Protein AF-A0A8H4LLW4-F1 (afdb_monomer)

Organism: NCBI:txid1237068

Nearest PDB structures (foldseek):
  7dmb-assembly2_B  TM=6.300E-01  e=2.876E-05  Aspergillus stellatus
  4ca3-assembly1_A  TM=9.031E-01  e=1.270E-02  Streptomyces virginiae
  8ahq-assembly1_C  TM=8.763E-01  e=2.007E-02  Streptomyces virginiae
  2mf4-assembly1_A  TM=8.661E-01  e=6.600E-02  Streptomyces virginiae
  8xks-assembly1_R  TM=7.888E-01  e=1.981E-01  Chlamydomonas reinhardtii

Secondary structure (DSSP, 8-state):
---S-SSTTS-GGGSSBPPP--HHHHHHHHHHHHHHHHHHHHHHTTSPPSSHHHHHHHHHHHHHHHHHHTT--TTSTTHHHHHT--HHHHHHHHHHHHHHHTTSTTHHHHHHHHHHHHTHHHHHTTSS-HHHHHHGGGHHHHHHHTTS-B-HHHHHHHHHH-TT------SS----HHHHHS-SS--S--EEEEETHHHH--TT-HHHHHHHHHHHHHHHHHHHTT---EEEEE-PBTT-TTTTT-HHHHHHHHHHH-SPPBPHHHHHHHHHHHHTTGGGGTSSSEEE-S----TTGGGSTTTTSGGGHHHHHHHHHHTTT--S-------HHHHHHH-SSHHHHHHHHHHHHHHHHHHHHT--HHHHHT-SSTTTTT--HHHHHHHHHHHHHHS-B---HHHHHT-S-HHHHHHHHHHTBTTTS--

Sequence (427 aa):
MASPSSFDQLDHSKLFKAPVSNKEESMMQEELTLLCMLDHHERIKHLPPQSWYWVKHRDWIAKQIESARKGNYDIARNVPRLLCLTQKERQTEIMRLRAELVKLPKGPMATGVARVRDNCEALFTGKADALSLLLRGNTLTRIYDVGSFDHSDFMQAFSQAKPNLKVLEIVRKIYTFSDLSAGFFPLDFFVCLGSCTGTIGNRGQSAYAAANVFLDHFAQWRNSQGLPGTCIDLSAVQGVRYLAREKERQEEVFRTIGGKPITENEVLALLAAAITGQASSSCDSVYLTGLQANATSRDMFWAQDARFQRLFDAFIKDDGGVAASAESRLSVSQTLRTAESTEDALEAVYEALINKIASVLMLTPEEVRRAHSVLSAGLDSLVAIEVRNWITREAGASVQILEIQNSPSLKSLAKTILGRSSFANEN

Mean predicted aligned error: 18.51 Å

Foldseek 3Di:
DDDLPQQVPDPLVVLWAFFDDDLVLQQLLLLLLLLLLVLLLVVCVPPAFQDPVLVVVSVVSVVVLVCLVVVNSPSHPPSVVSNPDDNVRSVVSNVVSLVVSCVDLQSLSSVLSVQCSVCSRCNRNVVDDSVVSCPVPPSVVSNVVNRDIPNVSVCVSVCVSPVPADDDDDDPDDDDVCVLQPCPDQHLAAEAEAACCLVQNDPPCPVNNVVRVCLCVSQLVCVVVVHHGAYEHAYAEPPDPVQPPDPVSNVVSCLQQDFDHHYPVNVVVVVVCRSVVVVVVPDSRYHYDGDADEPPSCNHPRCPPPVCVVVNVVRHVVVPPPPDDDPPPQQLLRQLQPPPDPVSNLVSLLQVLLVLLCVLLVHDSVVLVPQQFLVSSPDDLVNLVVSQVVLCPRQVFHDDSVCRRPQRGSSSVSVNSSVRGPSNPPD

Structure (mmCIF, N/CA/C/O backbone):
data_AF-A0A8H4LLW4-F1
#
_entry.id   AF-A0A8H4LLW4-F1
#
loop_
_atom_site.group_PDB
_atom_site.id
_atom_site.type_symbol
_atom_site.label_atom_id
_atom_site.label_alt_id
_atom_site.label_comp_id
_atom_site.label_asym_id
_atom_site.label_entity_id
_atom_site.label_seq_id
_atom_site.pdbx_PDB_ins_code
_atom_site.Cartn_x
_atom_site.Cartn_y
_atom_site.Cartn_z
_atom_site.occupancy
_atom_site.B_iso_or_equiv
_atom_site.auth_seq_id
_atom_site.auth_comp_id
_atom_site.auth_asym_id
_atom_site.auth_atom_id
_atom_site.pdbx_PDB_model_num
ATOM 1 N N . MET A 1 1 ? -17.056 -47.264 3.958 1.00 38.88 1 MET A N 1
ATOM 2 C CA . MET A 1 1 ? -16.474 -46.509 5.087 1.00 38.88 1 MET A CA 1
ATOM 3 C C . MET A 1 1 ? -14.961 -46.646 5.012 1.00 38.88 1 MET A C 1
ATOM 5 O O . MET A 1 1 ? -14.442 -47.697 5.353 1.00 38.88 1 MET A O 1
ATOM 9 N N . ALA A 1 2 ? -14.285 -45.628 4.487 1.00 26.92 2 ALA A N 1
ATOM 10 C CA . ALA A 1 2 ? -12.837 -45.436 4.573 1.00 26.92 2 ALA A CA 1
ATOM 11 C C . ALA A 1 2 ? -12.623 -43.998 5.080 1.00 26.92 2 ALA A C 1
ATOM 13 O O . ALA A 1 2 ? -13.448 -43.129 4.800 1.00 26.92 2 ALA A O 1
ATOM 14 N N . SER A 1 3 ? -11.630 -43.809 5.941 1.00 32.81 3 SER A N 1
ATOM 15 C CA . SER A 1 3 ? -11.588 -42.822 7.026 1.00 32.81 3 SER A CA 1
ATOM 16 C C . SER A 1 3 ? -11.472 -41.342 6.611 1.00 32.81 3 SER A C 1
ATOM 18 O O . SER A 1 3 ? -10.774 -41.024 5.650 1.00 32.81 3 SER A O 1
ATOM 20 N N . PRO A 1 4 ? -12.028 -40.404 7.408 1.00 37.31 4 PRO A N 1
ATOM 21 C CA . PRO A 1 4 ? -11.758 -38.966 7.314 1.00 37.31 4 PRO A CA 1
ATOM 22 C C . PRO A 1 4 ? -10.376 -38.589 7.896 1.00 37.31 4 PRO A C 1
ATOM 24 O O . PRO A 1 4 ? -10.248 -37.634 8.647 1.00 37.31 4 PRO A O 1
ATOM 27 N N . SER A 1 5 ? -9.324 -39.360 7.596 1.00 43.44 5 SER A N 1
ATOM 28 C CA . SER A 1 5 ? -8.024 -39.262 8.286 1.00 43.44 5 SER A CA 1
ATOM 29 C C . SER A 1 5 ? -6.888 -38.625 7.479 1.00 43.44 5 SER A C 1
ATOM 31 O O . SER A 1 5 ? -5.753 -38.673 7.929 1.00 43.44 5 SER A O 1
ATOM 33 N N . SER A 1 6 ? -7.127 -38.069 6.288 1.00 55.84 6 SER A N 1
ATOM 34 C CA . SER A 1 6 ? -6.017 -37.721 5.382 1.00 55.84 6 SER A CA 1
ATOM 35 C C . SER A 1 6 ? -5.575 -36.254 5.395 1.00 55.84 6 SER A C 1
ATOM 37 O O . SER A 1 6 ? -4.415 -36.020 5.083 1.00 55.84 6 SER A O 1
ATOM 39 N N . PHE A 1 7 ? -6.429 -35.278 5.727 1.00 54.91 7 PHE A N 1
ATOM 40 C CA . PHE A 1 7 ? -6.060 -33.852 5.643 1.00 54.91 7 PHE A CA 1
ATOM 41 C C . PHE A 1 7 ? -5.575 -33.269 6.973 1.00 54.91 7 PHE A C 1
ATOM 43 O O . PHE A 1 7 ? -4.564 -32.570 7.010 1.00 54.91 7 PHE A O 1
ATOM 50 N N . ASP A 1 8 ? -6.243 -33.615 8.076 1.00 59.03 8 ASP A N 1
ATOM 51 C CA . ASP A 1 8 ? -5.886 -33.144 9.425 1.00 59.03 8 ASP A CA 1
ATOM 52 C C . ASP A 1 8 ? -4.541 -33.712 9.920 1.00 59.03 8 ASP A C 1
ATOM 54 O O . ASP A 1 8 ? -3.974 -33.221 10.889 1.00 59.03 8 ASP A O 1
ATOM 58 N N . GLN A 1 9 ? -4.016 -34.742 9.245 1.00 63.00 9 GLN A N 1
ATOM 59 C CA . GLN A 1 9 ? -2.714 -35.358 9.528 1.00 63.00 9 GLN A CA 1
ATOM 60 C C . GLN A 1 9 ? -1.579 -34.816 8.642 1.00 63.00 9 GLN A C 1
ATOM 62 O O . GLN A 1 9 ? -0.426 -35.216 8.818 1.00 63.00 9 GLN A O 1
ATOM 67 N N . LEU A 1 10 ? -1.880 -33.938 7.677 1.00 68.81 10 LEU A N 1
ATOM 68 C CA . LEU A 1 10 ? -0.857 -33.305 6.848 1.00 68.81 10 LEU A CA 1
ATOM 69 C C . LEU A 1 10 ? -0.159 -32.192 7.625 1.00 68.81 10 LEU A C 1
ATOM 71 O O . LEU A 1 10 ? -0.775 -31.416 8.346 1.00 68.81 10 LEU A O 1
ATOM 75 N N . ASP A 1 11 ? 1.142 -32.069 7.402 1.00 73.88 11 ASP A N 1
ATOM 76 C CA . ASP A 1 11 ? 1.909 -30.906 7.828 1.00 73.88 11 ASP A CA 1
ATOM 77 C C . ASP A 1 11 ? 1.568 -29.723 6.909 1.00 73.88 11 ASP A C 1
ATOM 79 O O . ASP A 1 11 ? 2.143 -29.568 5.827 1.00 73.88 11 ASP A O 1
ATOM 83 N N . HIS A 1 12 ? 0.592 -28.909 7.320 1.00 72.12 12 HIS A N 1
ATOM 84 C CA . HIS A 1 12 ? 0.072 -27.801 6.509 1.00 72.12 12 HIS A CA 1
ATOM 85 C C . HIS A 1 12 ? 1.150 -26.776 6.151 1.00 72.12 12 HIS A C 1
ATOM 87 O O . HIS A 1 12 ? 1.066 -26.160 5.091 1.00 72.12 12 HIS A O 1
ATOM 93 N N . SER A 1 13 ? 2.212 -26.657 6.956 1.00 67.81 13 SER A N 1
ATOM 94 C CA . SER A 1 13 ? 3.330 -25.745 6.685 1.00 67.81 13 SER A CA 1
ATOM 95 C C . SER A 1 13 ? 4.083 -26.074 5.387 1.00 67.81 13 SER A C 1
ATOM 97 O O . SER A 1 13 ? 4.673 -25.187 4.773 1.00 67.81 13 SER A O 1
ATOM 99 N N . LYS A 1 14 ? 4.023 -27.331 4.923 1.00 76.31 14 LYS A N 1
ATOM 100 C CA . LYS A 1 14 ? 4.658 -27.792 3.675 1.00 76.31 14 LYS A CA 1
ATOM 101 C C . LYS A 1 14 ? 3.774 -27.639 2.441 1.00 76.31 14 LYS A C 1
ATOM 103 O O . LYS A 1 14 ? 4.262 -27.817 1.328 1.00 76.31 14 LYS A O 1
ATOM 108 N N . LEU A 1 15 ? 2.495 -27.315 2.631 1.00 76.19 15 LEU A N 1
ATOM 109 C CA . LEU A 1 15 ? 1.527 -27.135 1.547 1.00 76.19 15 LEU A CA 1
ATOM 110 C C . LEU A 1 15 ? 1.556 -25.713 0.958 1.00 76.19 15 LEU A C 1
ATOM 112 O O . LEU A 1 15 ? 0.949 -25.471 -0.085 1.00 76.19 15 LEU A O 1
ATOM 116 N N . PHE A 1 16 ? 2.285 -24.796 1.604 1.00 76.75 16 PHE A N 1
ATOM 117 C CA . PHE A 1 16 ? 2.517 -23.427 1.152 1.00 76.75 16 PHE A CA 1
ATOM 118 C C . PHE A 1 16 ? 3.986 -23.240 0.773 1.00 76.75 16 PHE A C 1
ATOM 120 O O . PHE A 1 16 ? 4.885 -23.317 1.613 1.00 76.75 16 PHE A O 1
ATOM 127 N N . LYS A 1 17 ? 4.253 -22.948 -0.498 1.00 76.50 17 LYS A N 1
ATOM 128 C CA . LYS A 1 17 ? 5.606 -22.688 -0.998 1.00 76.50 17 LYS A CA 1
ATOM 129 C C . LYS A 1 17 ? 5.823 -21.184 -1.092 1.00 76.50 17 LYS A C 1
ATOM 131 O O . LYS A 1 17 ? 5.197 -20.490 -1.893 1.00 76.50 17 LYS A O 1
ATOM 136 N N . ALA A 1 18 ? 6.724 -20.678 -0.254 1.00 71.81 18 ALA A N 1
ATOM 137 C CA . ALA A 1 18 ? 7.123 -19.279 -0.289 1.00 71.81 18 ALA A CA 1
ATOM 138 C C . ALA A 1 18 ? 7.853 -18.946 -1.605 1.00 71.81 18 ALA A C 1
ATOM 140 O O . ALA A 1 18 ? 8.627 -19.771 -2.103 1.00 71.81 18 ALA A O 1
ATOM 141 N N . PRO A 1 19 ? 7.689 -17.725 -2.145 1.00 70.06 19 PRO A N 1
ATOM 142 C CA . PRO A 1 19 ? 8.431 -17.295 -3.322 1.00 70.06 19 PRO A CA 1
ATOM 143 C C . PRO A 1 19 ? 9.943 -17.318 -3.060 1.00 70.06 19 PRO A C 1
ATOM 145 O O . PRO A 1 19 ? 10.434 -16.861 -2.019 1.00 70.06 19 PRO A O 1
ATOM 148 N N . VAL A 1 20 ? 10.697 -17.846 -4.026 1.00 70.25 20 VAL A N 1
ATOM 149 C CA . VAL A 1 20 ? 12.153 -17.999 -3.926 1.00 70.25 20 VAL A CA 1
ATOM 150 C C . VAL A 1 20 ? 12.818 -16.622 -3.889 1.00 70.25 20 VAL A C 1
ATOM 152 O O . VAL A 1 20 ? 12.661 -15.793 -4.786 1.00 70.25 20 VAL A O 1
ATOM 155 N N . SER A 1 21 ? 13.591 -16.366 -2.834 1.00 73.31 21 SER A N 1
ATOM 156 C CA . SER A 1 21 ? 14.343 -15.120 -2.692 1.00 73.31 21 SER A CA 1
ATOM 157 C C . SER A 1 21 ? 15.700 -15.237 -3.382 1.00 73.31 21 SER A C 1
ATOM 159 O O . SER A 1 21 ? 16.627 -15.811 -2.820 1.00 73.31 21 SER A O 1
ATOM 161 N N . ASN A 1 22 ? 15.838 -14.648 -4.571 1.00 83.62 22 ASN A N 1
ATOM 162 C CA . ASN A 1 22 ? 17.114 -14.542 -5.277 1.00 83.62 22 ASN A CA 1
ATOM 163 C C . ASN A 1 22 ? 17.701 -13.121 -5.133 1.00 83.62 22 ASN A C 1
ATOM 165 O O . ASN A 1 22 ? 17.097 -12.131 -5.564 1.00 83.62 22 ASN A O 1
ATOM 169 N N . LYS A 1 23 ? 18.870 -13.017 -4.483 1.00 84.75 23 LYS A N 1
ATOM 170 C CA . LYS A 1 23 ? 19.559 -11.739 -4.240 1.00 84.75 23 LYS A CA 1
ATOM 171 C C . LYS A 1 23 ? 20.103 -11.141 -5.537 1.00 84.75 23 LYS A C 1
ATOM 173 O O . LYS A 1 23 ? 19.903 -9.956 -5.767 1.00 84.75 23 LYS A O 1
ATOM 178 N N . GLU A 1 24 ? 20.725 -11.956 -6.383 1.00 89.50 24 GLU A N 1
ATOM 179 C CA . GLU A 1 24 ? 21.304 -11.521 -7.659 1.00 89.50 24 GLU A CA 1
ATOM 180 C C . GLU A 1 24 ? 20.229 -10.999 -8.612 1.00 89.50 24 GLU A C 1
ATOM 182 O O . GLU A 1 24 ? 20.351 -9.899 -9.146 1.00 89.50 24 GLU A O 1
ATOM 187 N N . GLU A 1 25 ? 19.117 -11.726 -8.726 1.00 90.69 25 GLU A N 1
ATOM 188 C CA . GLU A 1 25 ? 17.956 -11.271 -9.491 1.00 90.69 25 GLU A CA 1
ATOM 189 C C . GLU A 1 25 ? 17.435 -9.924 -8.974 1.00 90.69 25 GLU A C 1
ATOM 191 O O . GLU A 1 25 ? 17.107 -9.041 -9.759 1.00 90.69 25 GLU A O 1
ATOM 196 N N . SER A 1 26 ? 17.381 -9.742 -7.652 1.00 88.75 26 SER A N 1
ATOM 197 C CA . SER A 1 26 ? 16.906 -8.489 -7.057 1.00 88.75 26 SER A CA 1
ATOM 198 C C . SER A 1 26 ? 17.856 -7.322 -7.360 1.00 88.75 26 SER A C 1
ATOM 200 O O . SER A 1 26 ? 17.379 -6.244 -7.694 1.00 88.75 26 SER A O 1
ATOM 202 N N . MET A 1 27 ? 19.177 -7.536 -7.340 1.00 91.25 27 MET A N 1
ATOM 203 C CA . MET A 1 27 ? 20.154 -6.514 -7.752 1.00 91.25 27 MET A CA 1
ATOM 204 C C . MET A 1 27 ? 19.975 -6.123 -9.223 1.00 91.25 27 MET A C 1
ATOM 206 O O . MET A 1 27 ? 19.923 -4.940 -9.545 1.00 91.25 27 MET A O 1
ATOM 210 N N . MET A 1 28 ? 19.821 -7.105 -10.115 1.00 93.75 28 MET A N 1
ATOM 211 C CA . MET A 1 28 ? 19.607 -6.858 -11.546 1.00 93.75 28 MET A CA 1
ATOM 212 C C . MET A 1 28 ? 18.297 -6.103 -11.821 1.00 93.75 28 MET A C 1
ATOM 214 O O . MET A 1 28 ? 18.252 -5.246 -12.703 1.00 93.75 28 MET A O 1
ATOM 218 N N . GLN A 1 29 ? 17.227 -6.394 -11.070 1.00 92.94 29 GLN A N 1
ATOM 219 C CA . GLN A 1 29 ? 15.956 -5.660 -11.166 1.00 92.94 29 GLN A CA 1
ATOM 220 C C . GLN A 1 29 ? 16.122 -4.191 -10.769 1.00 92.94 29 GLN A C 1
ATOM 222 O O . GLN A 1 29 ? 15.566 -3.307 -11.422 1.00 92.94 29 GLN A O 1
ATOM 227 N N . GLU A 1 30 ? 16.905 -3.920 -9.728 1.00 93.88 30 GLU A N 1
ATOM 228 C CA . GLU A 1 30 ? 17.195 -2.558 -9.280 1.00 93.88 30 GLU A CA 1
ATOM 229 C C . GLU A 1 30 ? 18.081 -1.802 -10.280 1.00 93.88 30 GLU A C 1
ATOM 231 O O . GLU A 1 30 ? 17.804 -0.646 -10.598 1.00 93.88 30 GLU A O 1
ATOM 236 N N . GLU A 1 31 ? 19.078 -2.467 -10.875 1.00 95.00 31 GLU A N 1
ATOM 237 C CA . GLU A 1 31 ? 19.881 -1.915 -11.977 1.00 95.00 31 GLU A CA 1
ATOM 238 C C . GLU A 1 31 ? 18.994 -1.529 -13.175 1.00 95.00 31 GLU A C 1
ATOM 240 O O . GLU A 1 31 ? 19.074 -0.406 -13.684 1.00 95.00 31 GLU A O 1
ATOM 245 N N . LEU A 1 32 ? 18.094 -2.429 -13.596 1.00 96.50 32 LEU A N 1
ATOM 246 C CA . LEU A 1 32 ? 17.136 -2.171 -14.675 1.00 96.50 32 LEU A CA 1
ATOM 247 C C . LEU A 1 32 ? 16.221 -0.987 -14.339 1.00 96.50 32 LEU A C 1
ATOM 249 O O . LEU A 1 32 ? 15.974 -0.136 -15.197 1.00 96.50 32 LEU A O 1
ATOM 253 N N . THR A 1 33 ? 15.716 -0.935 -13.107 1.00 95.88 33 THR A N 1
ATOM 254 C CA . THR A 1 33 ? 14.793 0.107 -12.643 1.00 95.88 33 THR A CA 1
ATOM 255 C C . THR A 1 33 ? 15.465 1.475 -12.646 1.00 95.88 33 THR A C 1
ATOM 257 O O . THR A 1 33 ? 14.901 2.416 -13.208 1.00 95.88 33 THR A O 1
ATOM 260 N N . LEU A 1 34 ? 16.697 1.586 -12.138 1.00 96.00 34 LEU A N 1
ATOM 261 C CA . LEU A 1 34 ? 17.469 2.829 -12.172 1.00 96.00 34 LEU A CA 1
ATOM 262 C C . LEU A 1 34 ? 17.723 3.312 -13.605 1.00 96.00 34 LEU A C 1
ATOM 264 O O . LEU A 1 34 ? 17.482 4.481 -13.918 1.00 96.00 34 LEU A O 1
ATOM 268 N N . LEU A 1 35 ? 18.153 2.422 -14.503 1.00 97.12 35 LEU A N 1
ATOM 269 C CA . LEU A 1 35 ? 18.365 2.773 -15.911 1.00 97.12 35 LEU A CA 1
ATOM 270 C C . LEU A 1 35 ? 17.063 3.216 -16.585 1.00 97.12 35 LEU A C 1
ATOM 272 O O . LEU A 1 35 ? 17.056 4.186 -17.347 1.00 97.12 35 LEU A O 1
ATOM 276 N N . CYS A 1 36 ? 15.953 2.542 -16.279 1.00 97.25 36 CYS A N 1
ATOM 277 C CA . CYS A 1 36 ? 14.641 2.918 -16.786 1.00 97.25 36 CYS A CA 1
ATOM 278 C C . CYS A 1 36 ? 14.196 4.280 -16.253 1.00 97.25 36 CYS A C 1
ATOM 280 O O . CYS A 1 36 ? 13.692 5.070 -17.041 1.00 97.25 36 CYS A O 1
ATOM 282 N N . MET A 1 37 ? 14.417 4.594 -14.972 1.00 96.38 37 MET A N 1
ATOM 283 C CA . MET A 1 37 ? 14.137 5.916 -14.395 1.00 96.38 37 MET A CA 1
ATOM 284 C C . MET A 1 37 ? 14.951 7.015 -15.079 1.00 96.38 37 MET A C 1
ATOM 286 O O . MET A 1 37 ? 14.390 8.034 -15.482 1.00 96.38 37 MET A O 1
ATOM 290 N N . LEU A 1 38 ? 16.253 6.787 -15.269 1.00 96.50 38 LEU A N 1
ATOM 291 C CA . LEU A 1 38 ? 17.146 7.715 -15.958 1.00 96.50 38 LEU A CA 1
ATOM 292 C C . LEU A 1 38 ? 16.664 8.004 -17.391 1.00 96.50 38 LEU A C 1
ATOM 294 O O . LEU A 1 38 ? 16.599 9.164 -17.795 1.00 96.50 38 LEU A O 1
ATOM 298 N N . ASP A 1 39 ? 16.355 6.970 -18.184 1.00 96.81 39 ASP A N 1
ATOM 299 C CA . ASP A 1 39 ? 15.845 7.128 -19.561 1.00 96.81 39 ASP A CA 1
ATOM 300 C C . ASP A 1 39 ? 14.444 7.759 -19.585 1.00 96.81 39 ASP A C 1
ATOM 302 O O . ASP A 1 39 ? 14.175 8.649 -20.386 1.00 96.81 39 ASP A O 1
ATOM 306 N N . HIS A 1 40 ? 13.562 7.343 -18.673 1.00 96.56 40 HIS A N 1
ATOM 307 C CA . HIS A 1 40 ? 12.203 7.864 -18.556 1.00 96.56 40 HIS A CA 1
ATOM 308 C C . HIS A 1 40 ? 12.224 9.369 -18.293 1.00 96.56 40 HIS A C 1
ATOM 310 O O . HIS A 1 40 ? 11.591 10.114 -19.038 1.00 96.56 40 HIS A O 1
ATOM 316 N N . HIS A 1 41 ? 12.974 9.819 -17.281 1.00 96.31 41 HIS A N 1
ATOM 317 C CA . HIS A 1 41 ? 13.092 11.232 -16.924 1.00 96.31 41 HIS A CA 1
ATOM 318 C C . HIS A 1 41 ? 13.576 12.081 -18.103 1.00 96.31 41 HIS A C 1
ATOM 320 O O . HIS A 1 41 ? 12.986 13.117 -18.404 1.00 96.31 41 HIS A O 1
ATOM 326 N N . GLU A 1 42 ? 14.610 11.614 -18.806 1.00 95.06 42 GLU A N 1
ATOM 327 C CA . GLU A 1 42 ? 15.187 12.319 -19.952 1.00 95.06 42 GLU A CA 1
ATOM 328 C C . GLU A 1 42 ? 14.186 12.487 -21.106 1.00 95.06 42 GLU A C 1
ATOM 330 O O . GLU A 1 42 ? 14.164 13.535 -21.748 1.00 95.06 42 GLU A O 1
ATOM 335 N N . ARG A 1 43 ? 13.318 11.494 -21.336 1.00 95.12 43 ARG A N 1
ATOM 336 C CA . ARG A 1 43 ? 12.299 11.525 -22.399 1.00 95.12 43 ARG A CA 1
ATOM 337 C C . ARG A 1 43 ? 11.106 12.425 -22.076 1.00 95.12 43 ARG A C 1
ATOM 339 O O . ARG A 1 43 ? 10.543 13.034 -22.980 1.00 95.12 43 ARG A O 1
ATOM 346 N N . ILE A 1 44 ? 10.717 12.534 -20.803 1.00 96.12 44 ILE A N 1
ATOM 347 C CA . ILE A 1 44 ? 9.530 13.313 -20.400 1.00 96.12 44 ILE A CA 1
ATOM 348 C C . ILE A 1 44 ? 9.842 14.751 -19.967 1.00 96.12 44 ILE A C 1
ATOM 350 O O . ILE A 1 44 ? 8.918 15.554 -19.847 1.00 96.12 44 ILE A O 1
ATOM 354 N N . LYS A 1 45 ? 11.113 15.106 -19.713 1.00 94.06 45 LYS A N 1
ATOM 355 C CA . LYS A 1 45 ? 11.487 16.375 -19.051 1.00 94.06 45 LYS A CA 1
ATOM 356 C C . LYS A 1 45 ? 10.927 17.640 -19.713 1.00 94.06 45 LYS A C 1
ATOM 358 O O . LYS A 1 45 ? 10.592 18.585 -19.004 1.00 94.06 45 LYS A O 1
ATOM 363 N N . HIS A 1 46 ? 10.792 17.647 -21.039 1.00 93.38 46 HIS A N 1
ATOM 364 C CA . HIS A 1 46 ? 10.308 18.796 -21.816 1.00 93.38 46 HIS A CA 1
ATOM 365 C C . HIS A 1 46 ? 8.873 18.632 -22.334 1.00 93.38 46 HIS A C 1
ATOM 367 O O . HIS A 1 46 ? 8.381 19.503 -23.048 1.00 93.38 46 HIS A O 1
ATOM 373 N N . LEU A 1 47 ? 8.197 17.529 -22.004 1.00 93.69 47 LEU A N 1
ATOM 374 C CA . LEU A 1 47 ? 6.842 17.273 -22.479 1.00 93.69 47 LEU A CA 1
ATOM 375 C C . LEU A 1 47 ? 5.793 17.933 -21.572 1.00 93.69 47 LEU A C 1
ATOM 377 O O . LEU A 1 47 ? 6.010 18.050 -20.361 1.00 93.69 47 LEU A O 1
ATOM 381 N N . PRO A 1 48 ? 4.639 18.346 -22.127 1.00 90.06 48 PRO A N 1
ATOM 382 C CA . PRO A 1 48 ? 3.517 18.804 -21.324 1.00 90.06 48 PRO A CA 1
ATOM 383 C C . PRO A 1 48 ? 2.836 17.606 -20.629 1.00 90.06 48 PRO A C 1
ATOM 385 O O . PRO A 1 48 ? 2.530 16.611 -21.293 1.00 90.06 48 PRO A O 1
ATOM 388 N N . PRO A 1 49 ? 2.588 17.669 -19.310 1.00 90.62 49 PRO A N 1
ATOM 389 C CA . PRO A 1 49 ? 1.891 16.610 -18.585 1.00 90.62 49 PRO A CA 1
ATOM 390 C C . PRO A 1 49 ? 0.387 16.628 -18.887 1.00 90.62 49 PRO A C 1
ATOM 392 O O . PRO A 1 49 ? -0.224 17.694 -18.926 1.00 90.62 49 PRO A O 1
ATOM 395 N N . GLN A 1 50 ? -0.242 15.455 -19.005 1.00 82.94 50 GLN A N 1
ATOM 396 C CA . GLN A 1 50 ? -1.699 15.344 -19.184 1.00 82.94 50 GLN A CA 1
ATOM 397 C C . GLN A 1 50 ? -2.506 15.770 -17.949 1.00 82.94 50 GLN A C 1
ATOM 399 O O . GLN A 1 50 ? -3.685 16.092 -18.045 1.00 82.94 50 GLN A O 1
ATOM 404 N N . SER A 1 51 ? -1.891 15.726 -16.765 1.00 80.25 51 SER A N 1
ATOM 405 C CA . SER A 1 51 ? -2.525 16.095 -15.503 1.00 80.25 51 SER A CA 1
ATOM 406 C C . SER A 1 51 ? -1.474 16.457 -14.458 1.00 80.25 51 SER A C 1
ATOM 408 O O . SER A 1 51 ? -0.317 16.044 -14.548 1.00 80.25 51 SER A O 1
ATOM 410 N N . TRP A 1 52 ? -1.879 17.203 -13.431 1.00 81.06 52 TRP A N 1
ATOM 411 C CA . TRP A 1 52 ? -0.997 17.699 -12.372 1.00 81.06 52 TRP A CA 1
ATOM 412 C C . TRP A 1 52 ? -0.219 16.582 -11.658 1.00 81.06 52 TRP A C 1
ATOM 414 O O . TRP A 1 52 ? 0.920 16.788 -11.243 1.00 81.06 52 TRP A O 1
ATOM 424 N N . TYR A 1 53 ? -0.787 15.379 -11.530 1.00 77.75 53 TYR A N 1
ATOM 425 C CA . TYR A 1 53 ? -0.119 14.271 -10.842 1.00 77.75 53 TYR A CA 1
ATOM 426 C C . TYR A 1 53 ? 1.065 13.703 -11.643 1.00 77.75 53 TYR A C 1
ATOM 428 O O . TYR A 1 53 ? 1.989 13.147 -11.051 1.00 77.75 53 TYR A O 1
ATOM 436 N N . TRP A 1 54 ? 1.110 13.908 -12.964 1.00 85.94 54 TRP A N 1
ATOM 437 C CA . TRP A 1 54 ? 2.281 13.560 -13.774 1.00 85.94 54 TRP A CA 1
ATOM 438 C C . TRP A 1 54 ? 3.458 14.510 -13.544 1.00 85.94 54 TRP A C 1
ATOM 440 O O . TRP A 1 54 ? 4.604 14.076 -13.632 1.00 85.94 54 TRP A O 1
ATOM 450 N N . VAL A 1 55 ? 3.211 15.762 -13.137 1.00 85.50 55 VAL A N 1
ATOM 451 C CA . VAL A 1 55 ? 4.280 16.650 -12.641 1.00 85.50 55 VAL A CA 1
ATOM 452 C C . VAL A 1 55 ? 4.926 16.030 -11.406 1.00 85.50 55 VAL A C 1
ATOM 454 O O . VAL A 1 55 ? 6.139 15.841 -11.381 1.00 85.50 55 VAL A O 1
ATOM 457 N N . LYS A 1 56 ? 4.109 15.589 -10.437 1.00 86.06 56 LYS A N 1
ATOM 458 C CA . LYS A 1 56 ? 4.612 14.900 -9.239 1.00 86.06 56 LYS A CA 1
ATOM 459 C C . LYS A 1 56 ? 5.383 13.626 -9.578 1.00 86.06 56 LYS A C 1
ATOM 461 O O . LYS A 1 56 ? 6.393 13.354 -8.942 1.00 86.06 56 LYS A O 1
ATOM 466 N N . HIS A 1 57 ? 4.934 12.857 -10.571 1.00 88.12 57 HIS A N 1
ATOM 467 C CA . HIS A 1 57 ? 5.649 11.666 -11.030 1.00 88.12 57 HIS A CA 1
ATOM 468 C C . HIS A 1 57 ? 7.041 12.004 -11.580 1.00 88.12 57 HIS A C 1
ATOM 470 O O . HIS A 1 57 ? 8.022 11.385 -11.171 1.00 88.12 57 HIS A O 1
ATOM 476 N N . ARG A 1 58 ? 7.147 13.013 -12.455 1.00 93.44 58 ARG A N 1
ATOM 477 C CA . ARG A 1 58 ? 8.435 13.487 -12.987 1.00 93.44 58 ARG A CA 1
ATOM 478 C C . ARG A 1 58 ? 9.366 13.946 -11.867 1.00 93.44 58 ARG A C 1
ATOM 480 O O . ARG A 1 58 ? 10.520 13.527 -11.829 1.00 93.44 58 ARG A O 1
ATOM 487 N N . ASP A 1 59 ? 8.851 14.757 -10.947 1.00 90.69 59 ASP A N 1
ATOM 488 C CA . ASP A 1 59 ? 9.627 15.300 -9.830 1.00 90.69 59 ASP A CA 1
ATOM 489 C C . ASP A 1 59 ? 10.065 14.189 -8.863 1.00 90.69 59 ASP A C 1
ATOM 491 O O . ASP A 1 59 ? 11.176 14.215 -8.334 1.00 90.69 59 ASP A O 1
ATOM 495 N N . TRP A 1 60 ? 9.224 13.172 -8.659 1.00 92.81 60 TRP A N 1
ATOM 496 C CA . TRP A 1 60 ? 9.578 11.986 -7.885 1.00 92.81 60 TRP A CA 1
ATOM 497 C C . TRP A 1 60 ? 10.703 11.187 -8.553 1.00 92.81 60 TRP A C 1
ATOM 499 O O . TRP A 1 60 ? 11.670 10.854 -7.870 1.00 92.81 60 TRP A O 1
ATOM 509 N N . ILE A 1 61 ? 10.647 10.947 -9.870 1.00 94.12 61 ILE A N 1
ATOM 510 C CA . ILE A 1 61 ? 11.748 10.283 -10.591 1.00 94.12 61 ILE A CA 1
ATOM 511 C C . ILE A 1 61 ? 13.043 11.096 -10.452 1.00 94.12 61 ILE A C 1
ATOM 513 O O . ILE A 1 61 ? 14.094 10.525 -10.163 1.00 94.12 61 ILE A O 1
ATOM 517 N N . ALA A 1 62 ? 12.977 12.422 -10.607 1.00 94.38 62 ALA A N 1
ATOM 518 C CA . ALA A 1 62 ? 14.137 13.296 -10.438 1.00 94.38 62 ALA A CA 1
ATOM 519 C C . ALA A 1 62 ? 14.753 13.160 -9.033 1.00 94.38 62 ALA A C 1
ATOM 521 O O . ALA A 1 62 ? 15.970 13.022 -8.905 1.00 94.38 62 ALA A O 1
ATOM 522 N N . LYS A 1 63 ? 13.918 13.113 -7.985 1.00 92.88 63 LYS A N 1
ATOM 523 C CA . LYS A 1 63 ? 14.362 12.868 -6.602 1.00 92.88 63 LYS A CA 1
ATOM 524 C C . LYS A 1 63 ? 15.020 11.498 -6.429 1.00 92.88 63 LYS A C 1
ATOM 526 O O . LYS A 1 63 ? 16.036 11.418 -5.746 1.00 92.88 63 LYS A O 1
ATOM 531 N N . GLN A 1 64 ? 14.487 10.438 -7.042 1.00 92.25 64 GLN A N 1
ATOM 532 C CA . GLN A 1 64 ? 15.102 9.103 -6.980 1.00 92.25 64 GLN A CA 1
ATOM 533 C C . GLN A 1 64 ? 16.472 9.072 -7.670 1.00 92.25 64 GLN A C 1
ATOM 535 O O . GLN A 1 64 ?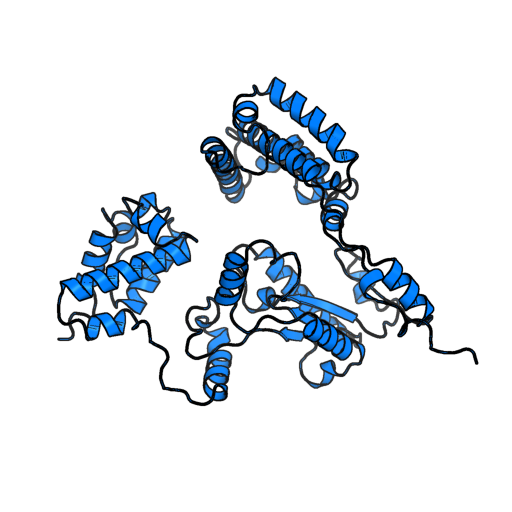 17.427 8.524 -7.124 1.00 92.25 64 GLN A O 1
ATOM 540 N N . ILE A 1 65 ? 16.598 9.720 -8.833 1.00 94.56 65 ILE A N 1
ATOM 541 C CA . ILE A 1 65 ? 17.880 9.856 -9.541 1.00 94.56 65 ILE A CA 1
ATOM 542 C C . ILE A 1 65 ? 18.891 10.629 -8.684 1.00 94.56 65 ILE A C 1
ATOM 544 O O . ILE A 1 65 ? 20.046 10.222 -8.584 1.00 94.56 65 ILE A O 1
ATOM 548 N N . GLU A 1 66 ? 18.470 11.720 -8.046 1.00 94.50 66 GLU A N 1
ATOM 549 C CA . GLU A 1 66 ? 19.333 12.505 -7.158 1.00 94.50 66 GLU A CA 1
ATOM 550 C C . GLU A 1 66 ? 19.744 11.717 -5.905 1.00 94.50 66 GLU A C 1
ATOM 552 O O . GLU A 1 66 ? 20.902 11.756 -5.496 1.00 94.50 66 GLU A O 1
ATOM 557 N N . SER A 1 67 ? 18.829 10.933 -5.330 1.00 90.31 67 SER A N 1
ATOM 558 C CA . SER A 1 67 ? 19.133 10.006 -4.233 1.00 90.31 67 SER A CA 1
ATOM 559 C C . SER A 1 67 ? 20.213 8.999 -4.639 1.00 90.31 67 SER A C 1
ATOM 561 O O . SER A 1 67 ? 21.188 8.806 -3.913 1.00 90.31 67 SER A O 1
ATOM 563 N N . ALA A 1 68 ? 20.109 8.431 -5.845 1.00 91.56 68 ALA A N 1
ATOM 564 C CA . ALA A 1 68 ? 21.126 7.534 -6.385 1.00 91.56 68 ALA A CA 1
ATOM 565 C C . ALA A 1 68 ? 22.479 8.235 -6.604 1.00 91.56 68 ALA A C 1
ATOM 567 O O . ALA A 1 68 ? 23.520 7.646 -6.317 1.00 91.56 68 ALA A O 1
ATOM 568 N N . ARG A 1 69 ? 22.491 9.503 -7.045 1.00 93.81 69 ARG A N 1
ATOM 569 C CA . ARG A 1 69 ? 23.727 10.307 -7.168 1.00 93.81 69 ARG A CA 1
ATOM 570 C C . ARG A 1 69 ? 24.415 10.547 -5.827 1.00 93.81 69 ARG A C 1
ATOM 572 O O . ARG A 1 69 ? 25.640 10.607 -5.787 1.00 93.81 69 ARG A O 1
ATOM 579 N N . LYS A 1 70 ? 23.642 10.648 -4.747 1.00 92.94 70 LYS A N 1
ATOM 580 C CA . LYS A 1 70 ? 24.144 10.798 -3.373 1.00 92.94 70 LYS A CA 1
ATOM 581 C C . LYS A 1 70 ? 24.624 9.487 -2.744 1.00 92.94 70 LYS A C 1
ATOM 583 O O . LYS A 1 70 ? 25.124 9.516 -1.628 1.00 92.94 70 LYS A O 1
ATOM 588 N N . GLY A 1 71 ? 24.493 8.362 -3.450 1.00 89.12 71 GLY A N 1
ATOM 589 C CA . GLY A 1 71 ? 24.890 7.043 -2.960 1.00 89.12 71 GLY A CA 1
ATOM 590 C C . GLY A 1 71 ? 23.798 6.294 -2.197 1.00 89.12 71 GLY A C 1
ATOM 591 O O . GLY A 1 71 ? 24.052 5.188 -1.752 1.00 89.12 71 GLY A O 1
ATOM 592 N N . ASN A 1 72 ? 22.577 6.828 -2.103 1.00 86.88 72 ASN A N 1
ATOM 593 C CA . ASN A 1 72 ? 21.472 6.221 -1.351 1.00 86.88 72 ASN A CA 1
ATOM 594 C C . ASN A 1 72 ? 20.676 5.219 -2.216 1.00 86.88 72 ASN A C 1
ATOM 596 O O . ASN A 1 72 ? 19.454 5.336 -2.351 1.00 86.88 72 ASN A O 1
ATOM 600 N N . TYR A 1 73 ? 21.368 4.292 -2.885 1.00 83.94 73 TYR A N 1
ATOM 601 C CA . TYR A 1 73 ? 20.770 3.282 -3.775 1.00 83.94 73 TYR A CA 1
ATOM 602 C C . TYR A 1 73 ? 21.537 1.954 -3.661 1.00 83.94 73 TYR A C 1
ATOM 604 O O . TYR A 1 73 ? 22.183 1.494 -4.600 1.00 83.94 73 TYR A O 1
ATOM 612 N N . ASP A 1 74 ? 21.491 1.345 -2.476 1.00 78.75 74 ASP A N 1
ATOM 613 C CA . ASP A 1 74 ? 22.447 0.308 -2.047 1.00 78.75 74 ASP A CA 1
ATOM 614 C C . ASP A 1 74 ? 22.236 -1.081 -2.665 1.00 78.75 74 ASP A C 1
ATOM 616 O O . ASP A 1 74 ? 23.086 -1.965 -2.546 1.00 78.75 74 ASP A O 1
ATOM 620 N N . ILE A 1 75 ? 21.087 -1.311 -3.305 1.00 82.44 75 ILE A N 1
ATOM 621 C CA . ILE A 1 75 ? 20.723 -2.639 -3.813 1.00 82.44 75 ILE A CA 1
ATOM 622 C C . ILE A 1 75 ? 21.317 -2.894 -5.207 1.00 82.44 75 ILE A C 1
ATOM 624 O O . ILE A 1 75 ? 21.702 -4.024 -5.505 1.00 82.44 75 ILE A O 1
ATOM 628 N N . ALA A 1 76 ? 21.411 -1.878 -6.071 1.00 85.25 76 ALA A N 1
ATOM 629 C CA . ALA A 1 76 ? 21.995 -2.035 -7.405 1.00 85.25 76 ALA A CA 1
ATOM 630 C C . ALA A 1 76 ? 23.528 -1.998 -7.358 1.00 85.25 76 ALA A C 1
ATOM 632 O O . ALA A 1 76 ? 24.127 -1.248 -6.585 1.00 85.25 76 ALA A O 1
ATOM 633 N N . ARG A 1 77 ? 24.196 -2.762 -8.231 1.00 87.50 77 ARG A N 1
ATOM 634 C CA . ARG A 1 77 ? 25.664 -2.738 -8.309 1.00 87.50 77 ARG A CA 1
ATOM 635 C C . ARG A 1 77 ? 26.138 -1.575 -9.170 1.00 87.50 77 ARG A C 1
ATOM 637 O O . ARG A 1 77 ? 25.520 -1.223 -10.171 1.00 87.50 77 ARG A O 1
ATOM 644 N N . ASN A 1 78 ? 27.307 -1.037 -8.821 1.00 85.62 78 ASN A N 1
ATOM 645 C CA . ASN A 1 78 ? 28.035 -0.055 -9.628 1.00 85.62 78 ASN A CA 1
ATOM 646 C C . ASN A 1 78 ? 27.175 1.145 -10.075 1.00 85.62 78 ASN A C 1
ATOM 648 O O . ASN A 1 78 ? 27.331 1.637 -11.194 1.00 85.62 78 ASN A O 1
ATOM 652 N N . VAL A 1 79 ? 26.303 1.645 -9.190 1.00 92.75 79 VAL A N 1
ATOM 653 C CA . VAL A 1 79 ? 25.443 2.820 -9.424 1.00 92.75 79 VAL A CA 1
ATOM 654 C C . VAL A 1 79 ? 26.193 4.004 -10.060 1.00 92.75 79 VAL A C 1
ATOM 656 O O . VAL A 1 79 ? 25.676 4.542 -11.043 1.00 92.75 79 VAL A O 1
ATOM 659 N N . PRO A 1 80 ? 27.427 4.370 -9.638 1.00 93.12 80 PRO A N 1
ATOM 660 C CA . PRO A 1 80 ? 28.179 5.449 -10.283 1.00 93.12 80 PRO A CA 1
ATOM 661 C C . PRO A 1 80 ? 28.391 5.244 -11.788 1.00 93.12 80 PRO A C 1
ATOM 663 O O . PRO A 1 80 ? 28.275 6.189 -12.563 1.00 93.12 80 PRO A O 1
ATOM 666 N N . ARG A 1 81 ? 28.638 4.003 -12.229 1.00 94.38 81 ARG A N 1
ATOM 667 C CA . ARG A 1 81 ? 28.773 3.679 -13.656 1.00 94.38 81 ARG A CA 1
ATOM 668 C C . ARG A 1 81 ? 27.442 3.849 -14.383 1.00 94.38 81 ARG A C 1
ATOM 670 O O . ARG A 1 81 ? 27.423 4.435 -15.460 1.00 94.38 81 ARG A O 1
ATOM 677 N N . LEU A 1 82 ? 26.345 3.353 -13.805 1.00 95.25 82 LEU A N 1
ATOM 678 C CA . LEU A 1 82 ? 25.008 3.418 -14.412 1.00 95.25 82 LEU A CA 1
ATOM 679 C C . LEU A 1 82 ? 24.545 4.868 -14.620 1.00 95.25 82 LEU A C 1
ATOM 681 O O . LEU A 1 82 ? 23.968 5.190 -15.658 1.00 95.25 82 LEU A O 1
ATOM 685 N N . LEU A 1 83 ? 24.853 5.751 -13.665 1.00 95.50 83 LEU A N 1
ATOM 686 C CA . LEU A 1 83 ? 24.533 7.182 -13.719 1.00 95.50 83 LEU A CA 1
ATOM 687 C C . LEU A 1 83 ? 25.288 7.941 -14.822 1.00 95.50 83 LEU A C 1
ATOM 689 O O . LEU A 1 83 ? 24.804 8.979 -15.278 1.00 95.50 83 LEU A O 1
ATOM 693 N N . CYS A 1 84 ? 26.451 7.438 -15.242 1.00 95.19 84 CYS A N 1
ATOM 694 C CA . CYS A 1 84 ? 27.304 8.057 -16.259 1.00 95.19 84 CYS A CA 1
ATOM 695 C C . CYS A 1 84 ? 27.017 7.570 -17.688 1.00 95.19 84 CYS A C 1
ATOM 697 O O . CYS A 1 84 ? 27.580 8.122 -18.631 1.00 95.19 84 CYS A O 1
ATOM 699 N N . LEU A 1 85 ? 26.155 6.561 -17.873 1.00 95.62 85 LEU A N 1
ATOM 700 C CA . LEU A 1 85 ? 25.845 6.036 -19.204 1.00 95.62 85 LEU A CA 1
ATOM 701 C C . LEU A 1 85 ? 25.124 7.077 -20.067 1.00 95.62 85 LEU A C 1
ATOM 703 O O . LEU A 1 85 ? 24.118 7.681 -19.657 1.00 95.62 85 LEU A O 1
ATOM 707 N N . THR A 1 86 ? 25.581 7.208 -21.312 1.00 95.75 86 THR A N 1
ATOM 708 C CA . THR A 1 86 ? 24.869 7.956 -22.353 1.00 95.75 86 THR A CA 1
ATOM 709 C C . THR A 1 86 ? 23.505 7.323 -22.632 1.00 95.75 86 THR A C 1
ATOM 711 O O . THR A 1 86 ? 23.242 6.168 -22.288 1.00 95.75 86 THR A O 1
ATOM 714 N N . GLN A 1 87 ? 22.610 8.057 -23.294 1.00 92.62 87 GLN A N 1
ATOM 715 C CA . GLN A 1 87 ? 21.277 7.544 -23.623 1.00 92.62 87 GLN A CA 1
ATOM 716 C C . GLN A 1 87 ? 21.334 6.248 -24.455 1.00 92.62 87 GLN A C 1
ATOM 718 O O . GLN A 1 87 ? 20.605 5.299 -24.173 1.00 92.62 87 GLN A O 1
ATOM 723 N N . LYS A 1 88 ? 22.239 6.169 -25.439 1.00 94.81 88 LYS A N 1
ATOM 724 C CA . LYS A 1 88 ? 22.390 4.990 -26.306 1.00 94.81 88 LYS A CA 1
ATOM 725 C C . LYS A 1 88 ? 22.920 3.770 -25.542 1.00 94.81 88 LYS A C 1
ATOM 727 O O . LYS A 1 88 ? 22.407 2.662 -25.706 1.00 94.81 88 LYS A O 1
ATOM 732 N N . GLU A 1 89 ? 23.917 3.969 -24.682 1.00 96.56 89 GLU A N 1
ATOM 733 C CA . GLU A 1 89 ? 24.467 2.900 -23.836 1.00 96.56 89 GLU A CA 1
ATOM 734 C C . GLU A 1 89 ? 23.425 2.402 -22.834 1.00 96.56 89 GLU A C 1
ATOM 736 O O . GLU A 1 89 ? 23.226 1.199 -22.688 1.00 96.56 89 GLU A O 1
ATOM 741 N N . ARG A 1 90 ? 22.688 3.325 -22.211 1.00 95.62 90 ARG A N 1
ATOM 742 C CA . ARG A 1 90 ? 21.592 3.017 -21.289 1.00 95.62 90 ARG A CA 1
ATOM 743 C C . ARG A 1 90 ? 20.501 2.185 -21.954 1.00 95.62 90 ARG A C 1
ATOM 745 O O . ARG A 1 90 ? 20.050 1.207 -21.371 1.00 95.62 90 ARG A O 1
ATOM 752 N N . GLN A 1 91 ? 20.098 2.530 -23.176 1.00 94.69 91 GLN A N 1
ATOM 753 C CA . GLN A 1 91 ? 19.120 1.743 -23.932 1.00 94.69 91 GLN A CA 1
ATOM 754 C C . GLN A 1 91 ? 19.618 0.324 -24.215 1.00 94.69 91 GLN A C 1
ATOM 756 O O . GLN A 1 91 ? 18.853 -0.627 -24.057 1.00 94.69 91 GLN A O 1
ATOM 761 N N . THR A 1 92 ? 20.892 0.184 -24.581 1.00 96.75 92 THR A N 1
ATOM 762 C CA . THR A 1 92 ? 21.526 -1.122 -24.816 1.00 96.75 92 THR A CA 1
ATOM 763 C C . THR A 1 92 ? 21.521 -1.966 -23.541 1.00 96.75 92 THR A C 1
ATOM 765 O O . THR A 1 92 ? 21.105 -3.124 -23.560 1.00 96.75 92 THR A O 1
ATOM 768 N N . GLU A 1 93 ? 21.898 -1.364 -22.415 1.00 96.25 93 GLU A N 1
ATOM 769 C CA . GLU A 1 93 ? 21.970 -2.055 -21.129 1.00 96.25 93 GLU A CA 1
ATOM 770 C C . GLU A 1 93 ? 20.585 -2.447 -20.594 1.00 96.25 93 GLU A C 1
ATOM 772 O O . GLU A 1 93 ? 20.405 -3.562 -20.106 1.00 96.25 93 GLU A O 1
ATOM 777 N N . ILE A 1 94 ? 19.569 -1.591 -20.773 1.00 96.50 94 ILE A N 1
ATOM 778 C CA . ILE A 1 94 ? 18.169 -1.920 -20.458 1.00 96.50 94 ILE A CA 1
ATOM 779 C C . ILE A 1 94 ? 17.709 -3.150 -21.248 1.00 96.50 94 ILE A C 1
ATOM 781 O O . ILE A 1 94 ? 17.071 -4.039 -20.682 1.00 96.50 94 ILE A O 1
ATOM 785 N N . MET A 1 95 ? 18.018 -3.223 -22.549 1.00 96.19 95 MET A N 1
ATOM 786 C CA . MET A 1 95 ? 17.644 -4.378 -23.376 1.00 96.19 95 MET A CA 1
ATOM 787 C C . MET A 1 95 ? 18.344 -5.656 -22.906 1.00 96.19 95 MET A C 1
ATOM 789 O O . MET A 1 95 ? 17.685 -6.693 -22.793 1.00 96.19 95 MET A O 1
ATOM 793 N N . ARG A 1 96 ? 19.642 -5.576 -22.581 1.00 97.06 96 ARG A N 1
ATOM 794 C CA . ARG A 1 96 ? 20.426 -6.702 -22.052 1.00 97.06 96 ARG A CA 1
ATOM 795 C C . ARG A 1 96 ? 19.840 -7.224 -20.737 1.00 97.06 96 ARG A C 1
ATOM 797 O O . ARG A 1 96 ? 19.468 -8.394 -20.661 1.00 97.06 96 ARG A O 1
ATOM 804 N N . LEU A 1 97 ? 19.688 -6.352 -19.735 1.00 96.44 97 LEU A N 1
ATOM 805 C CA . LEU A 1 97 ? 19.152 -6.714 -18.417 1.00 96.44 97 LEU A CA 1
ATOM 806 C C . LEU A 1 97 ? 17.733 -7.272 -18.515 1.00 96.44 97 LEU A C 1
ATOM 808 O O . LEU A 1 97 ? 17.421 -8.279 -17.886 1.00 96.44 97 LEU A O 1
ATOM 812 N N . ARG A 1 98 ? 16.873 -6.672 -19.346 1.00 96.12 98 ARG A N 1
ATOM 813 C CA . ARG A 1 98 ? 15.520 -7.188 -19.583 1.00 96.12 98 ARG A CA 1
ATOM 814 C C . ARG A 1 98 ? 15.548 -8.600 -20.171 1.00 96.12 98 ARG A C 1
ATOM 816 O O . ARG A 1 98 ? 14.777 -9.444 -19.723 1.00 96.12 98 ARG A O 1
ATOM 823 N N . ALA A 1 99 ? 16.406 -8.868 -21.156 1.00 96.38 99 ALA A N 1
ATOM 824 C CA . ALA A 1 99 ? 16.499 -10.184 -21.792 1.00 96.38 99 ALA A CA 1
ATOM 825 C C . ALA A 1 99 ? 16.960 -11.286 -20.820 1.00 96.38 99 ALA A C 1
ATOM 827 O O . ALA A 1 99 ? 16.552 -12.440 -20.962 1.00 96.38 99 ALA A O 1
ATOM 828 N N . GLU A 1 100 ? 17.783 -10.937 -19.831 1.00 95.88 100 GLU A N 1
ATOM 829 C CA . GLU A 1 100 ? 18.197 -11.845 -18.757 1.00 95.88 100 GLU A CA 1
ATOM 830 C C . GLU A 1 100 ? 17.092 -12.019 -17.709 1.00 95.88 100 GLU A C 1
ATOM 832 O O . GLU A 1 100 ? 16.679 -13.144 -17.432 1.00 95.88 100 GLU A O 1
ATOM 837 N N . LEU A 1 101 ? 16.546 -10.916 -17.189 1.00 94.62 101 LEU A N 1
ATOM 838 C CA . LEU A 1 101 ? 15.546 -10.925 -16.119 1.00 94.62 101 LEU A CA 1
ATOM 839 C C . LEU A 1 101 ? 14.244 -11.625 -16.513 1.00 94.62 101 LEU A C 1
ATOM 841 O O . LEU A 1 101 ? 13.637 -12.281 -15.675 1.00 94.62 101 LEU A O 1
ATOM 845 N N . VAL A 1 102 ? 13.812 -11.536 -17.775 1.00 94.31 102 VAL A N 1
ATOM 846 C CA . VAL A 1 102 ? 12.579 -12.199 -18.250 1.00 94.31 102 VAL A CA 1
ATOM 847 C C . VAL A 1 102 ? 12.646 -13.729 -18.121 1.00 94.31 102 VAL A C 1
ATOM 849 O O . VAL A 1 102 ? 11.602 -14.374 -18.048 1.00 94.31 102 VAL A O 1
ATOM 852 N N . LYS A 1 103 ? 13.849 -14.311 -18.058 1.00 93.62 103 LYS A N 1
ATOM 853 C CA . LYS A 1 103 ? 14.059 -15.758 -17.880 1.00 93.62 103 LYS A CA 1
ATOM 854 C C . LYS A 1 103 ? 13.983 -16.200 -16.414 1.00 93.62 103 LYS A C 1
ATOM 856 O O . LYS A 1 103 ? 13.965 -17.399 -16.152 1.00 93.62 103 LYS A O 1
ATOM 861 N N . LEU A 1 104 ? 13.973 -15.256 -15.473 1.00 91.50 104 LEU A N 1
ATOM 862 C CA . LEU A 1 104 ? 13.984 -15.510 -14.034 1.00 91.50 104 LEU A CA 1
ATOM 863 C C . LEU A 1 104 ? 12.568 -15.393 -13.429 1.00 91.50 104 LEU A C 1
ATOM 865 O O . LEU A 1 104 ? 11.675 -14.822 -14.066 1.00 91.50 104 LEU A O 1
ATOM 869 N N . PRO A 1 105 ? 12.326 -15.918 -12.209 1.00 86.00 105 PRO A N 1
ATOM 870 C CA . PRO A 1 105 ? 10.992 -15.948 -11.597 1.00 86.00 105 PRO A CA 1
ATOM 871 C C . PRO A 1 105 ? 10.292 -14.582 -11.497 1.00 86.00 105 PRO A C 1
ATOM 873 O O . PRO A 1 105 ? 9.085 -14.486 -11.717 1.00 86.00 105 PRO A O 1
ATOM 876 N N . LYS A 1 106 ? 11.035 -13.501 -11.231 1.00 86.56 106 LYS A N 1
ATOM 877 C CA . LYS A 1 106 ? 10.533 -12.117 -11.165 1.00 86.56 106 LYS A CA 1
ATOM 878 C C . LYS A 1 106 ? 10.562 -11.402 -12.520 1.00 86.56 106 LYS A C 1
ATOM 880 O O . LYS A 1 106 ? 10.325 -10.195 -12.585 1.00 86.56 106 LYS A O 1
ATOM 885 N N . GLY A 1 107 ? 10.803 -12.108 -13.622 1.00 90.50 107 GLY A N 1
ATOM 886 C CA . GLY A 1 107 ? 10.792 -11.562 -14.983 1.00 90.50 107 GLY A CA 1
ATOM 887 C C . GLY A 1 107 ? 9.560 -10.730 -15.378 1.00 90.50 107 GLY A C 1
ATOM 888 O O . GLY A 1 107 ? 9.717 -9.757 -16.131 1.00 90.50 107 GLY A O 1
ATOM 889 N N . PRO A 1 108 ? 8.343 -11.002 -14.856 1.00 91.50 108 PRO A N 1
ATOM 890 C CA . PRO A 1 108 ? 7.198 -10.116 -15.058 1.00 91.50 108 PRO A CA 1
ATOM 891 C C . PRO A 1 108 ? 7.432 -8.669 -14.592 1.00 91.50 108 PRO A C 1
ATOM 893 O O . PRO A 1 108 ? 6.992 -7.747 -15.279 1.00 91.50 108 PRO A O 1
ATOM 896 N N . MET A 1 109 ? 8.185 -8.447 -13.504 1.00 90.44 109 MET A N 1
ATOM 897 C CA . MET A 1 109 ? 8.540 -7.100 -13.020 1.00 90.44 109 MET A CA 1
ATOM 898 C C . MET A 1 109 ? 9.371 -6.338 -14.050 1.00 90.44 109 MET A C 1
ATOM 900 O O . MET A 1 109 ? 9.020 -5.220 -14.425 1.00 90.44 109 MET A O 1
ATOM 904 N N . ALA A 1 110 ? 10.411 -6.982 -14.584 1.00 94.06 110 ALA A N 1
ATOM 905 C CA . ALA A 1 110 ? 11.271 -6.402 -15.613 1.00 94.06 110 ALA A CA 1
ATOM 906 C C . ALA A 1 110 ? 10.475 -6.049 -16.876 1.00 94.06 110 ALA A C 1
ATOM 908 O O . ALA A 1 110 ? 10.682 -5.002 -17.491 1.00 94.06 110 ALA A O 1
ATOM 909 N N . THR A 1 111 ? 9.512 -6.901 -17.239 1.00 93.69 111 THR A N 1
ATOM 910 C CA . THR A 1 111 ? 8.597 -6.644 -18.357 1.00 93.69 111 THR A CA 1
ATOM 911 C C . THR A 1 111 ? 7.720 -5.419 -18.100 1.00 93.69 111 THR A C 1
ATOM 913 O O . THR A 1 111 ? 7.566 -4.592 -18.999 1.00 93.69 111 THR A O 1
ATOM 916 N N . GLY A 1 112 ? 7.157 -5.291 -16.895 1.00 93.56 112 GLY A N 1
ATOM 917 C CA . GLY A 1 112 ? 6.319 -4.156 -16.503 1.00 93.56 112 GLY A CA 1
ATOM 918 C C . GLY A 1 112 ? 7.081 -2.835 -16.500 1.00 93.56 112 GLY A C 1
ATOM 919 O O . GLY A 1 112 ? 6.674 -1.897 -17.187 1.00 93.56 112 GLY A O 1
ATOM 920 N N . VAL A 1 113 ? 8.214 -2.781 -15.795 1.00 94.50 113 VAL A N 1
ATOM 921 C CA . VAL A 1 113 ? 9.068 -1.584 -15.692 1.00 94.50 113 VAL A CA 1
ATOM 922 C C . VAL A 1 113 ? 9.530 -1.127 -17.075 1.00 94.50 113 VAL A C 1
ATOM 924 O O . VAL A 1 113 ? 9.343 0.037 -17.439 1.00 94.50 113 VAL A O 1
ATOM 927 N N . ALA A 1 114 ? 10.049 -2.049 -17.891 1.00 93.94 114 ALA A N 1
ATOM 928 C CA . ALA A 1 114 ? 10.494 -1.717 -19.238 1.00 93.94 114 ALA A CA 1
ATOM 929 C C . ALA A 1 114 ? 9.334 -1.237 -20.120 1.00 93.94 114 ALA A C 1
ATOM 931 O O . ALA A 1 114 ? 9.501 -0.282 -20.868 1.00 93.94 114 ALA A O 1
ATOM 932 N N . ARG A 1 115 ? 8.135 -1.824 -20.006 1.00 94.75 115 ARG A N 1
ATOM 933 C CA . ARG A 1 115 ? 6.965 -1.392 -20.787 1.00 94.75 115 ARG A CA 1
ATOM 934 C C . ARG A 1 115 ? 6.509 0.019 -20.422 1.00 94.75 115 ARG A C 1
ATOM 936 O O . ARG A 1 115 ? 6.187 0.789 -21.328 1.00 94.75 115 ARG A O 1
ATOM 943 N N . VAL A 1 116 ? 6.488 0.363 -19.134 1.00 94.75 116 VAL A N 1
ATOM 944 C CA . VAL A 1 116 ? 6.176 1.729 -18.676 1.00 94.75 116 VAL A CA 1
ATOM 945 C C . VAL A 1 116 ? 7.201 2.713 -19.232 1.00 94.75 116 VAL A C 1
ATOM 947 O O . VAL A 1 116 ? 6.825 3.756 -19.760 1.00 94.75 116 VAL A O 1
ATOM 950 N N . ARG A 1 117 ? 8.487 2.354 -19.188 1.00 95.31 117 ARG A N 1
ATOM 951 C CA . ARG A 1 117 ? 9.573 3.143 -19.777 1.00 95.31 117 ARG A CA 1
ATOM 952 C C . ARG A 1 117 ? 9.406 3.310 -21.286 1.00 95.31 117 ARG A C 1
ATOM 954 O O . ARG A 1 117 ? 9.487 4.424 -21.787 1.00 95.31 117 ARG A O 1
ATOM 961 N N . ASP A 1 118 ? 9.146 2.229 -22.014 1.00 94.94 118 ASP A N 1
ATOM 962 C CA . ASP A 1 118 ? 9.021 2.241 -23.476 1.00 94.94 118 ASP A CA 1
ATOM 963 C C . ASP A 1 118 ? 7.884 3.186 -23.927 1.00 94.94 118 ASP A C 1
ATOM 965 O O . ASP A 1 118 ? 8.029 3.879 -24.935 1.00 94.94 118 ASP A O 1
ATOM 969 N N . ASN A 1 119 ? 6.810 3.289 -23.133 1.00 96.44 119 ASN A N 1
ATOM 970 C CA . ASN A 1 119 ? 5.613 4.094 -23.411 1.00 96.44 119 ASN A CA 1
ATOM 971 C C . ASN A 1 119 ? 5.530 5.403 -22.597 1.00 96.44 119 ASN A C 1
ATOM 973 O O . ASN A 1 119 ? 4.459 6.013 -22.540 1.00 96.44 119 ASN A O 1
ATOM 977 N N . CYS A 1 120 ? 6.620 5.842 -21.960 1.00 95.69 120 CYS A N 1
ATOM 978 C CA . CYS A 1 120 ? 6.589 6.939 -20.989 1.00 95.69 120 CYS A CA 1
ATOM 979 C C . CYS A 1 120 ? 6.030 8.252 -21.554 1.00 95.69 120 CYS A C 1
ATOM 981 O O . CYS A 1 120 ? 5.215 8.892 -20.905 1.00 95.69 120 CYS A O 1
ATOM 983 N N . GLU A 1 121 ? 6.390 8.629 -22.780 1.00 96.88 121 GLU A N 1
ATOM 984 C CA . GLU A 1 121 ? 5.923 9.872 -23.410 1.00 96.88 121 GLU A CA 1
ATOM 985 C C . GLU A 1 121 ? 4.413 9.848 -23.678 1.00 96.88 121 GLU A C 1
ATOM 987 O O . GLU A 1 121 ? 3.713 10.829 -23.429 1.00 96.88 121 GLU A O 1
ATOM 992 N N . ALA A 1 122 ? 3.891 8.711 -24.151 1.00 95.00 122 ALA A N 1
ATOM 993 C CA . ALA A 1 122 ? 2.465 8.534 -24.404 1.00 95.00 122 ALA A CA 1
ATOM 994 C C . ALA A 1 122 ? 1.663 8.540 -23.096 1.00 95.00 122 ALA A C 1
ATOM 996 O O . ALA A 1 122 ? 0.600 9.151 -23.034 1.00 95.00 122 ALA A O 1
ATOM 997 N N . LEU A 1 123 ? 2.196 7.921 -22.040 1.00 93.00 123 LEU A N 1
ATOM 998 C CA . LEU A 1 123 ? 1.618 7.970 -20.697 1.00 93.00 123 LEU A CA 1
ATOM 999 C C . LEU A 1 123 ? 1.630 9.390 -20.124 1.00 93.00 123 LEU A C 1
ATOM 1001 O O . LEU A 1 123 ? 0.623 9.863 -19.605 1.00 93.00 123 LEU A O 1
ATOM 1005 N N . PHE A 1 124 ? 2.750 10.094 -20.262 1.00 92.94 124 PHE A N 1
ATOM 1006 C CA . PHE A 1 124 ? 2.922 11.437 -19.721 1.00 92.94 124 PHE A CA 1
ATOM 1007 C C . PHE A 1 124 ? 2.016 12.463 -20.410 1.00 92.94 124 PHE A C 1
ATOM 1009 O O . PHE A 1 124 ? 1.486 13.354 -19.752 1.00 92.94 124 PHE A O 1
ATOM 1016 N N . THR A 1 125 ? 1.799 12.311 -21.720 1.00 91.81 125 THR A N 1
ATOM 1017 C CA . THR A 1 125 ? 0.969 13.207 -22.548 1.00 91.81 125 THR A CA 1
ATOM 1018 C C . THR A 1 125 ? -0.488 12.756 -22.695 1.00 91.81 125 THR A C 1
ATOM 1020 O O . THR A 1 125 ? -1.263 13.428 -23.369 1.00 91.81 125 THR A O 1
ATOM 1023 N N . GLY A 1 126 ? -0.884 11.640 -22.071 1.00 89.19 126 GLY A N 1
ATOM 1024 C CA . GLY A 1 126 ? -2.271 11.149 -22.079 1.00 89.19 126 GLY A CA 1
ATOM 1025 C C . GLY A 1 126 ? -2.712 10.455 -23.365 1.00 89.19 126 GLY A C 1
ATOM 1026 O O . GLY A 1 126 ? -3.898 10.227 -23.579 1.00 89.19 126 GLY A O 1
ATOM 1027 N N . LYS A 1 127 ? -1.761 10.075 -24.221 1.00 90.62 127 LYS A N 1
ATOM 1028 C CA . LYS A 1 127 ? -2.000 9.265 -25.426 1.00 90.62 127 LYS A CA 1
ATOM 1029 C C . LYS A 1 127 ? -2.096 7.764 -25.129 1.00 90.62 127 LYS A C 1
ATOM 1031 O O . LYS A 1 127 ? -2.437 6.990 -26.019 1.00 90.62 127 LYS A O 1
ATOM 1036 N N . ALA A 1 128 ? -1.760 7.341 -23.911 1.00 89.25 128 ALA A N 1
ATOM 1037 C CA . ALA A 1 128 ? -1.880 5.964 -23.450 1.00 89.25 128 ALA A CA 1
ATOM 1038 C C . ALA A 1 128 ? -2.327 5.907 -21.984 1.00 89.25 128 ALA A C 1
ATOM 1040 O O . ALA A 1 128 ? -2.023 6.803 -21.197 1.00 89.25 128 ALA A O 1
ATOM 1041 N N . ASP A 1 129 ? -2.993 4.811 -21.623 1.00 85.12 129 ASP A N 1
ATOM 1042 C CA . ASP A 1 129 ? -3.390 4.491 -20.253 1.00 85.12 129 ASP A CA 1
ATOM 1043 C C . ASP A 1 129 ? -2.473 3.408 -19.651 1.00 85.12 129 ASP A C 1
ATOM 1045 O O . ASP A 1 129 ? -2.193 2.379 -20.278 1.00 85.12 129 ASP A O 1
ATOM 1049 N N . ALA A 1 130 ? -1.998 3.639 -18.424 1.00 80.62 130 ALA A N 1
ATOM 1050 C CA . ALA A 1 130 ? -1.027 2.774 -17.750 1.00 80.62 130 ALA A CA 1
ATOM 1051 C C . ALA A 1 130 ? -1.603 1.392 -17.432 1.00 80.62 130 ALA A C 1
ATOM 1053 O O . ALA A 1 130 ? -0.924 0.378 -17.629 1.00 80.62 130 ALA A O 1
ATOM 1054 N N . LEU A 1 131 ? -2.857 1.343 -16.977 1.00 80.19 131 LEU A N 1
ATOM 1055 C CA . LEU A 1 131 ? -3.519 0.094 -16.618 1.00 80.19 131 LEU A CA 1
ATOM 1056 C C . LEU A 1 131 ? -3.696 -0.784 -17.859 1.00 80.19 131 LEU A C 1
ATOM 1058 O O . LEU A 1 131 ? -3.271 -1.939 -17.873 1.00 80.19 131 LEU A O 1
ATOM 1062 N N . SER A 1 132 ? -4.217 -0.203 -18.936 1.00 79.06 132 SER A N 1
ATOM 1063 C CA . SER A 1 132 ? -4.392 -0.866 -20.228 1.00 79.06 132 SER A CA 1
ATOM 1064 C C . SER A 1 132 ? -3.078 -1.439 -20.766 1.00 79.06 132 SER A C 1
ATOM 1066 O O . SER A 1 132 ? -3.051 -2.561 -21.274 1.00 79.06 132 SER A O 1
ATOM 1068 N N . LEU A 1 133 ? -1.959 -0.716 -20.630 1.00 85.69 133 LEU A N 1
ATOM 1069 C CA . LEU A 1 133 ? -0.641 -1.210 -21.044 1.00 85.69 133 LEU A CA 1
ATOM 1070 C C . LEU A 1 133 ? -0.159 -2.402 -20.211 1.00 85.69 133 LEU A C 1
ATOM 1072 O O . LEU A 1 133 ? 0.430 -3.336 -20.767 1.00 85.69 133 LEU A O 1
ATOM 1076 N N . LEU A 1 134 ? -0.375 -2.382 -18.897 1.00 82.81 134 LEU A N 1
ATOM 1077 C CA . LEU A 1 134 ? 0.067 -3.454 -18.002 1.00 82.81 134 LEU A CA 1
ATOM 1078 C C . LEU A 1 134 ? -0.856 -4.680 -18.051 1.00 82.81 134 LEU A C 1
ATOM 1080 O O . LEU A 1 134 ? -0.386 -5.798 -17.844 1.00 82.81 134 LEU A O 1
ATOM 1084 N N . LEU A 1 135 ? -2.130 -4.521 -18.410 1.00 78.94 135 LEU A N 1
ATOM 1085 C CA . LEU A 1 135 ? -3.044 -5.647 -18.631 1.00 78.94 135 LEU A CA 1
ATOM 1086 C C . LEU A 1 135 ? -2.683 -6.471 -19.879 1.00 78.94 135 LEU A C 1
ATOM 1088 O O . LEU A 1 135 ? -2.923 -7.680 -19.912 1.00 78.94 135 LEU A O 1
ATOM 1092 N N . ARG A 1 136 ? -2.041 -5.867 -20.891 1.00 82.50 136 ARG A N 1
ATOM 1093 C CA . ARG A 1 136 ? -1.609 -6.586 -22.105 1.00 82.50 136 ARG A CA 1
ATOM 1094 C C . ARG A 1 136 ? -0.709 -7.774 -21.765 1.00 82.50 136 ARG A C 1
ATOM 1096 O O . ARG A 1 136 ? 0.266 -7.645 -21.019 1.00 82.50 136 ARG A O 1
ATOM 1103 N N . GLY A 1 137 ? -1.015 -8.933 -22.346 1.00 78.88 137 GLY A N 1
ATOM 1104 C CA . GLY A 1 137 ? -0.257 -10.167 -22.115 1.00 78.88 137 GLY A CA 1
ATOM 1105 C C . GLY A 1 137 ? -0.244 -10.603 -20.646 1.00 78.88 137 GLY A C 1
ATOM 1106 O O . GLY A 1 137 ? 0.746 -11.179 -20.197 1.00 78.88 137 GLY A O 1
ATOM 1107 N N . ASN A 1 138 ? -1.295 -10.260 -19.890 1.00 77.75 138 ASN A N 1
ATOM 1108 C CA . ASN A 1 138 ? -1.473 -10.604 -18.479 1.00 77.75 138 ASN A CA 1
ATOM 1109 C C . ASN A 1 138 ? -0.310 -10.143 -17.573 1.00 77.75 138 ASN A C 1
ATOM 1111 O O . ASN A 1 138 ? 0.007 -10.783 -16.574 1.00 77.75 138 ASN A O 1
ATOM 1115 N N . THR A 1 139 ? 0.384 -9.060 -17.947 1.00 83.44 139 THR A N 1
ATOM 1116 C CA . THR A 1 139 ? 1.635 -8.654 -17.279 1.00 83.44 139 THR A CA 1
ATOM 1117 C C . THR A 1 139 ? 1.385 -8.196 -15.844 1.00 83.44 139 THR A C 1
ATOM 1119 O O . THR A 1 139 ? 2.128 -8.596 -14.954 1.00 83.44 139 THR A O 1
ATOM 1122 N N . LEU A 1 140 ? 0.320 -7.427 -15.602 1.00 77.81 140 LEU A N 1
ATOM 1123 C CA . LEU A 1 140 ? -0.041 -6.950 -14.266 1.00 77.81 140 LEU A CA 1
ATOM 1124 C C . LEU A 1 140 ? -0.355 -8.100 -13.297 1.00 77.81 140 LEU A C 1
ATOM 1126 O O . LEU A 1 140 ? 0.149 -8.112 -12.181 1.00 77.81 140 LEU A O 1
ATOM 1130 N N . THR A 1 141 ? -1.128 -9.093 -13.737 1.00 75.00 141 THR A N 1
ATOM 1131 C CA . THR A 1 141 ? -1.427 -10.296 -12.945 1.00 75.00 141 THR A CA 1
ATOM 1132 C C . THR A 1 141 ? -0.148 -11.051 -12.610 1.00 75.00 141 THR A C 1
ATOM 1134 O O . THR A 1 141 ? 0.144 -11.284 -11.444 1.00 75.00 141 THR A O 1
ATOM 1137 N N . ARG A 1 142 ? 0.691 -11.308 -13.620 1.00 79.50 142 ARG A N 1
ATOM 1138 C CA . ARG A 1 142 ? 1.959 -12.022 -13.431 1.00 79.50 142 ARG A CA 1
ATOM 1139 C C . ARG A 1 142 ? 2.923 -11.283 -12.509 1.00 79.50 142 ARG A C 1
ATOM 1141 O O . ARG A 1 142 ? 3.715 -11.939 -11.856 1.00 79.50 142 ARG A O 1
ATOM 1148 N N . ILE A 1 143 ? 2.874 -9.948 -12.460 1.00 80.81 143 ILE A N 1
ATOM 1149 C CA . ILE A 1 143 ? 3.618 -9.127 -11.491 1.00 80.81 143 ILE A CA 1
ATOM 1150 C C . ILE A 1 143 ? 3.143 -9.405 -10.063 1.00 80.81 143 ILE A C 1
ATOM 1152 O O . ILE A 1 143 ? 3.967 -9.561 -9.166 1.00 80.81 143 ILE A O 1
ATOM 1156 N N . TYR A 1 144 ? 1.832 -9.490 -9.850 1.00 70.88 144 TYR A N 1
ATOM 1157 C CA . TYR A 1 144 ? 1.272 -9.802 -8.539 1.00 70.88 144 TYR A CA 1
ATOM 1158 C C . TYR A 1 144 ? 1.555 -11.240 -8.092 1.00 70.88 144 TYR A C 1
ATOM 1160 O O . TYR A 1 144 ? 1.758 -11.478 -6.900 1.00 70.88 144 TYR A O 1
ATOM 1168 N N . ASP A 1 145 ? 1.671 -12.169 -9.037 1.00 73.56 145 ASP A N 1
ATOM 1169 C CA . ASP A 1 145 ? 2.014 -13.563 -8.747 1.00 73.56 145 ASP A CA 1
ATOM 1170 C C . ASP A 1 145 ? 3.463 -13.718 -8.247 1.00 73.56 145 ASP A C 1
ATOM 1172 O O . ASP A 1 145 ? 3.741 -14.607 -7.448 1.00 73.56 145 ASP A O 1
ATOM 1176 N N . VAL A 1 146 ? 4.386 -12.817 -8.625 1.00 72.50 146 VAL A N 1
ATOM 1177 C CA . VAL A 1 146 ? 5.817 -12.885 -8.246 1.00 72.50 146 VAL A CA 1
ATOM 1178 C C . VAL A 1 146 ? 6.042 -12.941 -6.726 1.00 72.50 146 VAL A C 1
ATOM 1180 O O . VAL A 1 146 ? 7.030 -13.512 -6.261 1.00 72.50 146 VAL A O 1
ATOM 1183 N N . GLY A 1 147 ? 5.162 -12.309 -5.946 1.00 65.06 147 GLY A N 1
ATOM 1184 C CA . GLY A 1 147 ? 5.260 -12.243 -4.485 1.00 65.06 147 GLY A CA 1
ATOM 1185 C C . GLY A 1 147 ? 4.296 -13.163 -3.739 1.00 65.06 147 GLY A C 1
ATOM 1186 O O . GLY A 1 147 ? 4.291 -13.136 -2.509 1.00 65.06 147 GLY A O 1
ATOM 1187 N N . SER A 1 148 ? 3.474 -13.927 -4.457 1.00 69.19 148 SER A N 1
ATOM 1188 C CA . SER A 1 148 ? 2.415 -14.743 -3.861 1.00 69.19 148 SER A CA 1
ATOM 1189 C C . SER A 1 148 ? 2.944 -16.118 -3.448 1.00 69.19 148 SER A C 1
ATOM 1191 O O . SER A 1 148 ? 3.885 -16.641 -4.043 1.00 69.19 148 SER A O 1
ATOM 1193 N N . PHE A 1 149 ? 2.357 -16.695 -2.400 1.00 71.94 149 PHE A N 1
ATOM 1194 C CA . PHE A 1 149 ? 2.641 -18.073 -2.005 1.00 71.94 149 PHE A CA 1
ATOM 1195 C C . PHE A 1 149 ? 1.928 -19.029 -2.958 1.00 71.94 149 PHE A C 1
ATOM 1197 O O . PHE A 1 149 ? 0.737 -18.865 -3.239 1.00 71.94 149 PHE A O 1
ATOM 1204 N N . ASP A 1 150 ? 2.647 -20.049 -3.414 1.00 72.06 150 ASP A N 1
ATOM 1205 C CA . ASP A 1 150 ? 2.019 -21.166 -4.106 1.00 72.06 150 ASP A CA 1
ATOM 1206 C C . ASP A 1 150 ? 1.362 -22.074 -3.063 1.00 72.06 150 ASP A C 1
ATOM 1208 O O . ASP A 1 150 ? 2.024 -22.635 -2.190 1.00 72.06 150 ASP A O 1
ATOM 1212 N N . HIS A 1 151 ? 0.042 -22.161 -3.144 1.00 76.94 151 HIS A N 1
ATOM 1213 C CA . HIS A 1 151 ? -0.828 -22.926 -2.257 1.00 76.94 151 HIS A CA 1
ATOM 1214 C C . HIS A 1 151 ? -1.584 -24.015 -3.042 1.00 76.94 151 HIS A C 1
ATOM 1216 O O . HIS A 1 151 ? -2.601 -24.535 -2.582 1.00 76.94 151 HIS A O 1
ATOM 1222 N N . SER A 1 152 ? -1.100 -24.374 -4.238 1.00 71.62 152 SER A N 1
ATOM 1223 C CA . SER A 1 152 ? -1.742 -25.367 -5.110 1.00 71.62 152 SER A CA 1
ATOM 1224 C C . SER A 1 152 ? -1.854 -26.731 -4.427 1.00 71.62 152 SER A C 1
ATOM 1226 O O . SER A 1 152 ? -2.912 -27.357 -4.473 1.00 71.62 152 SER A O 1
ATOM 1228 N N . ASP A 1 153 ? -0.798 -27.156 -3.726 1.00 73.25 153 ASP A N 1
ATOM 1229 C CA . ASP A 1 153 ? -0.769 -28.427 -2.991 1.00 73.25 153 ASP A CA 1
ATOM 1230 C C . ASP A 1 153 ? -1.774 -28.418 -1.827 1.00 73.25 153 ASP A C 1
ATOM 1232 O O . ASP A 1 153 ? -2.456 -29.415 -1.584 1.00 73.25 153 ASP A O 1
ATOM 1236 N N . PHE A 1 154 ? -1.923 -27.271 -1.149 1.00 76.44 154 PHE A N 1
ATOM 1237 C CA . PHE A 1 154 ? -2.953 -27.073 -0.128 1.00 76.44 154 PHE A CA 1
ATOM 1238 C C . PHE A 1 154 ? -4.353 -27.236 -0.723 1.00 76.44 154 PHE A C 1
ATOM 1240 O O . PHE A 1 154 ? -5.147 -28.030 -0.220 1.00 76.44 154 PHE A O 1
ATOM 1247 N N . MET A 1 155 ? -4.646 -26.542 -1.824 1.00 69.62 155 MET A N 1
ATOM 1248 C CA . MET A 1 155 ? -5.962 -26.595 -2.473 1.00 69.62 155 MET A CA 1
ATOM 1249 C C . MET A 1 155 ? -6.279 -27.987 -3.019 1.00 69.62 155 MET A C 1
ATOM 1251 O O . MET A 1 155 ? -7.420 -28.446 -2.931 1.00 69.62 155 MET A O 1
ATOM 1255 N N . GLN A 1 156 ? -5.278 -28.696 -3.538 1.00 67.62 156 GLN A N 1
ATOM 1256 C CA . GLN A 1 156 ? -5.432 -30.067 -4.007 1.00 67.62 156 GLN A CA 1
ATOM 1257 C C . GLN A 1 156 ? -5.742 -31.027 -2.852 1.00 67.62 156 GLN A C 1
ATOM 1259 O O . GLN A 1 156 ? -6.702 -31.793 -2.936 1.00 67.62 156 GLN A O 1
ATOM 1264 N N . ALA A 1 157 ? -4.988 -30.958 -1.754 1.00 69.38 157 ALA A N 1
ATOM 1265 C CA . ALA A 1 157 ? -5.240 -31.786 -0.578 1.00 69.38 157 ALA A CA 1
ATOM 1266 C C . ALA A 1 157 ? -6.605 -31.468 0.065 1.00 69.38 157 ALA A C 1
ATOM 1268 O O . ALA A 1 157 ? -7.349 -32.374 0.445 1.00 69.38 157 ALA A O 1
ATOM 1269 N N . PHE A 1 158 ? -6.970 -30.185 0.136 1.00 67.62 158 PHE A N 1
ATOM 1270 C CA . PHE A 1 158 ? -8.221 -29.733 0.745 1.00 67.62 158 PHE A CA 1
ATOM 1271 C C . PHE A 1 158 ? -9.451 -30.116 -0.089 1.00 67.62 158 PHE A C 1
ATOM 1273 O O . PHE A 1 158 ? -10.453 -30.581 0.457 1.00 67.62 158 PHE A O 1
ATOM 1280 N N . SER A 1 159 ? -9.369 -29.996 -1.418 1.00 61.47 159 SER A N 1
ATOM 1281 C CA . SER A 1 159 ? -10.453 -30.392 -2.332 1.00 61.47 159 SER A CA 1
ATOM 1282 C C . SER A 1 159 ? -10.691 -31.904 -2.362 1.00 61.47 159 SER A C 1
ATOM 1284 O O . SER A 1 159 ? -11.840 -32.337 -2.428 1.00 61.47 159 SER A O 1
ATOM 1286 N N . GLN A 1 160 ? -9.642 -32.724 -2.234 1.00 66.62 160 GLN A N 1
ATOM 1287 C CA . GLN A 1 160 ? -9.781 -34.180 -2.101 1.00 66.62 160 GLN A CA 1
ATOM 1288 C C . GLN A 1 160 ? -10.462 -34.582 -0.787 1.00 66.62 160 GLN A C 1
ATOM 1290 O O . GLN A 1 160 ? -11.271 -35.509 -0.768 1.00 66.62 160 GLN A O 1
ATOM 1295 N N . ALA A 1 161 ? -10.168 -33.871 0.304 1.00 65.44 161 ALA A N 1
ATOM 1296 C CA . ALA A 1 161 ? -10.781 -34.112 1.608 1.00 65.44 161 ALA A CA 1
ATOM 1297 C C . ALA A 1 161 ? -12.244 -33.648 1.681 1.00 65.44 161 ALA A C 1
ATOM 1299 O O . ALA A 1 161 ? -13.035 -34.207 2.444 1.00 65.44 161 ALA A O 1
ATOM 1300 N N . LYS A 1 162 ? -12.622 -32.641 0.884 1.00 60.44 162 LYS A N 1
ATOM 1301 C CA . LYS A 1 162 ? -13.992 -32.123 0.792 1.00 60.44 162 LYS A CA 1
ATOM 1302 C C . LYS A 1 162 ? -14.465 -32.074 -0.669 1.00 60.44 162 LYS A C 1
ATOM 1304 O O . LYS A 1 162 ? -14.526 -30.997 -1.252 1.00 60.44 162 LYS A O 1
ATOM 1309 N N . PRO A 1 163 ? -14.878 -33.212 -1.256 1.00 54.88 163 PRO A N 1
ATOM 1310 C CA . PRO A 1 163 ? -15.198 -33.312 -2.686 1.00 54.88 163 PRO A CA 1
ATOM 1311 C C . PRO A 1 163 ? -16.417 -32.488 -3.142 1.00 54.88 163 PRO A C 1
ATOM 1313 O O . PRO A 1 163 ? -16.565 -32.235 -4.332 1.00 54.88 163 PRO A O 1
ATOM 1316 N N . ASN A 1 164 ? -17.273 -32.036 -2.216 1.00 56.44 164 ASN A N 1
ATOM 1317 C CA . ASN A 1 164 ? -18.405 -31.147 -2.517 1.00 56.44 164 ASN A CA 1
ATOM 1318 C C . ASN A 1 164 ? -18.061 -29.652 -2.380 1.00 56.44 164 ASN A C 1
ATOM 1320 O O . ASN A 1 164 ? -18.932 -28.807 -2.573 1.00 56.44 164 ASN A O 1
ATOM 1324 N N . LEU A 1 165 ? -16.822 -29.314 -2.017 1.00 52.66 165 LEU A N 1
ATOM 1325 C CA . LEU A 1 165 ? -16.410 -27.948 -1.734 1.00 52.66 165 LEU A CA 1
ATOM 1326 C C . LEU A 1 165 ? -16.307 -27.124 -3.023 1.00 52.66 165 LEU A C 1
ATOM 1328 O O . LEU A 1 165 ? -15.477 -27.395 -3.891 1.00 52.66 165 LEU A O 1
ATOM 1332 N N . LYS A 1 166 ? -17.109 -26.064 -3.113 1.00 50.78 166 LYS A N 1
ATOM 1333 C CA . LYS A 1 166 ? -17.030 -25.067 -4.186 1.00 50.78 166 LYS A CA 1
ATOM 1334 C C . LYS A 1 166 ? -16.325 -23.819 -3.658 1.00 50.78 166 LYS A C 1
ATOM 1336 O O . LYS A 1 166 ? -16.964 -22.939 -3.093 1.00 50.78 166 LYS A O 1
ATOM 1341 N N . VAL A 1 167 ? -15.001 -23.753 -3.817 1.00 45.75 167 VAL A N 1
ATOM 1342 C CA . VAL A 1 167 ? -14.219 -22.566 -3.430 1.00 45.75 167 VAL A CA 1
ATOM 1343 C C . VAL A 1 167 ? -14.182 -21.575 -4.584 1.00 45.75 167 VAL A C 1
ATOM 1345 O O . VAL A 1 167 ? -13.696 -21.897 -5.667 1.00 45.75 167 VAL A O 1
ATOM 1348 N N . LEU A 1 168 ? -14.645 -20.352 -4.331 1.00 43.44 168 LEU A N 1
ATOM 1349 C CA . LEU A 1 168 ? -14.344 -19.203 -5.172 1.00 43.44 168 LEU A CA 1
ATOM 1350 C C . LEU A 1 168 ? -13.263 -18.372 -4.478 1.00 43.44 168 LEU A C 1
ATOM 1352 O O . LEU A 1 168 ? -13.541 -17.631 -3.540 1.00 43.44 168 LEU A O 1
ATOM 1356 N N . GLU A 1 169 ? -12.023 -18.514 -4.936 1.00 41.19 169 GLU A N 1
ATOM 1357 C CA . GLU A 1 169 ? -10.920 -17.663 -4.504 1.00 41.19 169 GLU A CA 1
ATOM 1358 C C . GLU A 1 169 ? -10.966 -16.338 -5.281 1.00 41.19 169 GLU A C 1
ATOM 1360 O O . GLU A 1 169 ? -10.834 -16.311 -6.510 1.00 41.19 169 GLU A O 1
ATOM 1365 N N . ILE A 1 170 ? -11.145 -15.225 -4.567 1.00 45.16 170 ILE A N 1
ATOM 1366 C CA . ILE A 1 170 ? -11.067 -13.878 -5.139 1.00 45.16 170 ILE A CA 1
ATOM 1367 C C . ILE A 1 170 ? -9.760 -13.242 -4.689 1.00 45.16 170 ILE A C 1
ATOM 1369 O O . ILE A 1 170 ? -9.708 -12.417 -3.783 1.00 45.16 170 ILE A O 1
ATOM 1373 N N . VAL A 1 171 ? -8.686 -13.611 -5.378 1.00 34.59 171 VAL A N 1
ATOM 1374 C CA . VAL A 1 171 ? -7.449 -12.835 -5.376 1.00 34.59 171 VAL A CA 1
ATOM 1375 C C . VAL A 1 171 ? -7.306 -12.234 -6.770 1.00 34.59 171 VAL A C 1
ATOM 1377 O O . VAL A 1 171 ? -6.951 -12.909 -7.733 1.00 34.59 171 VAL A O 1
ATOM 1380 N N . ARG A 1 172 ? -7.648 -10.946 -6.901 1.00 35.69 172 ARG A N 1
ATOM 1381 C CA . ARG A 1 172 ? -7.360 -10.076 -8.064 1.00 35.69 172 ARG A CA 1
ATOM 1382 C C . ARG A 1 172 ? -7.867 -10.473 -9.460 1.00 35.69 172 ARG A C 1
ATOM 1384 O O . ARG A 1 172 ? -7.676 -9.686 -10.387 1.00 35.69 172 ARG A O 1
ATOM 1391 N N . LYS A 1 173 ? -8.527 -11.613 -9.663 1.00 28.62 173 LYS A N 1
ATOM 1392 C CA . LYS A 1 173 ? -9.182 -11.917 -10.943 1.00 28.62 173 LYS A CA 1
ATOM 1393 C C . LYS A 1 173 ? -10.487 -11.135 -11.050 1.00 28.62 173 LYS A C 1
ATOM 1395 O O . LYS A 1 173 ? -11.399 -11.321 -10.251 1.00 28.62 173 LYS A O 1
ATOM 1400 N N . ILE A 1 174 ? -10.560 -10.260 -12.052 1.00 32.28 174 ILE A N 1
ATOM 1401 C CA . ILE A 1 174 ? -11.800 -9.609 -12.478 1.00 32.28 174 ILE A CA 1
ATOM 1402 C C . ILE A 1 174 ? -12.688 -10.708 -13.071 1.00 32.28 174 ILE A C 1
ATOM 1404 O O . ILE A 1 174 ? -12.605 -11.003 -14.261 1.00 32.28 174 ILE A O 1
ATOM 1408 N N . TYR A 1 175 ? -13.499 -11.350 -12.236 1.00 38.75 175 TYR A N 1
ATOM 1409 C CA . TYR A 1 175 ? -14.748 -11.919 -12.722 1.00 38.75 175 TYR A CA 1
ATOM 1410 C C . TYR A 1 175 ? -15.689 -10.755 -13.009 1.00 38.75 175 TYR A C 1
ATOM 1412 O O . TYR A 1 175 ? -15.701 -9.748 -12.294 1.00 38.75 175 TYR A O 1
ATOM 1420 N N . THR A 1 176 ? -16.450 -10.862 -14.087 1.00 40.12 176 THR A N 1
ATOM 1421 C CA . THR A 1 176 ? -17.485 -9.890 -14.410 1.00 40.12 176 THR A CA 1
ATOM 1422 C C . THR A 1 176 ? -18.501 -9.835 -13.269 1.00 40.12 176 THR A C 1
ATOM 1424 O O . THR A 1 176 ? -18.888 -10.865 -12.721 1.00 40.12 176 THR A O 1
ATOM 1427 N N . PHE A 1 177 ? -18.940 -8.628 -12.895 1.00 44.78 177 PHE A N 1
ATOM 1428 C CA . PHE A 1 177 ? -19.927 -8.396 -11.829 1.00 44.78 177 PHE A CA 1
ATOM 1429 C C . PHE A 1 177 ? -21.178 -9.279 -11.989 1.00 44.78 177 PHE A C 1
ATOM 1431 O O . PHE A 1 177 ? -21.779 -9.662 -10.994 1.00 44.78 177 PHE A O 1
ATOM 1438 N N . SER A 1 178 ? -21.523 -9.686 -13.217 1.00 43.56 178 SER A N 1
ATOM 1439 C CA . SER A 1 178 ? -22.601 -10.633 -13.531 1.00 43.56 178 SER A CA 1
ATOM 1440 C C . SER A 1 178 ? -22.396 -12.036 -12.948 1.00 43.56 178 SER A C 1
ATOM 1442 O O . SER A 1 178 ? -23.347 -12.609 -12.431 1.00 43.56 178 SER A O 1
ATOM 1444 N N . ASP A 1 179 ? -21.178 -12.579 -12.953 1.00 50.94 179 ASP A N 1
ATOM 1445 C CA . ASP A 1 179 ? -20.910 -13.941 -12.455 1.00 50.94 179 ASP A CA 1
ATOM 1446 C C . ASP A 1 179 ? -20.962 -13.993 -10.923 1.00 50.94 179 ASP A C 1
ATOM 1448 O O . ASP A 1 179 ? -21.377 -14.983 -10.322 1.00 50.94 179 ASP A O 1
ATOM 1452 N N . LEU A 1 180 ? -20.580 -12.879 -10.293 1.00 52.38 180 LEU A N 1
ATOM 1453 C CA . LEU A 1 180 ? -20.564 -12.694 -8.845 1.00 52.38 180 LEU A CA 1
ATOM 1454 C C . LEU A 1 180 ? -21.929 -12.268 -8.278 1.00 52.38 180 LEU A C 1
ATOM 1456 O O . LEU A 1 180 ? -22.182 -12.489 -7.093 1.00 52.38 180 LEU A O 1
ATOM 1460 N N . SER A 1 181 ? -22.797 -11.663 -9.098 1.00 51.25 181 SER A N 1
ATOM 1461 C CA . SER A 1 181 ? -24.122 -11.166 -8.688 1.00 51.25 181 SER A CA 1
ATOM 1462 C C . SER A 1 181 ? -25.271 -12.138 -8.969 1.00 51.25 181 SER A C 1
ATOM 1464 O O . SER A 1 181 ? -26.271 -12.095 -8.261 1.00 51.25 181 SER A O 1
ATOM 1466 N N . ALA A 1 182 ? -25.145 -13.033 -9.954 1.00 51.88 182 ALA A N 1
ATOM 1467 C CA . ALA A 1 182 ? -26.289 -13.784 -10.479 1.00 51.88 182 ALA A CA 1
ATOM 1468 C C . ALA A 1 182 ? -26.540 -15.173 -9.855 1.00 51.88 182 ALA A C 1
ATOM 1470 O O . ALA A 1 182 ? -27.420 -15.890 -10.322 1.00 51.88 182 ALA A O 1
ATOM 1471 N N . GLY A 1 183 ? -25.800 -15.591 -8.821 1.00 50.78 183 GLY A N 1
ATOM 1472 C CA . GLY A 1 183 ? -26.077 -16.868 -8.142 1.00 50.78 183 GLY A CA 1
ATOM 1473 C C . GLY A 1 183 ? -25.948 -18.114 -9.035 1.00 50.78 183 GLY A C 1
ATOM 1474 O O . GLY A 1 183 ? -26.536 -19.145 -8.721 1.00 50.78 183 GLY A O 1
ATOM 1475 N N . PHE A 1 184 ? -25.173 -18.048 -10.130 1.00 47.53 184 PHE A N 1
ATOM 1476 C CA . PHE A 1 184 ? -24.992 -19.157 -11.084 1.00 47.53 184 PHE A CA 1
ATOM 1477 C C . PHE A 1 184 ? -24.518 -20.464 -10.427 1.00 47.53 184 PHE A C 1
ATOM 1479 O O . PHE A 1 184 ? -24.780 -21.546 -10.951 1.00 47.53 184 PHE A O 1
ATOM 1486 N N . PHE A 1 185 ? -23.878 -20.375 -9.255 1.00 55.28 185 PHE A N 1
ATOM 1487 C CA . PHE A 1 185 ? -23.638 -21.505 -8.367 1.00 55.28 185 PHE A CA 1
ATOM 1488 C C . PHE A 1 185 ? -23.993 -21.124 -6.923 1.00 55.28 185 PHE A C 1
ATOM 1490 O O . PHE A 1 185 ? -23.490 -20.106 -6.439 1.00 55.28 185 PHE A O 1
ATOM 1497 N N . PRO A 1 186 ? -24.803 -21.927 -6.207 1.00 67.06 186 PRO A N 1
ATOM 1498 C CA . PRO A 1 186 ? -24.980 -21.743 -4.774 1.00 67.06 186 PRO A CA 1
ATOM 1499 C C . PRO A 1 186 ? -23.638 -22.032 -4.092 1.00 67.06 186 PRO A C 1
ATOM 1501 O O . PRO A 1 186 ? -23.105 -23.140 -4.207 1.00 67.06 186 PRO A O 1
ATOM 1504 N N . LEU A 1 187 ? -23.072 -21.004 -3.464 1.00 75.62 187 LEU A N 1
ATOM 1505 C CA . LEU A 1 187 ? -21.880 -21.107 -2.627 1.00 75.62 187 LEU A CA 1
ATOM 1506 C C . LEU A 1 187 ? -22.314 -21.381 -1.189 1.00 75.62 187 LEU A C 1
ATOM 1508 O O . LEU A 1 187 ? -23.311 -20.818 -0.746 1.00 75.62 187 LEU A O 1
ATOM 1512 N N . ASP A 1 188 ? -21.548 -22.192 -0.462 1.00 75.81 188 ASP A N 1
ATOM 1513 C CA . ASP A 1 188 ? -21.786 -22.434 0.967 1.00 75.81 188 ASP A CA 1
ATOM 1514 C C . ASP A 1 188 ? -21.342 -21.235 1.825 1.00 75.81 188 ASP A C 1
ATOM 1516 O O . ASP A 1 188 ? -21.936 -20.936 2.856 1.00 75.81 188 ASP A O 1
ATOM 1520 N N . PHE A 1 189 ? -20.308 -20.516 1.379 1.00 82.62 189 PHE A N 1
ATOM 1521 C CA . PHE A 1 189 ? -19.793 -19.299 2.004 1.00 82.62 189 PHE A CA 1
ATOM 1522 C C . PHE A 1 189 ? -19.106 -18.410 0.960 1.00 82.62 189 PHE A C 1
ATOM 1524 O O . PHE A 1 189 ? -18.724 -18.859 -0.121 1.00 82.62 189 PHE A O 1
ATOM 1531 N N . PHE A 1 190 ? -18.917 -17.136 1.295 1.00 84.44 190 PHE A N 1
ATOM 1532 C CA . PHE A 1 190 ? -18.150 -16.190 0.489 1.00 84.44 190 PHE A CA 1
ATOM 1533 C C . PHE A 1 190 ? -17.456 -15.212 1.433 1.00 84.44 190 PHE A C 1
ATOM 1535 O O . PHE A 1 190 ? -18.135 -14.467 2.137 1.00 84.44 190 PHE A O 1
ATOM 1542 N N . VAL A 1 191 ? -16.124 -15.227 1.469 1.00 86.12 191 VAL A N 1
ATOM 1543 C CA . VAL A 1 191 ? -15.337 -14.412 2.403 1.00 86.12 191 VAL A CA 1
ATOM 1544 C C . VAL A 1 191 ? -14.396 -13.498 1.622 1.00 86.12 191 VAL A C 1
ATOM 1546 O O . VAL A 1 191 ? -13.544 -13.969 0.873 1.00 86.12 191 VAL A O 1
ATOM 1549 N N . CYS A 1 192 ? -14.545 -12.192 1.813 1.00 85.00 192 CYS A N 1
ATOM 1550 C CA . CYS A 1 192 ? -13.611 -11.162 1.390 1.00 85.00 192 CYS A CA 1
ATOM 1551 C C . CYS A 1 192 ? -12.609 -10.897 2.515 1.00 85.00 192 CYS A C 1
ATOM 1553 O O . CYS A 1 192 ? -13.000 -10.715 3.668 1.00 85.00 192 CYS A O 1
ATOM 1555 N N . LEU A 1 193 ? -11.326 -10.812 2.171 1.00 84.56 193 LEU A N 1
ATOM 1556 C CA . LEU A 1 193 ? -10.317 -10.238 3.056 1.00 84.56 193 LEU A CA 1
ATOM 1557 C C . LEU A 1 193 ? -10.149 -8.767 2.680 1.00 84.56 193 LEU A C 1
ATOM 1559 O O . LEU A 1 193 ? -9.549 -8.448 1.652 1.00 84.56 193 LEU A O 1
ATOM 1563 N N . GLY A 1 194 ? -10.759 -7.909 3.490 1.00 82.69 194 GLY A N 1
ATOM 1564 C CA . GLY A 1 194 ? -10.689 -6.462 3.393 1.00 82.69 194 GLY A CA 1
ATOM 1565 C C . GLY A 1 194 ? -9.546 -5.891 4.227 1.00 82.69 194 GLY A C 1
ATOM 1566 O O . GLY A 1 194 ? -8.605 -6.584 4.635 1.00 82.69 194 GLY A O 1
ATOM 1567 N N . SER A 1 195 ? -9.626 -4.600 4.513 1.00 83.88 195 SER A N 1
ATOM 1568 C CA . SER A 1 195 ? -8.625 -3.901 5.303 1.00 83.88 195 SER A CA 1
ATOM 1569 C C . SER A 1 195 ? -9.253 -2.746 6.052 1.00 83.88 195 SER A C 1
ATOM 1571 O O . SER A 1 195 ? -9.970 -1.941 5.461 1.00 83.88 195 SER A O 1
ATOM 1573 N N . CYS A 1 196 ? -8.833 -2.556 7.307 1.00 87.00 196 CYS A N 1
ATOM 1574 C CA . CYS A 1 196 ? -9.273 -1.437 8.143 1.0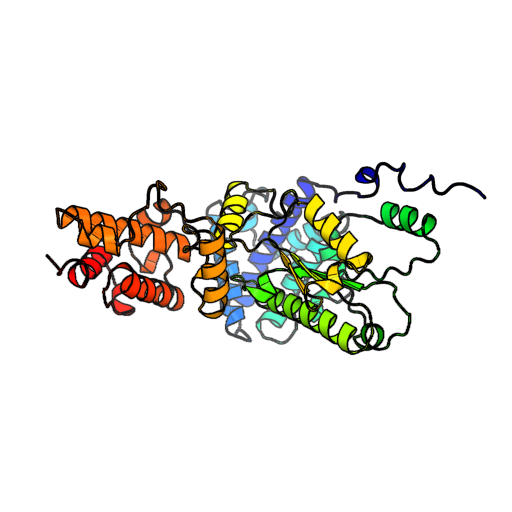0 87.00 196 CYS A CA 1
ATOM 1575 C C . CYS A 1 196 ? -9.078 -0.063 7.472 1.00 87.00 196 CYS A C 1
ATOM 1577 O O . CYS A 1 196 ? -9.774 0.894 7.802 1.00 87.00 196 CYS A O 1
ATOM 1579 N N . THR A 1 197 ? -8.169 0.042 6.495 1.00 82.38 197 THR A N 1
ATOM 1580 C CA . THR A 1 197 ? -7.951 1.247 5.681 1.00 82.38 197 THR A CA 1
ATOM 1581 C C . THR A 1 197 ? -9.190 1.707 4.907 1.00 82.38 197 THR A C 1
ATOM 1583 O O . THR A 1 197 ? -9.271 2.892 4.595 1.00 82.38 197 THR A O 1
ATOM 1586 N N . GLY A 1 198 ? -10.161 0.830 4.621 1.00 83.25 198 GLY A N 1
ATOM 1587 C CA . GLY 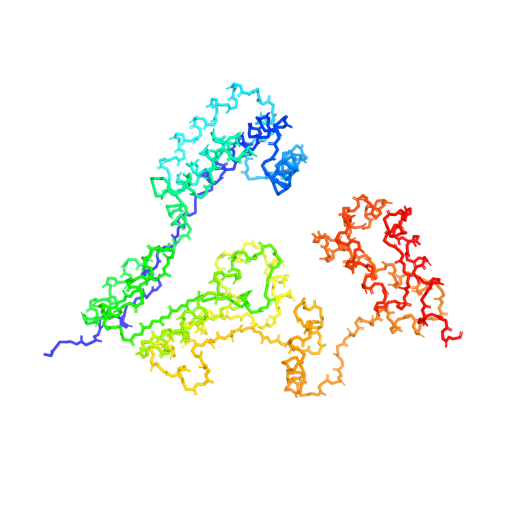A 1 198 ? -11.463 1.228 4.078 1.00 83.25 198 GLY A CA 1
ATOM 1588 C C . GLY A 1 198 ? -12.266 2.081 5.065 1.00 83.25 198 GLY A C 1
ATOM 1589 O O . GLY A 1 198 ? -12.859 3.088 4.682 1.00 83.25 198 GLY A O 1
ATOM 1590 N N . THR A 1 199 ? -12.186 1.740 6.353 1.00 88.12 199 THR A N 1
ATOM 1591 C CA . THR A 1 199 ? -12.879 2.437 7.442 1.00 88.12 199 THR A CA 1
ATOM 1592 C C . THR A 1 199 ? -12.115 3.676 7.923 1.00 88.12 199 THR A C 1
ATOM 1594 O O . THR A 1 199 ? -12.654 4.785 7.919 1.00 88.12 199 THR A O 1
ATOM 1597 N N . ILE A 1 200 ? -10.854 3.515 8.337 1.00 85.88 200 ILE A N 1
ATOM 1598 C CA . ILE A 1 200 ? -10.064 4.603 8.945 1.00 85.88 200 ILE A CA 1
ATOM 1599 C C . ILE A 1 200 ? -9.286 5.438 7.919 1.00 85.88 200 ILE A C 1
ATOM 1601 O O . ILE A 1 200 ? -8.855 6.545 8.231 1.00 85.88 200 ILE A O 1
ATOM 1605 N N . GLY A 1 201 ? -9.134 4.957 6.683 1.00 79.94 201 GLY A N 1
ATOM 1606 C CA . GLY A 1 201 ? -8.251 5.559 5.683 1.00 79.94 201 GLY A CA 1
ATOM 1607 C C . GLY A 1 201 ? -6.776 5.209 5.905 1.00 79.94 201 GLY A C 1
ATOM 1608 O O . GLY A 1 201 ? -6.399 4.630 6.917 1.00 79.94 201 GLY A O 1
ATOM 1609 N N . ASN A 1 202 ? -5.920 5.557 4.941 1.00 71.69 202 ASN A N 1
ATOM 1610 C CA . ASN A 1 202 ? -4.469 5.603 5.133 1.00 71.69 202 ASN A CA 1
ATOM 1611 C C . ASN A 1 202 ? -3.816 6.531 4.091 1.00 71.69 202 ASN A C 1
ATOM 1613 O O . ASN A 1 202 ? -4.239 6.593 2.928 1.00 71.69 202 ASN A O 1
ATOM 1617 N N . ARG A 1 203 ? -2.780 7.274 4.496 1.00 68.50 203 ARG A N 1
ATOM 1618 C CA . ARG A 1 203 ? -2.081 8.229 3.621 1.00 68.50 203 ARG A CA 1
ATOM 1619 C C . ARG A 1 203 ? -1.437 7.477 2.447 1.00 68.50 203 ARG A C 1
ATOM 1621 O O . ARG A 1 203 ? -0.753 6.478 2.631 1.00 68.50 203 ARG A O 1
ATOM 1628 N N . GLY A 1 204 ? -1.676 7.947 1.221 1.00 57.19 204 GLY A N 1
ATOM 1629 C CA . GLY A 1 204 ? -1.146 7.323 -0.002 1.00 57.19 204 GLY A CA 1
ATOM 1630 C C . GLY A 1 204 ? -1.876 6.055 -0.471 1.00 57.19 204 GLY A C 1
ATOM 1631 O O . GLY A 1 204 ? -1.464 5.466 -1.466 1.00 57.19 204 GLY A O 1
ATOM 1632 N N . GLN A 1 205 ? -2.966 5.648 0.190 1.00 63.34 205 GLN A N 1
ATOM 1633 C CA . GLN A 1 205 ? -3.697 4.410 -0.113 1.00 63.34 205 GLN A CA 1
ATOM 1634 C C . GLN A 1 205 ? -5.169 4.643 -0.496 1.00 63.34 205 GLN A C 1
ATOM 1636 O O . GLN A 1 205 ? -5.997 3.762 -0.311 1.00 63.34 205 GLN A O 1
ATOM 1641 N N . SER A 1 206 ? -5.528 5.798 -1.067 1.00 67.44 206 SER A N 1
ATOM 1642 C CA . SER A 1 206 ? -6.931 6.123 -1.393 1.00 67.44 206 SER A CA 1
ATOM 1643 C C . SER A 1 206 ? -7.599 5.115 -2.340 1.00 67.44 206 SER A C 1
ATOM 1645 O O . SER A 1 206 ? -8.722 4.692 -2.087 1.00 67.44 206 SER A O 1
ATOM 1647 N N . ALA A 1 207 ? -6.903 4.679 -3.396 1.00 53.09 207 ALA A N 1
ATOM 1648 C CA . ALA A 1 207 ? -7.417 3.660 -4.316 1.00 53.09 207 ALA A CA 1
ATOM 1649 C C . ALA A 1 207 ? -7.582 2.287 -3.637 1.00 53.09 207 ALA A C 1
ATOM 1651 O O . ALA A 1 207 ? -8.514 1.550 -3.943 1.00 53.09 207 ALA A O 1
ATOM 1652 N N . TYR A 1 208 ? -6.694 1.960 -2.695 1.00 63.53 208 TYR A N 1
ATOM 1653 C CA . TYR A 1 208 ? -6.772 0.730 -1.911 1.00 63.53 208 TYR A CA 1
ATOM 1654 C C . TYR A 1 208 ? -7.933 0.784 -0.910 1.00 63.53 208 TYR A C 1
ATOM 1656 O O . TYR A 1 208 ? -8.726 -0.147 -0.850 1.00 63.53 208 TYR A O 1
ATOM 1664 N N . ALA A 1 209 ? -8.102 1.897 -0.193 1.00 72.06 209 ALA A N 1
ATOM 1665 C CA . ALA A 1 209 ? -9.233 2.119 0.703 1.00 72.06 209 ALA A CA 1
ATOM 1666 C C . ALA A 1 209 ? -10.573 2.010 -0.044 1.00 72.06 209 ALA A C 1
ATOM 1668 O O . ALA A 1 209 ? -11.458 1.291 0.403 1.00 72.06 209 ALA A O 1
ATOM 1669 N N . ALA A 1 210 ? -10.696 2.628 -1.225 1.00 68.00 210 ALA A N 1
ATOM 1670 C CA . ALA A 1 210 ? -11.904 2.532 -2.048 1.00 68.00 210 ALA A CA 1
ATOM 1671 C C . ALA A 1 210 ? -12.229 1.087 -2.473 1.00 68.00 210 ALA A C 1
ATOM 1673 O O . ALA A 1 210 ? -13.395 0.698 -2.481 1.00 68.00 210 ALA A O 1
ATOM 1674 N N . ALA A 1 211 ? -11.210 0.283 -2.793 1.00 67.94 211 ALA A N 1
ATOM 1675 C CA . ALA A 1 211 ? -11.400 -1.130 -3.110 1.00 67.94 211 ALA A CA 1
ATOM 1676 C C . ALA A 1 211 ? -11.904 -1.931 -1.898 1.00 67.94 211 ALA A C 1
ATOM 1678 O O . ALA A 1 211 ? -12.789 -2.763 -2.062 1.00 67.94 211 ALA A O 1
ATOM 1679 N N . ASN A 1 212 ? -11.394 -1.660 -0.693 1.00 81.06 212 ASN A N 1
ATOM 1680 C CA . ASN A 1 212 ? -11.855 -2.337 0.524 1.00 81.06 212 ASN A CA 1
ATOM 1681 C C . ASN A 1 212 ? -13.286 -1.921 0.902 1.00 81.06 212 ASN A C 1
ATOM 1683 O O . ASN A 1 212 ? -14.119 -2.792 1.109 1.00 81.06 212 ASN A O 1
ATOM 1687 N N . VAL A 1 213 ? -13.627 -0.628 0.810 1.00 87.00 213 VAL A N 1
ATOM 1688 C CA . VAL A 1 213 ? -15.014 -0.155 1.007 1.00 87.00 213 VAL A CA 1
ATOM 1689 C C . VAL A 1 213 ? -15.982 -0.822 0.026 1.00 87.00 213 VAL A C 1
ATOM 1691 O O . VAL A 1 213 ? -17.118 -1.135 0.386 1.00 87.00 213 VAL A O 1
ATOM 1694 N N . PHE A 1 214 ? -15.552 -1.055 -1.219 1.00 84.12 214 PHE A N 1
ATOM 1695 C CA . PHE A 1 214 ? -16.342 -1.833 -2.170 1.00 84.12 214 PHE A CA 1
ATOM 1696 C C . PHE A 1 214 ? -16.553 -3.271 -1.685 1.00 84.12 214 PHE A C 1
ATOM 1698 O O . PHE A 1 214 ? -17.676 -3.751 -1.769 1.00 84.12 214 PHE A O 1
ATOM 1705 N N . LEU A 1 215 ? -15.522 -3.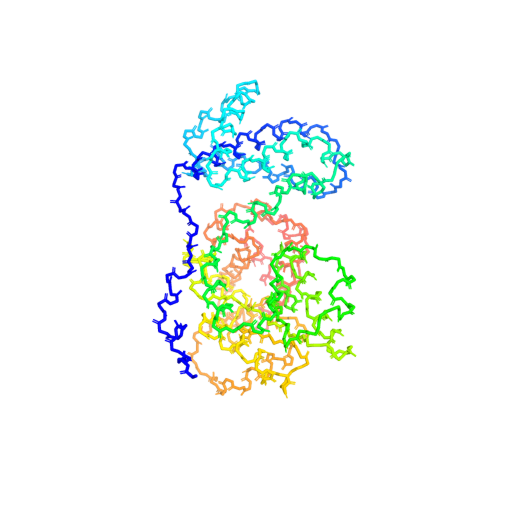954 -1.174 1.00 84.44 215 LEU A N 1
ATOM 1706 C CA . LEU A 1 215 ? -15.649 -5.322 -0.655 1.00 84.44 215 LEU A CA 1
ATOM 1707 C C . LEU A 1 215 ? -16.626 -5.405 0.525 1.00 84.44 215 LEU A C 1
ATOM 1709 O O . LEU A 1 215 ? -17.433 -6.336 0.558 1.00 84.44 215 LEU A O 1
ATOM 1713 N N . ASP A 1 216 ? -16.611 -4.417 1.421 1.00 90.06 216 ASP A N 1
ATOM 1714 C CA . ASP A 1 216 ? -17.538 -4.326 2.557 1.00 90.06 216 ASP A CA 1
ATOM 1715 C C . ASP A 1 216 ? -18.987 -4.264 2.078 1.00 90.06 216 ASP A C 1
ATOM 1717 O O . ASP A 1 216 ? -19.820 -5.113 2.409 1.00 90.06 216 ASP A O 1
ATOM 1721 N N . HIS A 1 217 ? -19.275 -3.290 1.211 1.00 90.31 217 HIS A N 1
ATOM 1722 C CA . HIS A 1 217 ? -20.617 -3.089 0.674 1.00 90.31 217 HIS A CA 1
ATOM 1723 C C . HIS A 1 217 ? -21.025 -4.219 -0.267 1.00 90.31 217 HIS A C 1
ATOM 1725 O O . HIS A 1 217 ? -22.208 -4.526 -0.379 1.00 90.31 217 HIS A O 1
ATOM 1731 N N . PHE A 1 218 ? -20.073 -4.867 -0.935 1.00 87.38 218 PHE A N 1
ATOM 1732 C CA . PHE A 1 218 ? -20.351 -6.016 -1.779 1.00 87.38 218 PHE A CA 1
ATOM 1733 C C . PHE A 1 218 ? -20.764 -7.228 -0.943 1.00 87.38 218 PHE A C 1
ATOM 1735 O O . PHE A 1 218 ? -21.736 -7.898 -1.293 1.00 87.38 218 PHE A O 1
ATOM 1742 N N . ALA A 1 219 ? -20.098 -7.486 0.187 1.00 87.38 219 ALA A N 1
ATOM 1743 C CA . ALA A 1 219 ? -20.520 -8.520 1.127 1.00 87.38 219 ALA A CA 1
ATOM 1744 C C . ALA A 1 219 ? -21.926 -8.226 1.674 1.00 87.38 219 ALA A C 1
ATOM 1746 O O . ALA A 1 219 ? -22.794 -9.096 1.622 1.00 87.38 219 ALA A O 1
ATOM 1747 N N . GLN A 1 220 ? -22.198 -6.995 2.110 1.00 88.12 220 GLN A N 1
ATOM 1748 C CA . GLN A 1 220 ? -23.532 -6.590 2.577 1.00 88.12 220 GLN A CA 1
ATOM 1749 C C . GLN A 1 220 ? -24.604 -6.724 1.489 1.00 88.12 220 GLN A C 1
ATOM 1751 O O . GLN A 1 220 ? -25.672 -7.292 1.723 1.00 88.12 220 GLN A O 1
ATOM 1756 N N . TRP A 1 221 ? -24.304 -6.261 0.273 1.00 88.56 221 TRP A N 1
ATOM 1757 C CA . TRP A 1 221 ? -25.196 -6.381 -0.872 1.00 88.56 221 TRP A CA 1
ATOM 1758 C C . TRP A 1 221 ? -25.517 -7.849 -1.164 1.00 88.56 221 TRP A C 1
ATOM 1760 O O . TRP A 1 221 ? -26.689 -8.182 -1.316 1.00 88.56 221 TRP A O 1
ATOM 1770 N N . ARG A 1 222 ? -24.528 -8.752 -1.147 1.00 87.25 222 ARG A N 1
ATOM 1771 C CA . ARG A 1 222 ? -24.768 -10.194 -1.326 1.00 87.25 222 ARG A CA 1
ATOM 1772 C C . ARG A 1 222 ? -25.756 -10.741 -0.297 1.00 87.25 222 ARG A C 1
ATOM 1774 O O . ARG A 1 222 ? -26.730 -11.377 -0.696 1.00 87.25 222 ARG A O 1
ATOM 1781 N N . ASN A 1 223 ? -25.574 -10.421 0.985 1.00 85.94 223 ASN A N 1
ATOM 1782 C CA . ASN A 1 223 ? -26.506 -10.860 2.031 1.00 85.94 223 ASN A CA 1
ATOM 1783 C C . ASN A 1 223 ? -27.911 -10.287 1.835 1.00 85.94 223 ASN A C 1
ATOM 1785 O O . ASN A 1 223 ? -28.889 -11.005 2.028 1.00 85.94 223 ASN A O 1
ATOM 1789 N N . SER A 1 224 ? -28.032 -9.039 1.365 1.00 87.38 224 SER A N 1
ATOM 1790 C CA . SER A 1 224 ? -29.336 -8.445 1.023 1.00 87.38 224 SER A CA 1
ATOM 1791 C C . SER A 1 224 ? -30.066 -9.193 -0.101 1.00 87.38 224 SER A C 1
ATOM 1793 O O . SER A 1 224 ? -31.286 -9.116 -0.200 1.00 87.38 224 SER A O 1
ATOM 1795 N N . GLN A 1 225 ? -29.325 -9.928 -0.939 1.00 86.94 225 GLN A N 1
ATOM 1796 C CA . GLN A 1 225 ? -29.856 -10.789 -1.999 1.00 86.94 225 GLN A CA 1
ATOM 1797 C C . GLN A 1 225 ? -30.051 -12.248 -1.547 1.00 86.94 225 GLN A C 1
ATOM 1799 O O . GLN A 1 225 ? -30.318 -13.114 -2.378 1.00 86.94 225 GLN A O 1
ATOM 1804 N N . GLY A 1 226 ? -29.887 -12.556 -0.255 1.00 85.81 226 GLY A N 1
ATOM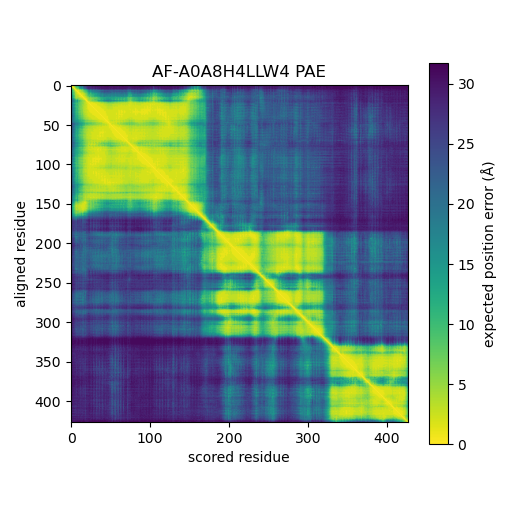 1805 C CA . GLY A 1 226 ? -29.947 -13.928 0.259 1.00 85.81 226 GLY A CA 1
ATOM 1806 C C . GLY A 1 226 ? -28.748 -14.797 -0.139 1.00 85.81 226 GLY A C 1
ATOM 1807 O O . GLY A 1 226 ? -28.815 -16.020 -0.032 1.00 85.81 226 GLY A O 1
ATOM 1808 N N . LEU A 1 227 ? -27.657 -14.189 -0.613 1.00 85.44 227 LEU A N 1
ATOM 1809 C CA . LEU A 1 227 ? -26.416 -14.876 -0.965 1.00 85.44 227 LEU A CA 1
ATOM 1810 C C . LEU A 1 227 ? -25.405 -14.730 0.180 1.00 85.44 227 LEU A C 1
ATOM 1812 O O . LEU A 1 227 ? -25.281 -13.637 0.732 1.00 85.44 227 LEU A O 1
ATOM 1816 N N . PRO A 1 228 ? -24.617 -15.770 0.510 1.00 85.06 228 PRO A N 1
ATOM 1817 C CA . PRO A 1 228 ? -23.612 -15.642 1.557 1.00 85.06 228 PRO A CA 1
ATOM 1818 C C . PRO A 1 228 ? -22.565 -14.597 1.168 1.00 85.06 228 PRO A C 1
ATOM 1820 O O . PRO A 1 228 ? -22.133 -14.536 0.007 1.00 85.06 228 PRO A O 1
ATOM 1823 N N . GLY A 1 229 ? -22.146 -13.800 2.148 1.00 86.69 229 GLY A N 1
ATOM 1824 C CA . GLY A 1 229 ? -21.096 -12.795 2.028 1.00 86.69 229 GLY A CA 1
ATOM 1825 C C . GLY A 1 229 ? -20.569 -12.386 3.400 1.00 86.69 229 GLY A C 1
ATOM 1826 O O . GLY A 1 229 ? -21.344 -12.092 4.300 1.00 86.69 229 GLY A O 1
ATOM 1827 N N . THR A 1 230 ? -19.258 -12.336 3.558 1.00 89.81 230 THR A N 1
ATOM 1828 C CA . THR A 1 230 ? -18.593 -11.841 4.764 1.00 89.81 230 THR A CA 1
ATOM 1829 C C . THR A 1 230 ? -17.363 -11.061 4.332 1.00 89.81 230 THR A C 1
ATOM 1831 O O . THR A 1 230 ? -16.607 -11.560 3.507 1.00 89.81 230 THR A O 1
ATOM 1834 N N . CYS A 1 231 ? -17.134 -9.866 4.868 1.00 90.31 231 CYS A N 1
ATOM 1835 C CA . CYS A 1 231 ? -15.877 -9.140 4.720 1.00 90.31 231 CYS A CA 1
ATOM 1836 C C . CYS A 1 231 ? -15.148 -9.085 6.065 1.00 90.31 231 CYS A C 1
ATOM 1838 O O . CYS A 1 231 ? -15.739 -8.718 7.077 1.00 90.31 231 CYS A O 1
ATOM 1840 N N . ILE A 1 232 ? -13.875 -9.472 6.089 1.00 90.88 232 ILE A N 1
ATOM 1841 C CA . ILE A 1 232 ? -13.010 -9.357 7.265 1.00 90.88 232 ILE A CA 1
ATOM 1842 C C . ILE A 1 232 ? -12.007 -8.243 6.986 1.00 90.88 232 ILE A C 1
ATOM 1844 O O . ILE A 1 232 ? -11.045 -8.436 6.243 1.00 90.88 232 ILE A O 1
ATOM 1848 N N . ASP A 1 233 ? -12.233 -7.087 7.593 1.00 90.38 233 ASP A N 1
ATOM 1849 C CA . ASP A 1 233 ? -11.362 -5.927 7.518 1.00 90.38 233 ASP A CA 1
ATOM 1850 C C . ASP A 1 233 ? -10.158 -6.098 8.445 1.00 90.38 233 ASP A C 1
ATOM 1852 O O . ASP A 1 233 ? -10.192 -5.844 9.658 1.00 90.38 233 ASP A O 1
ATOM 1856 N N . LEU A 1 234 ? -9.056 -6.547 7.848 1.00 87.06 234 LEU A N 1
ATOM 1857 C CA . LEU A 1 234 ? -7.814 -6.808 8.558 1.00 87.06 234 LEU A CA 1
ATOM 1858 C C . LEU A 1 234 ? -7.059 -5.508 8.874 1.00 87.06 234 LEU A C 1
ATOM 1860 O O . LEU A 1 234 ? -6.797 -4.683 7.991 1.00 87.06 234 LEU A O 1
ATOM 1864 N N . SER A 1 235 ? -6.680 -5.347 10.143 1.00 82.31 235 SER A N 1
ATOM 1865 C CA . SER A 1 235 ? -5.598 -4.442 10.551 1.00 82.31 235 SER A CA 1
ATOM 1866 C C . SER A 1 235 ? -4.237 -5.098 10.280 1.00 82.31 235 SER A C 1
ATOM 1868 O O . SER A 1 235 ? -4.140 -6.147 9.637 1.00 82.31 235 SER A O 1
ATOM 1870 N N . ALA A 1 236 ? -3.152 -4.466 10.714 1.00 74.56 236 ALA A N 1
ATOM 1871 C CA . ALA A 1 236 ? -1.806 -4.952 10.474 1.00 74.56 236 ALA A CA 1
ATOM 1872 C C . ALA A 1 236 ? -1.602 -6.357 11.082 1.00 74.56 236 ALA A C 1
ATOM 1874 O O . ALA A 1 236 ? -1.683 -6.546 12.297 1.00 74.56 236 ALA A O 1
ATOM 1875 N N . VAL A 1 237 ? -1.333 -7.342 10.216 1.00 71.38 237 VAL A N 1
ATOM 1876 C CA . VAL A 1 237 ? -1.133 -8.746 10.602 1.00 71.38 237 VAL A CA 1
ATOM 1877 C C . VAL A 1 237 ? 0.326 -8.978 11.008 1.00 71.38 237 VAL A C 1
ATOM 1879 O O . VAL A 1 237 ? 1.251 -8.752 10.219 1.00 71.38 237 VAL A O 1
ATOM 1882 N N . GLN A 1 238 ? 0.549 -9.443 12.235 1.00 66.62 238 GLN A N 1
ATOM 1883 C CA . GLN A 1 238 ? 1.867 -9.800 12.753 1.00 66.62 238 GLN A CA 1
ATOM 1884 C C . GLN A 1 238 ? 2.390 -11.083 12.090 1.00 66.62 238 GLN A C 1
ATOM 1886 O O . GLN A 1 238 ? 1.638 -12.017 11.832 1.00 66.62 238 GLN A O 1
ATOM 1891 N N . GLY A 1 239 ? 3.699 -11.148 11.827 1.00 52.84 239 GLY A N 1
ATOM 1892 C CA . GLY A 1 239 ? 4.351 -12.349 11.284 1.00 52.84 239 GLY A CA 1
ATOM 1893 C C . GLY A 1 239 ? 4.298 -12.486 9.758 1.00 52.84 239 GLY A C 1
ATOM 1894 O O . GLY A 1 239 ? 5.046 -13.283 9.196 1.00 52.84 239 GLY A O 1
ATOM 1895 N N . VAL A 1 240 ? 3.517 -11.657 9.055 1.00 50.47 240 VAL A N 1
ATOM 1896 C CA . VAL A 1 240 ? 3.465 -11.681 7.586 1.00 50.47 240 VAL A CA 1
ATOM 1897 C C . VAL A 1 240 ? 4.622 -10.874 6.987 1.00 50.47 240 VAL A C 1
ATOM 1899 O O . VAL A 1 240 ? 4.865 -9.706 7.302 1.00 50.47 240 VAL A O 1
ATOM 1902 N N . ARG A 1 241 ? 5.347 -11.513 6.064 1.00 40.19 241 ARG A N 1
ATOM 1903 C CA . ARG A 1 241 ? 6.644 -11.078 5.516 1.00 40.19 241 ARG A CA 1
ATOM 1904 C C . ARG A 1 241 ? 6.637 -9.720 4.784 1.00 40.19 241 ARG A C 1
ATOM 1906 O O . ARG A 1 241 ? 7.711 -9.177 4.530 1.00 40.19 241 ARG A O 1
ATOM 1913 N N . TYR A 1 242 ? 5.464 -9.157 4.473 1.00 41.66 242 TYR A N 1
ATOM 1914 C CA . TYR A 1 242 ? 5.318 -7.827 3.859 1.00 41.66 242 TYR A CA 1
ATOM 1915 C C . TYR A 1 242 ? 5.731 -6.686 4.805 1.00 41.66 242 TYR A C 1
ATOM 1917 O O . TYR A 1 242 ? 6.266 -5.680 4.350 1.00 41.66 242 TYR A O 1
ATOM 1925 N N . LEU A 1 243 ? 5.554 -6.866 6.119 1.00 42.03 243 LEU A N 1
ATOM 1926 C CA . LEU A 1 243 ? 5.993 -5.908 7.140 1.00 42.03 243 LEU A CA 1
ATOM 1927 C C . LEU A 1 243 ? 7.347 -6.299 7.765 1.00 42.03 243 LEU A C 1
ATOM 1929 O O . LEU A 1 243 ? 8.011 -5.463 8.358 1.00 42.03 243 LEU A O 1
ATOM 1933 N N . ALA A 1 244 ? 7.798 -7.547 7.607 1.00 41.59 244 ALA A N 1
ATOM 1934 C CA . ALA A 1 244 ? 8.895 -8.136 8.387 1.00 41.59 244 ALA A CA 1
ATOM 1935 C C . ALA A 1 244 ? 10.328 -7.661 8.056 1.00 41.59 244 ALA A C 1
ATOM 1937 O O . ALA A 1 244 ? 11.275 -8.227 8.597 1.00 41.59 244 ALA A O 1
ATOM 1938 N N . ARG A 1 245 ? 10.526 -6.694 7.146 1.00 43.66 245 ARG A N 1
ATOM 1939 C CA . ARG A 1 245 ? 11.881 -6.308 6.699 1.00 43.66 245 ARG A CA 1
ATOM 1940 C C . ARG A 1 245 ? 12.555 -5.218 7.541 1.00 43.66 245 ARG A C 1
ATOM 1942 O O . ARG A 1 245 ? 13.769 -5.265 7.649 1.00 43.66 245 ARG A O 1
ATOM 1949 N N . GLU A 1 246 ? 11.800 -4.362 8.232 1.00 51.28 246 GLU A N 1
ATOM 1950 C CA . GLU A 1 246 ? 12.344 -3.329 9.131 1.00 51.28 246 GLU A CA 1
ATOM 1951 C C . GLU A 1 246 ? 11.517 -3.284 10.425 1.00 51.28 246 GLU A C 1
ATOM 1953 O O . GLU A 1 246 ? 10.379 -2.814 10.404 1.00 51.28 246 GLU A O 1
ATOM 1958 N N . LYS A 1 247 ? 12.063 -3.758 11.556 1.00 53.00 247 LYS A N 1
ATOM 1959 C CA . LYS A 1 247 ? 11.358 -3.745 12.858 1.00 53.00 247 LYS A CA 1
ATOM 1960 C C . LYS A 1 247 ? 10.868 -2.343 13.246 1.00 53.00 247 LYS A C 1
ATOM 1962 O O . LYS A 1 247 ? 9.739 -2.204 13.700 1.00 53.00 247 LYS A O 1
ATOM 1967 N N . GLU A 1 248 ? 11.663 -1.309 12.982 1.00 50.38 248 GLU A N 1
ATOM 1968 C CA . GLU A 1 248 ? 11.298 0.087 13.268 1.00 50.38 248 GLU A CA 1
ATOM 1969 C C . GLU A 1 248 ? 10.094 0.557 12.438 1.00 50.38 248 GLU A C 1
ATOM 1971 O O . GLU A 1 248 ? 9.173 1.177 12.964 1.00 50.38 248 GLU A O 1
ATOM 1976 N N . ARG A 1 249 ? 10.031 0.178 11.154 1.00 50.50 249 ARG A N 1
ATOM 1977 C CA . ARG A 1 249 ? 8.901 0.503 10.269 1.00 50.50 249 ARG A CA 1
ATOM 1978 C C . ARG A 1 249 ? 7.637 -0.276 10.641 1.00 50.50 249 ARG A C 1
ATOM 1980 O O . ARG A 1 249 ? 6.534 0.220 10.428 1.00 50.50 249 ARG A O 1
ATOM 1987 N N . GLN A 1 250 ? 7.777 -1.480 11.203 1.00 55.53 250 GLN A N 1
ATOM 1988 C CA . GLN A 1 250 ? 6.647 -2.215 11.779 1.00 55.53 250 GLN A CA 1
ATOM 1989 C C . GLN A 1 250 ? 6.071 -1.467 12.976 1.00 55.53 250 GLN A C 1
ATOM 1991 O O . GLN A 1 250 ? 4.873 -1.199 13.007 1.00 55.53 250 GLN A O 1
ATOM 1996 N N . GLU A 1 251 ? 6.925 -1.098 13.928 1.00 59.84 251 GLU A N 1
ATOM 1997 C CA . GLU A 1 251 ? 6.528 -0.370 15.133 1.00 59.84 251 GLU A CA 1
ATOM 1998 C C . GLU A 1 251 ? 5.893 0.983 14.801 1.00 59.84 251 GLU A C 1
ATOM 2000 O O . GLU A 1 251 ? 4.905 1.361 15.425 1.00 59.84 251 GLU A O 1
ATOM 2005 N N . GLU A 1 252 ? 6.383 1.681 13.777 1.00 59.31 252 GLU A N 1
ATOM 2006 C CA . GLU A 1 252 ? 5.799 2.937 13.303 1.00 59.31 252 GLU A CA 1
ATOM 2007 C C . GLU A 1 252 ? 4.410 2.745 12.667 1.00 59.31 252 GLU A C 1
ATOM 2009 O O . GLU A 1 252 ? 3.478 3.491 12.979 1.00 59.31 252 GLU A O 1
ATOM 2014 N N . VAL A 1 253 ? 4.223 1.719 11.827 1.00 60.44 253 VAL A N 1
ATOM 2015 C CA . VAL A 1 253 ? 2.905 1.384 11.252 1.00 60.44 253 VAL A CA 1
ATOM 2016 C C . VAL A 1 253 ? 1.922 0.979 12.351 1.00 60.44 253 VAL A C 1
ATOM 2018 O O . VAL A 1 253 ? 0.779 1.442 12.344 1.00 60.44 253 VAL A O 1
ATOM 2021 N N . PHE A 1 254 ? 2.369 0.185 13.326 1.00 65.06 254 PHE A N 1
ATOM 2022 C CA . PHE A 1 254 ? 1.560 -0.207 14.481 1.00 65.06 254 PHE A CA 1
ATOM 2023 C C . PHE A 1 254 ? 1.211 0.989 15.373 1.00 65.06 254 PHE A C 1
ATOM 2025 O O . PHE A 1 254 ? 0.075 1.093 15.824 1.00 65.06 254 PHE A O 1
ATOM 2032 N N . ARG A 1 255 ? 2.132 1.941 15.571 1.00 62.72 255 ARG A N 1
ATOM 2033 C CA . ARG A 1 255 ? 1.854 3.198 16.290 1.00 62.72 255 ARG A CA 1
ATOM 2034 C C . ARG A 1 255 ? 0.870 4.098 15.543 1.00 62.72 255 ARG A C 1
ATOM 2036 O O . ARG A 1 255 ? 0.058 4.761 16.177 1.00 62.72 255 ARG A O 1
ATOM 2043 N N . THR A 1 256 ? 0.936 4.122 14.212 1.00 62.34 256 THR A N 1
ATOM 2044 C CA . THR A 1 256 ? 0.139 5.036 13.378 1.00 62.34 256 THR A CA 1
ATOM 2045 C C . THR A 1 256 ? -1.299 4.555 13.186 1.00 62.34 256 THR A C 1
ATOM 2047 O O . THR A 1 256 ? -2.230 5.359 13.258 1.00 62.34 256 THR A O 1
ATOM 2050 N N . ILE A 1 257 ? -1.489 3.256 12.928 1.00 65.81 257 ILE A N 1
ATOM 2051 C CA . ILE A 1 257 ? -2.817 2.628 12.821 1.00 65.81 257 ILE A CA 1
ATOM 2052 C C . ILE A 1 257 ? -3.404 2.400 14.209 1.00 65.81 257 ILE A C 1
ATOM 2054 O O . ILE A 1 257 ? -4.608 2.543 14.387 1.00 65.81 257 ILE A O 1
ATOM 2058 N N . GLY A 1 258 ? -2.560 2.104 15.192 1.00 61.22 258 GLY A N 1
ATOM 2059 C CA . GLY A 1 258 ? -2.999 1.834 16.541 1.00 61.22 258 GLY A CA 1
ATOM 2060 C C . GLY A 1 258 ? -3.632 0.474 16.743 1.00 61.22 258 GLY A C 1
ATOM 2061 O O . GLY A 1 258 ? -4.089 -0.176 15.809 1.00 61.22 258 GLY A O 1
ATOM 2062 N N . GLY A 1 259 ? -3.654 0.064 18.005 1.00 63.56 259 GLY A N 1
ATOM 2063 C CA . GLY A 1 259 ? -4.175 -1.224 18.424 1.00 63.56 259 GLY A CA 1
ATOM 2064 C C . GLY A 1 259 ? -3.146 -2.347 18.395 1.00 63.56 259 GLY A C 1
ATOM 2065 O O . GLY A 1 259 ? -2.026 -2.224 17.895 1.00 63.56 259 GLY A O 1
ATOM 2066 N N . LYS A 1 260 ? -3.537 -3.465 19.004 1.00 67.88 260 LYS A N 1
ATOM 2067 C CA . LYS A 1 260 ? -2.755 -4.695 18.987 1.00 67.88 260 LYS A CA 1
ATOM 2068 C C . LYS A 1 260 ? -2.805 -5.281 17.567 1.00 67.88 260 LYS A C 1
ATOM 2070 O O . LYS A 1 260 ? -3.905 -5.422 17.027 1.00 67.88 260 LYS A O 1
ATOM 2075 N N . PRO A 1 261 ? -1.657 -5.621 16.952 1.00 70.75 261 PRO A N 1
ATOM 2076 C CA . PRO A 1 261 ? -1.668 -6.286 15.659 1.00 70.75 261 PRO A CA 1
ATOM 2077 C C . PRO A 1 261 ? -2.388 -7.628 15.774 1.00 70.75 261 PRO A C 1
ATOM 2079 O O . PRO A 1 261 ? -2.331 -8.284 16.817 1.00 70.75 261 PRO A O 1
ATOM 2082 N N . ILE A 1 262 ? -3.044 -8.033 14.692 1.00 81.00 262 ILE A N 1
ATOM 2083 C CA . ILE A 1 262 ? -3.713 -9.329 14.641 1.00 81.00 262 ILE A CA 1
ATOM 2084 C C . ILE A 1 262 ? -2.696 -10.415 14.284 1.00 81.00 262 ILE A C 1
ATOM 2086 O O . ILE A 1 262 ? -1.837 -10.234 13.422 1.00 81.00 262 ILE A O 1
ATOM 2090 N N . THR A 1 263 ? -2.759 -11.547 14.960 1.00 83.88 263 THR A N 1
ATOM 2091 C CA . THR A 1 263 ? -1.917 -12.714 14.697 1.00 83.88 263 THR A CA 1
ATOM 2092 C C . THR A 1 263 ? -2.504 -13.568 13.577 1.00 83.88 263 THR A C 1
ATOM 2094 O O . THR A 1 263 ? -3.705 -13.546 13.318 1.00 83.88 263 THR A O 1
ATOM 2097 N N . GLU A 1 264 ? -1.669 -14.381 12.929 1.00 80.00 264 GLU A N 1
ATOM 2098 C CA . GLU A 1 264 ? -2.129 -15.358 11.932 1.00 80.00 264 GLU A CA 1
ATOM 2099 C C . GLU A 1 264 ? -3.226 -16.282 12.486 1.00 80.00 264 GLU A C 1
ATOM 2101 O O . GLU A 1 264 ? -4.237 -16.511 11.827 1.00 80.00 264 GLU A O 1
ATOM 2106 N N . ASN A 1 265 ? -3.081 -16.736 13.735 1.00 82.44 265 ASN A N 1
ATOM 2107 C CA . ASN A 1 265 ? -4.069 -17.592 14.392 1.00 82.44 265 ASN A CA 1
ATOM 2108 C C . ASN A 1 265 ? -5.427 -16.896 14.565 1.00 82.44 265 ASN A C 1
ATOM 2110 O O . ASN A 1 265 ? -6.465 -17.524 14.370 1.00 82.44 265 ASN A O 1
ATOM 2114 N N . GLU A 1 266 ? -5.436 -15.605 14.904 1.00 87.25 266 GLU A N 1
ATOM 2115 C CA . GLU A 1 266 ? -6.671 -14.818 15.003 1.00 87.25 266 GLU A CA 1
ATOM 2116 C C . GLU A 1 266 ? -7.317 -14.625 13.624 1.00 87.25 266 GLU A C 1
ATOM 2118 O O . GLU A 1 266 ? -8.533 -14.760 13.497 1.00 87.25 266 GLU A O 1
ATOM 2123 N N . VAL A 1 267 ? -6.522 -14.397 12.570 1.00 86.56 267 VAL A N 1
ATOM 2124 C CA . VAL A 1 267 ? -7.027 -14.330 11.187 1.00 86.56 267 VAL A CA 1
ATOM 2125 C C . VAL A 1 267 ? -7.678 -15.654 10.780 1.00 86.56 267 VAL A C 1
ATOM 2127 O O . VAL A 1 267 ? -8.811 -15.657 10.295 1.00 86.56 267 VAL A O 1
ATOM 2130 N N . LEU A 1 268 ? -7.009 -16.786 11.017 1.00 86.50 268 LEU A N 1
ATOM 2131 C CA . LEU A 1 268 ? -7.543 -18.118 10.713 1.00 86.50 268 LEU A CA 1
ATOM 2132 C C . LEU A 1 268 ? -8.821 -18.424 11.509 1.00 86.50 268 LEU A C 1
ATOM 2134 O O . LEU A 1 268 ? -9.761 -18.998 10.958 1.00 86.50 268 LEU A O 1
ATOM 2138 N N . ALA A 1 269 ? -8.891 -18.000 12.772 1.00 88.94 269 ALA A N 1
ATOM 2139 C CA . ALA A 1 269 ? -10.092 -18.139 13.591 1.00 88.94 269 ALA A CA 1
ATOM 2140 C C . ALA A 1 269 ? -11.268 -17.314 13.038 1.00 88.94 269 ALA A C 1
ATOM 2142 O O . ALA A 1 269 ? -12.388 -17.820 12.968 1.00 88.94 269 ALA A O 1
ATOM 2143 N N . LEU A 1 270 ? -11.023 -16.081 12.584 1.00 88.56 270 LEU A N 1
ATOM 2144 C CA . LEU A 1 270 ? -12.047 -15.242 11.949 1.00 88.56 270 LEU A CA 1
ATOM 2145 C C . LEU A 1 270 ? -12.533 -15.831 10.623 1.00 88.56 270 LEU A C 1
ATOM 2147 O O . LEU A 1 270 ? -13.734 -15.839 10.358 1.00 88.56 270 LEU A O 1
ATOM 2151 N N . LEU A 1 271 ? -11.625 -16.377 9.812 1.00 88.00 271 LEU A N 1
ATOM 2152 C CA . LEU A 1 271 ? -11.978 -17.117 8.598 1.00 88.00 271 LEU A CA 1
ATOM 2153 C C . LEU A 1 271 ? -12.856 -18.331 8.919 1.00 88.00 271 LEU A C 1
ATOM 2155 O O . LEU A 1 271 ? -13.884 -18.528 8.273 1.00 88.00 271 LEU A O 1
ATOM 2159 N N . ALA A 1 272 ? -12.505 -19.116 9.940 1.00 86.81 272 ALA A N 1
ATOM 2160 C CA . ALA A 1 272 ? -13.319 -20.247 10.378 1.00 86.81 272 ALA A CA 1
ATOM 2161 C C . ALA A 1 272 ? -14.709 -19.801 10.870 1.00 86.81 272 ALA A C 1
ATOM 2163 O O . ALA A 1 272 ? -15.717 -20.406 10.497 1.00 86.81 272 ALA A O 1
ATOM 2164 N N . ALA A 1 273 ? -14.789 -18.715 11.643 1.00 87.31 273 ALA A N 1
ATOM 2165 C CA . ALA A 1 273 ? -16.055 -18.142 12.103 1.00 87.31 273 ALA A CA 1
ATOM 2166 C C . ALA A 1 273 ? -16.922 -17.631 10.937 1.00 87.31 273 ALA A C 1
ATOM 2168 O O . ALA A 1 273 ? -18.140 -17.819 10.938 1.00 87.31 273 ALA A O 1
ATOM 2169 N N . ALA A 1 274 ? -16.301 -17.030 9.917 1.00 86.75 274 ALA A N 1
ATOM 2170 C CA . ALA A 1 274 ? -16.979 -16.573 8.707 1.00 86.75 274 ALA A CA 1
ATOM 2171 C C . ALA A 1 274 ? -17.513 -17.743 7.866 1.00 86.75 274 ALA A C 1
ATOM 2173 O O . ALA A 1 274 ? -18.642 -17.688 7.386 1.00 86.75 274 ALA A O 1
ATOM 2174 N N . ILE A 1 275 ? -16.732 -18.818 7.723 1.00 84.56 275 ILE A N 1
ATOM 2175 C CA . ILE A 1 275 ? -17.112 -20.022 6.966 1.00 84.56 275 ILE A CA 1
ATOM 2176 C C . ILE A 1 275 ? -18.228 -20.804 7.670 1.00 84.56 275 ILE A C 1
ATOM 2178 O O . ILE A 1 275 ? -19.106 -21.356 7.015 1.00 84.56 275 ILE A O 1
ATOM 2182 N N . THR A 1 276 ? -18.203 -20.865 9.001 1.00 84.25 276 THR A N 1
ATOM 2183 C CA . THR A 1 276 ? -19.201 -21.600 9.799 1.00 84.25 276 THR A CA 1
ATOM 2184 C C . THR A 1 276 ? -20.490 -20.813 10.044 1.00 84.25 276 THR A C 1
ATOM 2186 O O . THR A 1 276 ? -21.417 -21.347 10.649 1.00 84.25 276 THR A O 1
ATOM 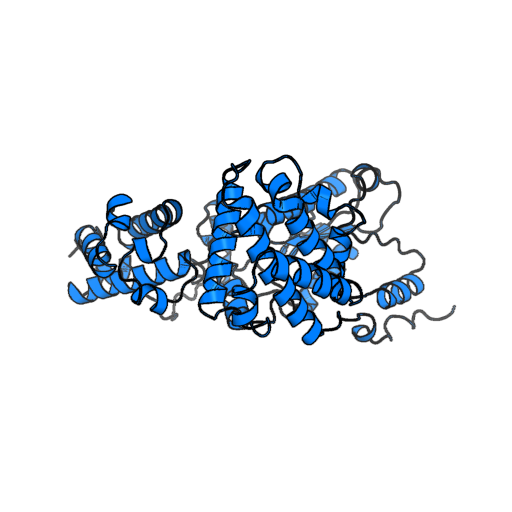2189 N N . GLY A 1 277 ? -20.559 -19.551 9.604 1.00 78.25 277 GLY A N 1
ATOM 2190 C CA . GLY A 1 277 ? -21.706 -18.665 9.825 1.00 78.25 277 GLY A CA 1
ATOM 2191 C C . GLY A 1 277 ? -21.831 -18.136 11.258 1.00 78.25 277 GLY A C 1
ATOM 2192 O O . GLY A 1 277 ? -22.750 -17.375 11.546 1.00 78.25 277 GLY A O 1
ATOM 2193 N N . GLN A 1 278 ? -20.899 -18.476 12.157 1.00 78.44 278 GLN A N 1
ATOM 2194 C CA . GLN A 1 278 ? -20.864 -17.951 13.530 1.00 78.44 278 GLN A CA 1
ATOM 2195 C C . GLN A 1 278 ? -20.679 -16.434 13.559 1.00 78.44 278 GLN A C 1
ATOM 2197 O O . GLN A 1 278 ? -21.154 -15.755 14.465 1.00 78.44 278 GLN A O 1
ATOM 2202 N N . ALA A 1 279 ? -19.997 -15.892 12.554 1.00 73.00 279 ALA A N 1
ATOM 2203 C CA . ALA A 1 279 ? -19.795 -14.462 12.444 1.00 73.00 279 ALA A CA 1
ATOM 2204 C C . ALA A 1 279 ? -21.133 -13.726 12.200 1.00 73.00 279 ALA A C 1
ATOM 2206 O O . ALA A 1 279 ? -21.352 -12.639 12.737 1.00 73.00 279 ALA A O 1
ATOM 2207 N N . SER A 1 280 ? -22.063 -14.310 11.435 1.00 70.50 280 SER A N 1
ATOM 2208 C CA . SER A 1 280 ? -23.285 -13.642 10.955 1.00 70.50 280 SER A CA 1
ATOM 2209 C C . SER A 1 280 ? -24.250 -13.195 12.062 1.00 70.50 280 SER A C 1
ATOM 2211 O O . SER A 1 280 ? -25.139 -12.393 11.801 1.00 70.50 280 SER A O 1
ATOM 2213 N N . SER A 1 281 ? -24.092 -13.689 13.294 1.00 67.69 281 SER A N 1
ATOM 2214 C CA . SER A 1 281 ? -24.937 -13.311 14.434 1.00 67.69 281 SER A CA 1
ATOM 2215 C C . SER A 1 281 ? -24.537 -12.011 15.142 1.00 67.69 281 SER A C 1
ATOM 2217 O O . SER A 1 281 ? -25.302 -11.542 15.981 1.00 67.69 281 SER A O 1
ATOM 2219 N N . SER A 1 282 ? -23.350 -11.452 14.876 1.00 66.38 282 SER A N 1
ATOM 2220 C CA . SER A 1 282 ? -22.785 -10.364 15.695 1.00 66.38 282 SER A CA 1
ATOM 2221 C C . SER A 1 282 ? -22.665 -9.011 14.993 1.00 66.38 282 SER A C 1
ATOM 2223 O O . SER A 1 282 ? -22.870 -7.987 15.639 1.00 66.38 282 SER A O 1
ATOM 2225 N N . CYS A 1 283 ? -22.363 -8.988 13.695 1.00 63.66 283 CYS A N 1
ATOM 2226 C CA . CYS A 1 283 ? -22.162 -7.766 12.909 1.00 63.66 283 CYS A CA 1
ATOM 2227 C C . CYS A 1 283 ? -22.721 -7.982 11.498 1.00 63.66 283 CYS A C 1
ATOM 2229 O O . CYS A 1 283 ? -22.653 -9.113 11.021 1.00 63.66 283 CYS A O 1
ATOM 2231 N N . ASP A 1 284 ? -23.222 -6.925 10.842 1.00 73.56 284 ASP A N 1
ATOM 2232 C CA . ASP A 1 284 ? -23.789 -6.898 9.473 1.00 73.56 284 ASP A CA 1
ATOM 2233 C C . ASP A 1 284 ? -22.774 -7.320 8.385 1.00 73.56 284 ASP A C 1
ATOM 2235 O O . ASP A 1 284 ? -22.392 -6.545 7.504 1.00 73.56 284 ASP A O 1
ATOM 2239 N N . SER A 1 285 ? -22.293 -8.559 8.467 1.00 81.19 285 SER A N 1
ATOM 2240 C CA . SER A 1 285 ? -21.395 -9.243 7.539 1.00 81.19 285 SER A CA 1
ATOM 2241 C C . SER A 1 285 ? -20.019 -8.603 7.325 1.00 81.19 285 SER A C 1
ATOM 2243 O O . SER A 1 285 ? -19.262 -9.088 6.487 1.00 81.19 285 SER A O 1
ATOM 2245 N N . VAL A 1 286 ? -19.663 -7.556 8.074 1.00 88.81 286 VAL A N 1
ATOM 2246 C CA . VAL A 1 286 ? -18.362 -6.871 8.012 1.00 88.81 286 VAL A CA 1
ATOM 2247 C C . VAL A 1 286 ? -17.711 -6.885 9.396 1.00 88.81 286 VAL A C 1
ATOM 2249 O O . VAL A 1 286 ? -18.307 -6.429 10.373 1.00 88.81 286 VAL A O 1
ATOM 2252 N N . TYR A 1 287 ? -16.484 -7.404 9.483 1.00 88.88 287 TYR A N 1
ATOM 2253 C CA . TYR A 1 287 ? -15.738 -7.572 10.734 1.00 88.88 287 TYR A CA 1
ATOM 2254 C C . TYR A 1 287 ? -14.454 -6.765 10.695 1.00 88.88 287 TYR A C 1
ATOM 2256 O O . TYR A 1 287 ? -13.497 -7.139 10.025 1.00 88.88 287 TYR A O 1
ATOM 2264 N N . LEU A 1 288 ? -14.426 -5.680 11.456 1.00 87.94 288 LEU A N 1
ATOM 2265 C CA . LEU A 1 288 ? -13.258 -4.827 11.594 1.00 87.94 288 LEU A CA 1
ATOM 2266 C C . LEU A 1 288 ? -12.375 -5.321 12.738 1.00 87.94 288 LEU A C 1
ATOM 2268 O O . LEU A 1 288 ? -12.835 -5.495 13.865 1.00 87.94 288 LEU A O 1
ATOM 2272 N N . THR A 1 289 ? -11.099 -5.540 12.446 1.00 87.44 289 THR A N 1
ATOM 2273 C CA . THR A 1 289 ? -10.128 -6.068 13.413 1.00 87.44 289 THR A CA 1
ATOM 2274 C C . THR A 1 289 ? -9.090 -5.025 13.802 1.00 87.44 289 THR A C 1
ATOM 2276 O O . THR A 1 289 ? -8.849 -4.070 13.068 1.00 87.44 289 THR A O 1
ATOM 2279 N N . GLY A 1 290 ? -8.443 -5.232 14.953 1.00 77.88 290 GLY A N 1
ATOM 2280 C CA . GLY A 1 290 ? -7.202 -4.549 15.334 1.00 77.88 290 GLY A CA 1
ATOM 2281 C C . GLY A 1 290 ? -7.280 -3.027 15.454 1.00 77.88 290 GLY A C 1
ATOM 2282 O O . GLY A 1 290 ? -6.238 -2.383 15.437 1.00 77.88 290 GLY A O 1
ATOM 2283 N N . LEU A 1 291 ? -8.481 -2.452 15.578 1.00 78.44 291 LEU A N 1
ATOM 2284 C CA . LEU A 1 291 ? -8.663 -1.080 16.040 1.00 78.44 291 LEU A CA 1
ATOM 2285 C C . LEU A 1 291 ? -8.904 -1.122 17.544 1.00 78.44 291 LEU A C 1
ATOM 2287 O O . LEU A 1 291 ? -9.997 -1.446 17.994 1.00 78.44 291 LEU A O 1
ATOM 2291 N N . GLN A 1 292 ? -7.869 -0.816 18.315 1.00 74.25 292 GLN A N 1
ATOM 2292 C CA . GLN A 1 292 ? -7.973 -0.628 19.756 1.00 74.25 292 GLN A CA 1
ATOM 2293 C C . GLN A 1 292 ? -7.253 0.668 20.105 1.00 74.25 292 GLN A C 1
ATOM 2295 O O . GLN A 1 292 ? -6.170 0.939 19.586 1.00 74.25 292 GLN A O 1
ATOM 2300 N N . ALA A 1 293 ? -7.858 1.467 20.973 1.00 69.06 293 ALA A N 1
ATOM 2301 C CA . ALA A 1 293 ? -7.243 2.675 21.495 1.00 69.06 293 ALA A CA 1
ATOM 2302 C C . ALA A 1 293 ? -7.210 2.629 23.023 1.00 69.06 293 ALA A C 1
ATOM 2304 O O . ALA A 1 293 ? -7.947 1.881 23.653 1.00 69.06 293 ALA A O 1
ATOM 2305 N N . ASN A 1 294 ? -6.345 3.436 23.613 1.00 67.06 294 ASN A N 1
ATOM 2306 C CA . ASN A 1 294 ? -6.257 3.689 25.047 1.00 67.06 294 ASN A CA 1
ATOM 2307 C C . ASN A 1 294 ? -6.015 5.189 25.282 1.00 67.06 294 ASN A C 1
ATOM 2309 O O . ASN A 1 294 ? -5.930 5.975 24.332 1.00 67.06 294 ASN A O 1
ATOM 2313 N N . ALA A 1 295 ? -5.883 5.616 26.539 1.00 62.00 295 ALA A N 1
ATOM 2314 C CA . ALA A 1 295 ? -5.719 7.037 26.870 1.00 62.00 295 ALA A CA 1
ATOM 2315 C C . ALA A 1 295 ? -4.507 7.697 26.185 1.00 62.00 295 ALA A C 1
ATOM 2317 O O . ALA A 1 295 ? -4.541 8.894 25.891 1.00 62.00 295 ALA A O 1
ATOM 2318 N N . THR A 1 296 ? -3.470 6.916 25.869 1.00 60.38 296 THR A N 1
ATOM 2319 C CA . THR A 1 296 ? -2.243 7.373 25.200 1.00 60.38 296 THR A CA 1
ATOM 2320 C C . THR A 1 296 ? -2.313 7.292 23.669 1.00 60.38 296 THR A C 1
ATOM 2322 O O . THR A 1 296 ? -1.401 7.738 22.983 1.00 60.38 296 THR A O 1
ATOM 2325 N N . SER A 1 297 ? -3.423 6.810 23.106 1.00 65.25 297 SER A N 1
ATOM 2326 C CA . SER A 1 297 ? -3.631 6.605 21.664 1.00 65.25 297 SER A CA 1
ATOM 2327 C C . SER A 1 297 ? -4.084 7.854 20.890 1.00 65.25 297 SER A C 1
ATOM 2329 O O . SER A 1 297 ? -4.481 7.757 19.729 1.00 65.25 297 SER A O 1
ATOM 2331 N N . ARG A 1 298 ? -4.039 9.049 21.499 1.00 62.94 298 ARG A N 1
ATOM 2332 C CA . ARG A 1 298 ? -4.511 10.306 20.873 1.00 62.94 298 ARG A CA 1
ATOM 2333 C C . ARG A 1 298 ? -3.689 10.754 19.658 1.00 62.94 298 ARG A C 1
ATOM 2335 O O . ARG A 1 298 ? -4.167 11.573 18.870 1.00 62.94 298 ARG A O 1
ATOM 2342 N N . ASP A 1 299 ? -2.489 10.207 19.495 1.00 63.75 299 ASP A N 1
ATOM 2343 C CA . ASP A 1 299 ? -1.595 10.510 18.375 1.00 63.75 299 ASP A CA 1
ATOM 2344 C C . ASP A 1 299 ? -1.970 9.764 17.080 1.00 63.75 299 ASP A C 1
ATOM 2346 O O . ASP A 1 299 ? -1.448 10.082 16.010 1.00 63.75 299 ASP A O 1
ATOM 2350 N N . MET A 1 300 ? -2.904 8.806 17.140 1.00 73.62 300 MET A N 1
ATOM 2351 C CA . MET A 1 300 ? -3.403 8.105 15.954 1.00 73.62 300 MET A CA 1
ATOM 2352 C C . MET A 1 300 ? -4.182 9.064 15.055 1.00 73.62 300 MET A C 1
ATOM 2354 O O . MET A 1 300 ? -5.052 9.813 15.506 1.00 73.62 300 MET A O 1
ATOM 2358 N N . PHE A 1 301 ? -3.916 9.013 13.751 1.00 73.38 301 PHE A N 1
ATOM 2359 C CA . PHE A 1 301 ? -4.479 9.985 12.809 1.00 73.38 301 PHE A CA 1
ATOM 2360 C C . PHE A 1 301 ? -6.014 9.923 12.711 1.00 73.38 301 PHE A C 1
ATOM 2362 O O . PHE A 1 301 ? -6.642 10.935 12.409 1.00 73.38 301 PHE A O 1
ATOM 2369 N N . TRP A 1 302 ? -6.621 8.762 12.977 1.00 79.44 302 TRP A N 1
ATOM 2370 C CA . TRP A 1 302 ? -8.075 8.574 12.963 1.00 79.44 302 TRP A CA 1
ATOM 2371 C C . TRP A 1 302 ? -8.726 8.797 14.336 1.00 79.44 302 TRP A C 1
ATOM 2373 O O . TRP A 1 302 ? -9.918 9.081 14.391 1.00 79.44 302 TRP A O 1
ATOM 2383 N N . ALA A 1 303 ? -7.971 8.753 15.441 1.00 74.44 303 ALA A N 1
ATOM 2384 C CA . ALA A 1 303 ? -8.513 8.999 16.784 1.00 74.44 303 ALA A CA 1
ATOM 2385 C C . ALA A 1 303 ? -9.023 10.441 16.961 1.00 74.44 303 ALA A C 1
ATOM 2387 O O . ALA A 1 303 ? -9.896 10.709 17.785 1.00 74.44 303 ALA A O 1
ATOM 2388 N N . GLN A 1 304 ? -8.494 11.376 16.170 1.00 70.94 304 GLN A N 1
ATOM 2389 C CA . GLN A 1 304 ? -8.895 12.786 16.180 1.00 70.94 304 GLN A CA 1
ATOM 2390 C 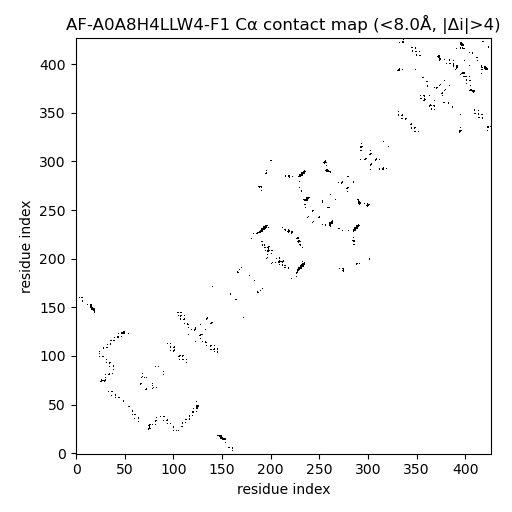C . GLN A 1 304 ? -10.086 13.078 15.259 1.00 70.94 304 GLN A C 1
ATOM 2392 O O . GLN A 1 304 ? -10.600 14.196 15.252 1.00 70.94 304 GLN A O 1
ATOM 2397 N N . ASP A 1 305 ? -10.535 12.100 14.475 1.00 79.69 305 ASP A N 1
ATOM 2398 C CA . ASP A 1 305 ? -11.672 12.274 13.586 1.00 79.69 305 ASP A CA 1
ATOM 2399 C C . ASP A 1 305 ? -12.983 12.109 14.370 1.00 79.69 305 ASP A C 1
ATOM 2401 O O . ASP A 1 305 ? -13.184 11.150 15.123 1.00 79.69 305 ASP A O 1
ATOM 2405 N N . ALA A 1 306 ? -13.882 13.084 14.198 1.00 83.44 306 ALA A N 1
ATOM 2406 C CA . ALA A 1 306 ? -15.162 13.166 14.897 1.00 83.44 306 ALA A CA 1
ATOM 2407 C C . ALA A 1 306 ? -16.001 11.883 14.752 1.00 83.44 306 ALA A C 1
ATOM 2409 O O . ALA A 1 306 ? -16.740 11.516 15.668 1.00 83.44 306 ALA A O 1
ATOM 2410 N N . ARG A 1 307 ? -15.852 11.170 13.628 1.00 86.06 307 ARG A N 1
ATOM 2411 C CA . ARG A 1 307 ? -16.567 9.921 13.329 1.00 86.06 307 ARG A CA 1
ATOM 2412 C C . ARG A 1 307 ? -16.225 8.794 14.306 1.00 86.06 307 ARG A C 1
ATOM 2414 O O . ARG A 1 307 ? -17.074 7.943 14.551 1.00 86.06 307 ARG A O 1
ATOM 2421 N N . PHE A 1 308 ? -15.028 8.807 14.896 1.00 84.81 308 PHE A N 1
ATOM 2422 C CA . PHE A 1 308 ? -14.560 7.758 15.808 1.00 84.81 308 PHE A CA 1
ATOM 2423 C C . PHE A 1 308 ? -14.618 8.157 17.286 1.00 84.81 308 PHE A C 1
ATOM 2425 O O . PHE A 1 308 ? -14.280 7.339 18.135 1.00 84.81 308 PHE A O 1
ATOM 2432 N N . GLN A 1 309 ? -15.088 9.363 17.630 1.00 81.06 309 GLN A N 1
ATOM 2433 C CA . GLN A 1 309 ? -15.096 9.848 19.021 1.00 81.06 309 GLN A CA 1
ATOM 2434 C C . GLN A 1 309 ? -15.848 8.910 19.967 1.00 81.06 309 GLN A C 1
ATOM 2436 O O . GLN A 1 309 ? -15.332 8.546 21.015 1.00 81.06 309 GLN A O 1
ATOM 2441 N N . ARG A 1 310 ? -17.025 8.419 19.558 1.00 83.06 310 ARG A N 1
ATOM 2442 C CA . ARG A 1 310 ? -17.804 7.475 20.378 1.00 83.06 310 ARG A CA 1
ATOM 2443 C C . ARG A 1 310 ? -17.098 6.135 20.584 1.00 83.06 310 ARG A C 1
ATOM 2445 O O . ARG A 1 310 ? -17.252 5.531 21.640 1.00 83.06 310 ARG A O 1
ATOM 2452 N N . LEU A 1 311 ? -16.363 5.673 19.573 1.00 80.62 311 LEU A N 1
ATOM 2453 C CA . LEU A 1 311 ? -15.576 4.446 19.651 1.00 80.62 311 LEU A CA 1
ATOM 2454 C C . LEU A 1 311 ? -14.386 4.645 20.600 1.00 80.62 311 LEU A C 1
ATOM 2456 O O . LEU A 1 311 ? -14.127 3.803 21.452 1.00 80.62 311 LEU A O 1
ATOM 2460 N N . PHE A 1 312 ? -13.721 5.797 20.506 1.00 78.31 312 PHE A N 1
ATOM 2461 C CA . PHE A 1 312 ? -12.624 6.166 21.392 1.00 78.31 312 PHE A CA 1
ATOM 2462 C C . PHE A 1 312 ? -13.090 6.294 22.849 1.00 78.31 312 PHE A C 1
ATOM 2464 O O . PHE A 1 312 ? -12.494 5.689 23.733 1.00 78.31 312 PHE A O 1
ATOM 2471 N N . ASP A 1 313 ? -14.202 6.987 23.105 1.00 79.69 313 ASP A N 1
ATOM 2472 C CA . ASP A 1 313 ? -14.796 7.110 24.443 1.00 79.69 313 ASP A CA 1
ATOM 2473 C C . ASP A 1 313 ? -15.155 5.748 25.050 1.00 79.69 313 ASP A C 1
ATOM 2475 O O . ASP A 1 313 ? -15.021 5.552 26.259 1.00 79.69 313 ASP A O 1
ATOM 2479 N N . ALA A 1 314 ? -15.620 4.804 24.224 1.00 81.94 314 ALA A N 1
ATOM 2480 C CA . ALA A 1 314 ? -15.897 3.440 24.659 1.00 81.94 314 ALA A CA 1
ATOM 2481 C C . ALA A 1 314 ? -14.608 2.711 25.061 1.00 81.94 314 ALA A C 1
ATOM 2483 O O . ALA A 1 314 ? -14.572 2.110 26.132 1.00 81.94 314 ALA A O 1
ATOM 2484 N N . PHE A 1 315 ? -13.537 2.835 24.271 1.00 78.50 315 PHE A N 1
ATOM 2485 C CA . PHE A 1 315 ? -12.241 2.249 24.611 1.00 78.50 315 PHE A CA 1
ATOM 2486 C C . PHE A 1 315 ? -11.662 2.799 25.918 1.00 78.50 315 PHE A C 1
ATOM 2488 O O . PHE A 1 315 ? -11.210 2.025 26.755 1.00 78.50 315 PHE A O 1
ATOM 2495 N N . ILE A 1 316 ? -11.729 4.117 26.140 1.00 74.19 316 ILE A N 1
ATOM 2496 C CA . ILE A 1 316 ? -11.247 4.736 27.388 1.00 74.19 316 ILE A CA 1
ATOM 2497 C C . ILE A 1 316 ? -12.034 4.254 28.611 1.00 74.19 316 ILE A C 1
ATOM 2499 O O . ILE A 1 316 ? -11.470 4.116 29.695 1.00 74.19 316 ILE A O 1
ATOM 2503 N N . LYS A 1 317 ? -13.339 4.012 28.455 1.00 74.62 317 LYS A N 1
ATOM 2504 C CA . LYS A 1 317 ? -14.177 3.491 29.542 1.00 74.62 317 LYS A CA 1
ATOM 2505 C C . LYS A 1 317 ? -13.861 2.034 29.875 1.00 74.62 317 LYS A C 1
ATOM 2507 O O . LYS A 1 317 ? -13.912 1.681 31.049 1.00 74.62 317 LYS A O 1
ATOM 2512 N N . ASP A 1 318 ? -13.548 1.222 28.868 1.00 69.44 318 ASP A N 1
ATOM 2513 C CA . ASP A 1 318 ? -13.278 -0.213 29.020 1.00 69.44 318 ASP A CA 1
ATOM 2514 C C . ASP A 1 318 ? -11.859 -0.499 29.546 1.00 69.44 318 ASP A C 1
ATOM 2516 O O . ASP A 1 318 ? -11.655 -1.451 30.294 1.00 69.44 318 ASP A O 1
ATOM 2520 N N . ASP A 1 319 ? -10.896 0.393 29.276 1.00 62.66 319 ASP A N 1
ATOM 2521 C CA . ASP A 1 319 ? -9.514 0.341 29.798 1.00 62.66 319 ASP A CA 1
ATOM 2522 C C . ASP A 1 319 ? -9.416 0.615 31.320 1.00 62.66 319 ASP A C 1
ATOM 2524 O O . ASP A 1 319 ? -8.333 0.740 31.888 1.00 62.66 319 ASP A O 1
ATOM 2528 N N . GLY A 1 320 ? -10.560 0.709 32.009 1.00 47.66 320 GLY A N 1
ATOM 2529 C CA . GLY A 1 320 ? -10.632 0.612 33.461 1.00 47.66 320 GLY A CA 1
ATOM 2530 C C . GLY A 1 320 ? -9.893 1.718 34.206 1.00 47.66 320 GLY A C 1
ATOM 2531 O O . GLY A 1 320 ? -9.112 1.418 35.097 1.00 47.66 320 GLY A O 1
ATOM 2532 N N . GLY A 1 321 ? -10.138 2.992 33.887 1.00 41.94 321 GLY A N 1
ATOM 2533 C CA . GLY A 1 321 ? -9.861 4.104 34.808 1.00 41.94 321 GLY A CA 1
ATOM 2534 C C . GLY A 1 321 ? -8.449 4.163 35.410 1.00 41.94 321 GLY A C 1
ATOM 2535 O O . GLY A 1 321 ? -8.299 4.676 36.520 1.00 41.94 321 GLY A O 1
ATOM 2536 N N . VAL A 1 322 ? -7.410 3.682 34.717 1.00 39.47 322 VAL A N 1
ATOM 2537 C CA . VAL A 1 322 ? -6.016 3.868 35.145 1.00 39.47 322 VAL A CA 1
ATOM 2538 C C . VAL A 1 322 ? -5.577 5.285 34.776 1.00 39.47 322 VAL A C 1
ATOM 2540 O O . VAL A 1 322 ? -4.760 5.535 33.895 1.00 39.47 322 VAL A O 1
ATOM 2543 N N . ALA A 1 323 ? -6.147 6.248 35.492 1.00 39.69 323 ALA A N 1
ATOM 2544 C CA . ALA A 1 323 ? -5.549 7.553 35.697 1.00 39.69 323 ALA A CA 1
ATOM 2545 C C . ALA A 1 323 ? -4.422 7.410 36.733 1.00 39.69 323 ALA A C 1
ATOM 2547 O O . ALA A 1 323 ? -4.559 7.863 37.863 1.00 39.69 323 ALA A O 1
ATOM 2548 N N . ALA A 1 324 ? -3.328 6.730 36.385 1.00 37.75 324 ALA A N 1
ATOM 2549 C CA . ALA A 1 324 ? -2.098 6.749 37.174 1.00 37.75 324 ALA A CA 1
ATOM 2550 C C . ALA A 1 324 ? -0.915 6.208 36.357 1.00 37.75 324 ALA A C 1
ATOM 2552 O O . ALA A 1 324 ? -0.951 5.089 35.859 1.00 37.75 324 ALA A O 1
ATOM 2553 N N . SER A 1 325 ? 0.140 7.020 36.266 1.00 32.16 325 SER A N 1
ATOM 2554 C CA . SER A 1 325 ? 1.515 6.643 35.901 1.00 32.16 325 SER A CA 1
ATOM 2555 C C . SER A 1 325 ? 1.784 6.095 34.493 1.00 32.16 325 SER A C 1
ATOM 2557 O O . SER A 1 325 ? 2.467 5.086 34.337 1.00 32.16 325 SER A O 1
ATOM 2559 N N . ALA A 1 326 ? 1.368 6.813 33.453 1.00 33.72 326 ALA A N 1
ATOM 2560 C CA . ALA A 1 326 ? 2.249 6.952 32.296 1.00 33.72 326 ALA A CA 1
ATOM 2561 C C . ALA A 1 326 ? 2.951 8.297 32.463 1.00 33.72 326 ALA A C 1
ATOM 2563 O O . ALA A 1 326 ? 2.272 9.286 32.734 1.00 33.72 326 ALA A O 1
ATOM 2564 N N . GLU A 1 327 ? 4.279 8.339 32.349 1.00 33.94 327 GLU A N 1
ATOM 2565 C CA . GLU A 1 327 ? 5.033 9.581 32.168 1.00 33.94 327 GLU A CA 1
ATOM 2566 C C . GLU A 1 327 ? 4.413 10.325 30.985 1.00 33.94 327 GLU A C 1
ATOM 2568 O O . GLU A 1 327 ? 4.698 10.061 29.815 1.00 33.94 327 GLU A O 1
ATOM 2573 N N . SER A 1 328 ? 3.465 11.207 31.292 1.00 36.47 328 SER A N 1
ATOM 2574 C CA . SER A 1 328 ? 2.848 12.064 30.313 1.00 36.47 328 SER A CA 1
ATOM 2575 C C . SER A 1 328 ? 3.977 12.938 29.810 1.00 36.47 328 SER A C 1
ATOM 2577 O O . SER A 1 328 ? 4.465 13.798 30.546 1.00 36.47 328 SER A O 1
ATOM 2579 N N . ARG A 1 329 ? 4.392 12.747 28.556 1.00 43.78 329 ARG A N 1
ATOM 2580 C CA . ARG A 1 329 ? 4.914 13.884 27.805 1.00 43.78 329 ARG A CA 1
ATOM 2581 C C . ARG A 1 329 ? 3.824 14.940 27.914 1.00 43.78 329 ARG A C 1
ATOM 2583 O O . ARG A 1 329 ? 2.751 14.768 27.339 1.00 43.78 329 ARG A O 1
ATOM 2590 N N . LEU A 1 330 ? 4.052 15.916 28.792 1.00 53.03 330 LEU A N 1
ATOM 2591 C CA . LEU A 1 330 ? 3.113 16.988 29.069 1.00 53.03 330 LEU A CA 1
ATOM 2592 C C . LEU A 1 330 ? 2.693 17.557 27.717 1.00 53.03 330 LEU A C 1
ATOM 2594 O O . LEU A 1 330 ? 3.538 17.813 26.852 1.00 53.03 330 LEU A O 1
ATOM 2598 N N . SER A 1 331 ? 1.382 17.673 27.503 1.00 63.28 331 SER A N 1
ATOM 2599 C CA . SER A 1 331 ? 0.885 18.347 26.304 1.00 63.28 331 SER A CA 1
ATOM 2600 C C . SER A 1 331 ? 1.517 19.739 26.242 1.00 63.28 331 SER A C 1
ATOM 2602 O O . SER A 1 331 ? 1.740 20.359 27.281 1.00 63.28 331 SER A O 1
ATOM 2604 N N . VAL A 1 332 ? 1.830 20.241 25.044 1.00 69.19 332 VAL A N 1
ATOM 2605 C CA . VAL A 1 332 ? 2.509 21.544 24.882 1.00 69.19 332 VAL A CA 1
ATOM 2606 C C . VAL A 1 332 ? 1.772 22.643 25.652 1.00 69.19 332 VAL A C 1
ATOM 2608 O O . VAL A 1 332 ? 2.402 23.492 26.273 1.00 69.19 332 VAL A O 1
ATOM 2611 N N . SER A 1 333 ? 0.441 22.570 25.696 1.00 70.19 333 SER A N 1
ATOM 2612 C CA . SER A 1 333 ? -0.412 23.467 26.474 1.00 70.19 333 SER A CA 1
ATOM 2613 C C . SER A 1 333 ? -0.205 23.362 27.991 1.00 70.19 333 SER A C 1
ATOM 2615 O O . SER A 1 333 ? -0.196 24.391 28.660 1.00 70.19 333 SER A O 1
ATOM 2617 N N . GLN A 1 334 ? -0.009 22.164 28.548 1.00 71.44 334 GLN A N 1
ATOM 2618 C CA . GLN A 1 334 ? 0.323 21.976 29.966 1.00 71.44 334 GLN A CA 1
ATOM 2619 C C . GLN A 1 334 ? 1.733 22.470 30.280 1.00 71.44 334 GLN A C 1
ATOM 2621 O O . GLN A 1 334 ? 1.891 23.233 31.226 1.00 71.44 334 GLN A O 1
ATOM 2626 N N . THR A 1 335 ? 2.726 22.115 29.461 1.00 75.50 335 THR A N 1
ATOM 2627 C CA . THR A 1 335 ? 4.114 22.563 29.655 1.00 75.50 335 THR A CA 1
ATOM 2628 C C . THR A 1 335 ? 4.223 24.083 29.600 1.00 75.50 335 THR A C 1
ATOM 2630 O O . THR A 1 335 ? 4.940 24.673 30.397 1.00 75.50 335 THR A O 1
ATOM 2633 N N . LEU A 1 336 ? 3.471 24.732 28.704 1.00 77.50 336 LEU A N 1
ATOM 2634 C CA . LEU A 1 336 ? 3.415 26.191 28.610 1.00 77.50 336 LEU A CA 1
ATOM 2635 C C . LEU A 1 336 ? 2.777 26.856 29.837 1.00 77.50 336 LEU A C 1
ATOM 2637 O O . LEU A 1 336 ? 3.209 27.939 30.213 1.00 77.50 336 LEU A O 1
ATOM 2641 N N . ARG A 1 337 ? 1.786 26.216 30.470 1.00 78.00 337 ARG A N 1
ATOM 2642 C CA . ARG A 1 337 ? 1.123 26.724 31.687 1.00 78.00 337 ARG A CA 1
ATOM 2643 C C . ARG A 1 337 ? 1.977 26.555 32.944 1.00 78.00 337 ARG A C 1
ATOM 2645 O O . ARG A 1 337 ? 1.824 27.322 33.888 1.00 78.00 337 ARG A O 1
ATOM 2652 N N . THR A 1 338 ? 2.841 25.541 32.972 1.00 77.50 338 THR A N 1
ATOM 2653 C CA . THR A 1 338 ? 3.670 25.192 34.138 1.00 77.50 338 THR A CA 1
ATOM 2654 C C . THR A 1 338 ? 5.136 25.597 33.994 1.00 77.50 338 THR A C 1
ATOM 2656 O O . THR A 1 338 ? 5.930 25.274 34.871 1.00 77.50 338 THR A O 1
ATOM 2659 N N . ALA A 1 339 ? 5.529 26.239 32.891 1.00 78.00 339 ALA A N 1
ATOM 2660 C CA . ALA A 1 339 ? 6.911 26.650 32.67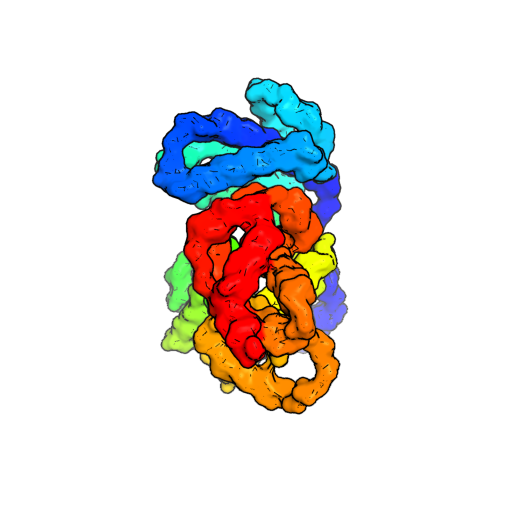3 1.00 78.00 339 ALA A CA 1
ATOM 2661 C C . ALA A 1 339 ? 7.313 27.758 33.658 1.00 78.00 339 ALA A C 1
ATOM 2663 O O . ALA A 1 339 ? 6.668 28.803 33.728 1.00 78.00 339 ALA A O 1
ATOM 2664 N N . GLU A 1 340 ? 8.404 27.538 34.392 1.00 75.81 340 GLU A N 1
ATOM 2665 C CA . GLU A 1 340 ? 8.927 28.492 35.379 1.00 75.81 340 GLU A CA 1
ATOM 2666 C C . GLU A 1 340 ? 9.721 29.635 34.725 1.00 75.81 340 GLU A C 1
ATOM 2668 O O . GLU A 1 340 ? 9.855 30.714 35.302 1.00 75.81 340 GLU A O 1
ATOM 2673 N N . SER A 1 341 ? 10.219 29.427 33.500 1.00 82.56 341 SER A N 1
ATOM 2674 C CA . SER A 1 341 ? 10.958 30.431 32.739 1.00 82.56 341 SER A CA 1
ATOM 2675 C C . SER A 1 341 ? 10.525 30.503 31.272 1.00 82.56 341 SER A C 1
ATOM 2677 O O . SER A 1 341 ? 10.071 29.531 30.662 1.00 82.56 341 SER A O 1
ATOM 2679 N N . THR A 1 342 ? 10.707 31.680 30.664 1.00 82.44 342 THR A N 1
ATOM 2680 C CA . THR A 1 342 ? 10.476 31.885 29.224 1.00 82.44 342 THR A CA 1
ATOM 2681 C C . THR A 1 342 ? 11.409 31.029 28.363 1.00 82.44 342 THR A C 1
ATOM 2683 O O . THR A 1 342 ? 11.061 30.692 27.232 1.00 82.44 342 THR A O 1
ATOM 2686 N N . GLU A 1 343 ? 12.588 30.678 28.877 1.00 81.50 343 GLU A N 1
ATOM 2687 C CA . GLU A 1 343 ? 13.571 29.859 28.168 1.00 81.50 343 GLU A CA 1
ATOM 2688 C C . GLU A 1 343 ? 13.146 28.385 28.140 1.00 81.50 343 GLU A C 1
ATOM 2690 O O . GLU A 1 343 ? 13.159 27.775 27.069 1.00 81.50 343 GLU A O 1
ATOM 2695 N N . ASP A 1 344 ? 12.618 27.866 29.251 1.00 80.50 344 ASP A N 1
ATOM 2696 C CA . ASP A 1 344 ? 12.048 26.514 29.323 1.00 80.50 344 ASP A CA 1
ATOM 2697 C C . ASP A 1 344 ? 10.788 26.383 28.457 1.00 80.50 344 ASP A C 1
ATOM 2699 O O . ASP A 1 344 ? 10.614 25.402 27.729 1.00 80.50 344 ASP A O 1
ATOM 2703 N N . ALA A 1 345 ? 9.926 27.407 28.465 1.00 83.56 345 ALA A N 1
ATOM 2704 C CA . ALA A 1 345 ? 8.746 27.462 27.603 1.00 83.56 345 ALA A CA 1
ATOM 2705 C C . ALA A 1 345 ? 9.124 27.472 26.111 1.00 83.56 345 ALA A C 1
ATOM 2707 O O . ALA A 1 345 ? 8.476 26.817 25.288 1.00 83.56 345 ALA A O 1
ATOM 2708 N N . LEU A 1 346 ? 10.183 28.205 25.752 1.00 86.56 346 LEU A N 1
ATOM 2709 C CA . LEU A 1 346 ? 10.682 28.270 24.382 1.00 86.56 346 LEU A CA 1
ATOM 2710 C C . LEU A 1 346 ? 11.248 26.924 23.928 1.00 86.56 346 LEU A C 1
ATOM 2712 O O . LEU A 1 346 ? 10.942 26.493 22.815 1.00 86.56 346 LEU A O 1
ATOM 2716 N N . GLU A 1 347 ? 12.044 26.267 24.769 1.00 84.88 347 GLU A N 1
ATOM 2717 C CA . GLU A 1 347 ? 12.635 24.967 24.451 1.00 84.88 347 GLU A CA 1
ATOM 2718 C C . GLU A 1 347 ? 11.553 23.884 24.315 1.00 84.88 347 GLU A C 1
ATOM 2720 O O . GLU A 1 347 ? 11.577 23.098 23.368 1.00 84.88 347 GLU A O 1
ATOM 2725 N N . ALA A 1 348 ? 10.521 23.917 25.164 1.00 83.75 348 ALA A N 1
ATOM 2726 C CA . ALA A 1 348 ? 9.375 23.016 25.063 1.00 83.75 348 ALA A CA 1
ATOM 2727 C C . ALA A 1 348 ? 8.602 23.176 23.741 1.00 83.75 348 ALA A C 1
ATOM 2729 O O . ALA A 1 348 ? 8.294 22.185 23.072 1.00 83.75 348 ALA A O 1
ATOM 2730 N N . VAL A 1 349 ? 8.305 24.415 23.330 1.00 87.12 349 VAL A N 1
ATOM 2731 C CA . VAL A 1 349 ? 7.643 24.689 22.040 1.00 87.12 349 VAL A CA 1
ATOM 2732 C C . VAL A 1 349 ? 8.538 24.278 20.874 1.00 87.12 349 VAL A C 1
ATOM 2734 O O . VAL A 1 349 ? 8.044 23.735 19.886 1.00 87.12 349 VAL A O 1
ATOM 2737 N N . TYR A 1 350 ? 9.842 24.522 20.980 1.00 88.31 350 TYR A N 1
ATOM 2738 C CA . TYR A 1 350 ? 10.819 24.177 19.954 1.00 88.31 350 TYR A CA 1
ATOM 2739 C C . TYR A 1 350 ? 10.914 22.662 19.733 1.00 88.31 350 TYR A C 1
ATOM 2741 O O . TYR A 1 350 ? 10.760 22.198 18.601 1.00 88.31 350 TYR A O 1
ATOM 2749 N N . GLU A 1 351 ? 11.069 21.882 20.800 1.00 84.88 351 GLU A N 1
ATOM 2750 C CA . GLU A 1 351 ? 11.113 20.419 20.731 1.00 84.88 351 GLU A CA 1
ATOM 2751 C C . GLU A 1 351 ? 9.781 19.827 20.254 1.00 84.88 351 GLU A C 1
ATOM 2753 O O . GLU A 1 351 ? 9.751 18.914 19.424 1.00 84.88 351 GLU A O 1
ATOM 2758 N N . ALA A 1 352 ? 8.651 20.380 20.695 1.00 84.38 352 ALA A N 1
ATOM 2759 C CA . ALA A 1 352 ? 7.343 19.951 20.211 1.00 84.38 352 ALA A CA 1
ATOM 2760 C C . ALA A 1 352 ? 7.149 20.234 18.713 1.00 84.38 352 ALA A C 1
ATOM 2762 O O . ALA A 1 352 ? 6.627 19.390 17.979 1.00 84.38 352 ALA A O 1
ATOM 2763 N N . LEU A 1 353 ? 7.608 21.396 18.243 1.00 86.06 353 LEU A N 1
ATOM 2764 C CA . LEU A 1 353 ? 7.564 21.780 16.836 1.00 86.06 353 LEU A CA 1
ATOM 2765 C C . LEU A 1 353 ? 8.439 20.858 15.976 1.00 86.06 353 LEU A C 1
ATOM 2767 O O . LEU A 1 353 ? 7.988 20.419 14.917 1.00 86.06 353 LEU A O 1
ATOM 2771 N N . ILE A 1 354 ? 9.650 20.519 16.435 1.00 83.69 354 ILE A N 1
ATOM 2772 C CA . ILE A 1 354 ? 10.535 19.556 15.760 1.00 83.69 354 ILE A CA 1
ATOM 2773 C C . ILE A 1 354 ? 9.842 18.206 15.625 1.00 83.69 354 ILE A C 1
ATOM 2775 O O . ILE A 1 354 ? 9.753 17.673 14.520 1.00 83.69 354 ILE A O 1
ATOM 2779 N N . ASN A 1 355 ? 9.309 17.674 16.726 1.00 79.94 355 ASN A N 1
ATOM 2780 C CA . ASN A 1 355 ? 8.639 16.377 16.731 1.00 79.94 355 ASN A CA 1
ATOM 2781 C C . ASN A 1 355 ? 7.403 16.372 15.822 1.00 79.94 355 ASN A C 1
ATOM 2783 O O . ASN A 1 355 ? 7.178 15.411 15.081 1.00 79.94 355 ASN A O 1
ATOM 2787 N N . LYS A 1 356 ? 6.626 17.464 15.804 1.00 81.31 356 LYS A N 1
ATOM 2788 C CA . LYS A 1 356 ? 5.486 17.581 14.893 1.00 81.31 356 LYS A CA 1
ATOM 2789 C C . LYS A 1 356 ? 5.942 17.600 13.438 1.00 81.31 356 LYS A C 1
ATOM 2791 O O . LYS A 1 356 ? 5.401 16.842 12.638 1.00 81.31 356 LYS A O 1
ATOM 2796 N N . ILE A 1 357 ? 6.930 18.415 13.084 1.00 78.19 357 ILE A N 1
ATOM 2797 C CA . ILE A 1 357 ? 7.429 18.506 11.704 1.00 78.19 357 ILE A CA 1
ATOM 2798 C C . ILE A 1 357 ? 8.028 17.171 11.248 1.00 78.19 357 ILE A C 1
ATOM 2800 O O . ILE A 1 357 ? 7.702 16.710 10.156 1.00 78.19 357 ILE A O 1
ATOM 2804 N N . ALA A 1 358 ? 8.809 16.516 12.109 1.00 71.75 358 ALA A N 1
ATOM 2805 C CA . ALA A 1 358 ? 9.350 15.176 11.899 1.00 71.75 358 ALA A CA 1
ATOM 2806 C C . ALA A 1 358 ? 8.233 14.171 11.570 1.00 71.75 358 ALA A C 1
ATOM 2808 O O . ALA A 1 358 ? 8.277 13.511 10.533 1.00 71.75 358 ALA A O 1
ATOM 2809 N N . SER A 1 359 ? 7.166 14.150 12.377 1.00 71.88 359 SER A N 1
ATOM 2810 C CA . SER A 1 359 ? 6.022 13.249 12.169 1.00 71.88 359 SER A CA 1
ATOM 2811 C C . SER A 1 359 ? 5.271 13.494 10.854 1.00 71.88 359 SER A C 1
ATOM 2813 O O . SER A 1 359 ? 4.821 12.551 10.206 1.00 71.88 359 SER A O 1
ATOM 2815 N N . VAL A 1 360 ? 5.117 14.756 10.438 1.00 66.62 360 VAL A N 1
ATOM 2816 C CA . VAL A 1 360 ? 4.333 15.088 9.237 1.00 66.62 360 VAL A CA 1
ATOM 2817 C C . VAL A 1 360 ? 5.139 14.832 7.967 1.00 66.62 360 VAL A C 1
ATOM 2819 O O . VAL A 1 360 ? 4.575 14.409 6.959 1.00 66.62 360 VAL A O 1
ATOM 2822 N N . LEU A 1 361 ? 6.451 15.052 8.025 1.00 63.94 361 LEU A N 1
ATOM 2823 C CA . LEU A 1 361 ? 7.362 14.866 6.899 1.00 63.94 361 LEU A CA 1
ATOM 2824 C C . LEU A 1 361 ? 7.994 13.470 6.835 1.00 63.94 361 LEU A C 1
ATOM 2826 O O . LEU A 1 361 ? 8.722 13.202 5.883 1.00 63.94 361 LEU A O 1
ATOM 2830 N N . MET A 1 362 ? 7.701 12.589 7.800 1.00 62.69 362 MET A N 1
ATOM 2831 C CA . MET A 1 362 ? 8.334 11.268 7.942 1.00 62.69 362 MET A CA 1
ATOM 2832 C C . MET A 1 362 ? 9.867 11.368 8.004 1.00 62.69 362 MET A C 1
ATOM 2834 O O . MET A 1 362 ? 10.583 10.614 7.347 1.00 62.69 362 MET A O 1
ATOM 2838 N N . LEU A 1 363 ? 10.357 12.345 8.767 1.00 67.25 363 LEU A N 1
ATOM 2839 C CA . LEU A 1 363 ? 11.774 12.566 9.049 1.00 67.25 363 LEU A CA 1
ATOM 2840 C C . LEU A 1 363 ? 12.056 12.260 10.518 1.00 67.25 363 LEU A C 1
ATOM 2842 O O . LEU A 1 363 ? 11.161 12.304 11.361 1.00 67.25 363 LEU A O 1
ATOM 2846 N N . THR A 1 364 ? 13.315 12.018 10.850 1.00 68.25 364 THR A N 1
ATOM 2847 C CA . THR A 1 364 ? 13.763 11.976 12.244 1.00 68.25 364 THR A CA 1
ATOM 2848 C C . THR A 1 364 ? 13.876 13.396 12.823 1.00 68.25 364 THR A C 1
ATOM 2850 O O . THR A 1 364 ? 14.173 14.345 12.087 1.00 68.25 364 THR A O 1
ATOM 2853 N N . PRO A 1 365 ? 13.711 13.580 14.148 1.00 72.62 365 PRO A N 1
ATOM 2854 C CA . PRO A 1 365 ? 13.959 14.866 14.805 1.00 72.62 365 PRO A CA 1
ATOM 2855 C C . PRO A 1 365 ? 15.334 15.462 14.469 1.00 72.62 365 PRO A C 1
ATOM 2857 O O . PRO A 1 365 ? 15.449 16.666 14.253 1.00 72.62 365 PRO A O 1
ATOM 2860 N N . GLU A 1 366 ? 16.368 14.624 14.331 1.00 73.19 366 GLU A N 1
ATOM 2861 C CA . GLU A 1 366 ? 17.714 15.093 13.983 1.00 73.19 366 GLU A CA 1
ATOM 2862 C C . GLU A 1 366 ? 17.840 15.598 12.548 1.00 73.19 366 GLU A C 1
ATOM 2864 O O . GLU A 1 366 ? 18.566 16.559 12.291 1.00 73.19 366 GLU A O 1
ATOM 2869 N N . GLU A 1 367 ? 17.128 14.996 11.597 1.00 66.62 367 GLU A N 1
ATOM 2870 C CA . GLU A 1 367 ? 17.075 15.504 10.223 1.00 66.62 367 GLU A CA 1
ATOM 2871 C C . GLU A 1 367 ? 16.370 16.859 10.155 1.00 66.62 367 GLU A C 1
ATOM 2873 O O . GLU A 1 367 ? 16.811 17.743 9.420 1.00 66.62 367 GLU A O 1
ATOM 2878 N N . VAL A 1 368 ? 15.335 17.056 10.975 1.00 73.94 368 VAL A N 1
ATOM 2879 C CA . VAL A 1 368 ? 14.632 18.339 11.095 1.00 73.94 368 VAL A CA 1
ATOM 2880 C C . VAL A 1 368 ? 15.522 19.403 11.745 1.00 73.94 368 VAL A C 1
ATOM 2882 O O . VAL A 1 368 ? 15.566 20.528 11.251 1.00 73.94 368 VAL A O 1
ATOM 2885 N N . ARG A 1 369 ? 16.292 19.065 12.790 1.00 77.88 369 ARG A N 1
ATOM 2886 C CA . ARG A 1 369 ? 17.241 20.002 13.429 1.00 77.88 369 ARG A CA 1
ATOM 2887 C C . ARG A 1 369 ? 18.362 20.452 12.491 1.00 77.88 369 ARG A C 1
ATOM 2889 O O . ARG A 1 369 ? 18.821 21.587 12.592 1.00 77.88 369 ARG A O 1
ATOM 2896 N N . ARG A 1 370 ? 18.798 19.586 11.568 1.00 69.75 370 ARG A N 1
ATOM 2897 C CA . ARG A 1 370 ? 19.813 19.923 10.552 1.00 69.75 370 ARG A CA 1
ATOM 2898 C C . ARG A 1 370 ? 19.276 20.815 9.427 1.00 69.75 370 ARG A C 1
ATOM 2900 O O . ARG A 1 370 ? 20.076 21.370 8.675 1.00 69.75 370 ARG A O 1
ATOM 2907 N N . ALA A 1 371 ? 17.958 20.974 9.289 1.00 60.84 371 ALA A N 1
ATOM 2908 C CA . ALA A 1 371 ? 17.373 21.866 8.295 1.00 60.84 371 ALA A CA 1
ATOM 2909 C C . ALA A 1 371 ? 17.483 23.332 8.750 1.00 60.84 371 ALA A C 1
ATOM 2911 O O . ALA A 1 371 ? 16.930 23.734 9.771 1.00 60.84 371 ALA A O 1
ATOM 2912 N N . HIS A 1 372 ? 18.180 24.163 7.971 1.00 56.34 372 HIS A N 1
ATOM 2913 C CA . HIS A 1 372 ? 18.432 25.563 8.336 1.00 56.34 372 HIS A CA 1
ATOM 2914 C C . HIS A 1 372 ? 17.194 26.475 8.220 1.00 56.34 372 HIS A C 1
ATOM 2916 O O . HIS A 1 372 ? 17.180 27.548 8.813 1.00 56.34 372 HIS A O 1
ATOM 2922 N N . SER A 1 373 ? 16.150 26.064 7.489 1.00 59.16 373 SER A N 1
ATOM 2923 C CA . SER A 1 373 ? 14.888 26.809 7.336 1.00 59.16 373 SER A CA 1
ATOM 2924 C C . SER A 1 373 ? 13.668 25.887 7.208 1.00 59.16 373 SER A C 1
ATOM 2926 O O . SER A 1 373 ? 13.775 24.751 6.734 1.00 59.16 373 SER A O 1
ATOM 2928 N N . VAL A 1 374 ? 12.487 26.408 7.556 1.00 54.81 374 VAL A N 1
ATOM 2929 C CA . VAL A 1 374 ? 11.190 25.708 7.452 1.00 54.81 374 VAL A CA 1
ATOM 2930 C C . VAL A 1 374 ? 10.868 25.324 5.996 1.00 54.81 374 VAL A C 1
ATOM 2932 O O . VAL A 1 374 ? 10.360 24.237 5.728 1.00 54.81 374 VAL A O 1
ATOM 2935 N N . LEU A 1 375 ? 11.269 26.168 5.039 1.00 53.72 375 LEU A N 1
ATOM 2936 C CA . LEU A 1 375 ? 11.213 25.902 3.596 1.00 53.72 375 LEU A CA 1
ATOM 2937 C C . LEU A 1 375 ? 12.170 24.779 3.157 1.00 53.72 375 LEU A C 1
ATOM 2939 O O . LEU A 1 375 ? 11.783 23.919 2.369 1.00 53.72 375 LEU A O 1
ATOM 2943 N N . SER A 1 376 ? 13.397 24.739 3.690 1.00 51.81 376 SER A N 1
ATOM 2944 C CA . SER A 1 376 ? 14.381 23.692 3.355 1.00 51.81 376 SER A CA 1
ATOM 2945 C C . SER A 1 376 ? 14.040 22.308 3.917 1.00 51.81 376 SER A C 1
ATOM 2947 O O . SER A 1 376 ? 14.534 21.314 3.395 1.00 51.81 376 SER A O 1
ATOM 2949 N N . ALA A 1 377 ? 13.170 22.237 4.932 1.00 48.03 377 ALA A N 1
ATOM 2950 C CA . ALA A 1 377 ? 12.639 20.980 5.457 1.00 48.03 377 ALA A CA 1
ATOM 2951 C C . ALA A 1 377 ? 11.570 20.350 4.539 1.00 48.03 377 ALA A C 1
ATOM 2953 O O . ALA A 1 377 ? 11.242 19.183 4.708 1.00 48.03 377 ALA A O 1
ATOM 2954 N N . GLY A 1 378 ? 11.048 21.075 3.539 1.00 52.03 378 GLY A N 1
ATOM 2955 C CA . GLY A 1 378 ? 10.070 20.538 2.584 1.00 52.03 378 GLY A CA 1
ATOM 2956 C C . GLY A 1 378 ? 8.602 20.768 2.957 1.00 52.03 378 GLY A C 1
ATOM 2957 O O . GLY A 1 378 ? 7.740 20.042 2.463 1.00 52.03 378 GLY A O 1
ATOM 2958 N N . LEU A 1 379 ? 8.297 21.773 3.791 1.00 61.25 379 LEU A N 1
ATOM 2959 C CA . LEU A 1 379 ? 6.917 22.186 4.063 1.00 61.25 379 LEU A CA 1
ATOM 2960 C C . LEU A 1 379 ? 6.264 22.811 2.818 1.00 61.25 379 LEU A C 1
ATOM 2962 O O . LEU A 1 379 ? 6.390 24.008 2.552 1.00 61.25 379 LEU A O 1
ATOM 2966 N N . ASP A 1 380 ? 5.527 21.997 2.065 1.00 62.47 380 ASP A N 1
ATOM 2967 C CA . ASP A 1 380 ? 4.586 22.483 1.060 1.00 62.47 380 ASP A CA 1
ATOM 2968 C C . ASP A 1 380 ? 3.356 23.158 1.710 1.00 62.47 380 ASP A C 1
ATOM 2970 O O . ASP A 1 380 ? 3.174 23.158 2.933 1.00 62.47 380 ASP A O 1
ATOM 2974 N N . SER A 1 381 ? 2.492 23.769 0.894 1.00 60.97 381 SER A N 1
ATOM 2975 C CA . SER A 1 381 ? 1.297 24.470 1.385 1.00 60.97 381 SER A CA 1
ATOM 2976 C C . SER A 1 381 ? 0.320 23.570 2.155 1.00 60.97 381 SER A C 1
ATOM 2978 O O . SER A 1 381 ? -0.454 24.094 2.950 1.00 60.97 381 SER A O 1
ATOM 2980 N N . LEU A 1 382 ? 0.337 22.245 1.957 1.00 63.66 382 LEU A N 1
ATOM 2981 C CA . LEU A 1 382 ? -0.555 21.313 2.653 1.00 63.66 382 LEU A CA 1
ATOM 2982 C C . LEU A 1 382 ? -0.007 20.964 4.042 1.00 63.66 382 LEU A C 1
ATOM 2984 O O . LEU A 1 382 ? -0.745 21.020 5.027 1.00 63.66 382 LEU A O 1
ATOM 2988 N N . VAL A 1 383 ? 1.296 20.690 4.141 1.00 68.06 383 VAL A N 1
ATOM 2989 C CA . VAL A 1 383 ? 1.976 20.457 5.424 1.00 68.06 383 VAL A CA 1
ATOM 2990 C C . VAL A 1 383 ? 1.933 21.712 6.298 1.00 68.06 383 VAL A C 1
ATOM 2992 O O . VAL A 1 383 ? 1.700 21.621 7.503 1.00 68.06 383 VAL A O 1
ATOM 2995 N N . ALA A 1 384 ? 2.078 22.898 5.702 1.00 76.31 384 ALA A N 1
ATOM 2996 C CA . ALA A 1 384 ? 1.981 24.161 6.433 1.00 76.31 384 ALA A CA 1
ATOM 2997 C C . ALA A 1 384 ? 0.588 24.389 7.050 1.00 76.31 384 ALA A C 1
ATOM 2999 O O . ALA A 1 384 ? 0.487 24.953 8.140 1.00 76.31 384 ALA A O 1
ATOM 3000 N N . ILE A 1 385 ? -0.483 23.913 6.403 1.00 73.19 385 ILE A N 1
ATOM 3001 C CA . ILE A 1 385 ? -1.839 23.941 6.975 1.00 73.19 385 ILE A CA 1
ATOM 3002 C C . ILE A 1 385 ? -1.932 23.001 8.181 1.00 73.19 385 ILE A C 1
ATOM 3004 O O . ILE A 1 385 ? -2.489 23.391 9.208 1.00 73.19 385 ILE A O 1
ATOM 3008 N N . GLU A 1 386 ? -1.370 21.793 8.089 1.00 74.12 386 GLU A N 1
ATOM 3009 C CA . GLU A 1 386 ? -1.376 20.835 9.201 1.00 74.12 386 GLU A CA 1
ATOM 3010 C C . GLU A 1 386 ? -0.592 21.365 10.412 1.00 74.12 386 GLU A C 1
ATOM 3012 O O . GLU A 1 386 ? -1.087 21.310 11.540 1.00 74.12 386 GLU A O 1
ATOM 3017 N N . VAL A 1 387 ? 0.591 21.946 10.185 1.00 82.31 387 VAL A N 1
ATOM 3018 C CA . VAL A 1 387 ? 1.402 22.563 11.246 1.00 82.31 387 VAL A CA 1
ATOM 3019 C C . VAL A 1 387 ? 0.690 23.769 11.852 1.00 82.31 387 VAL A C 1
ATOM 3021 O O . VAL A 1 387 ? 0.627 23.873 13.073 1.00 82.31 387 VAL A O 1
ATOM 3024 N N . ARG A 1 388 ? 0.076 24.641 11.043 1.00 84.31 388 ARG A N 1
ATOM 3025 C CA . ARG A 1 388 ? -0.706 25.778 11.555 1.00 84.31 388 ARG A CA 1
ATOM 3026 C C . ARG A 1 388 ? -1.845 25.325 12.465 1.00 84.31 388 ARG A C 1
ATOM 3028 O O . ARG A 1 388 ? -2.004 25.860 13.557 1.00 84.31 388 ARG A O 1
ATOM 3035 N N . ASN A 1 389 ? -2.630 24.346 12.020 1.00 78.69 389 ASN A N 1
ATOM 3036 C CA . ASN A 1 389 ? -3.764 23.844 12.794 1.00 78.69 389 ASN A CA 1
ATOM 3037 C C . ASN A 1 389 ? -3.297 23.217 14.119 1.00 78.69 389 ASN A C 1
ATOM 3039 O O . ASN A 1 389 ? -3.945 23.398 15.148 1.00 78.69 389 ASN A O 1
ATOM 3043 N N . TRP A 1 390 ? -2.149 22.531 14.108 1.00 85.94 390 TRP A N 1
ATOM 3044 C CA . TRP A 1 390 ? -1.511 22.017 15.319 1.00 85.94 390 TRP A CA 1
ATOM 3045 C C . TRP A 1 390 ? -1.051 23.139 16.264 1.00 85.94 390 TRP A C 1
ATOM 3047 O O . TRP A 1 390 ? -1.367 23.072 17.448 1.00 85.94 390 TRP A O 1
ATOM 3057 N N . ILE A 1 391 ? -0.396 24.195 15.760 1.00 85.50 391 ILE A N 1
ATOM 3058 C CA . ILE A 1 391 ? 0.035 25.358 16.565 1.00 85.50 391 ILE A CA 1
ATOM 3059 C C . ILE A 1 391 ? -1.161 25.989 17.290 1.00 85.50 391 ILE A C 1
ATOM 3061 O O . ILE A 1 391 ? -1.096 26.250 18.491 1.00 85.50 391 ILE A O 1
ATOM 3065 N N . THR A 1 392 ? -2.268 26.209 16.579 1.00 82.56 392 THR A N 1
ATOM 3066 C CA . THR A 1 392 ? -3.477 26.801 17.169 1.00 82.56 392 THR A CA 1
ATOM 3067 C C . THR A 1 392 ? -4.070 25.927 18.266 1.00 82.56 392 THR A C 1
ATOM 3069 O O . THR A 1 392 ? -4.535 26.453 19.273 1.00 82.56 392 THR A O 1
ATOM 3072 N N . ARG A 1 393 ? -4.024 24.604 18.105 1.00 78.56 393 ARG A N 1
ATOM 3073 C CA . ARG A 1 393 ? -4.593 23.666 19.075 1.00 78.56 393 ARG A CA 1
ATOM 3074 C C . ARG A 1 393 ? -3.701 23.457 20.298 1.00 78.56 393 ARG A C 1
ATOM 3076 O O . ARG A 1 393 ? -4.180 23.565 21.419 1.00 78.56 393 ARG A O 1
ATOM 3083 N N . GLU A 1 394 ? -2.427 23.144 20.085 1.00 79.94 394 GLU A N 1
ATOM 3084 C CA . GLU A 1 394 ? -1.520 22.719 21.159 1.00 79.94 394 GLU A CA 1
ATOM 3085 C C . GLU A 1 394 ? -0.837 23.892 21.860 1.00 79.94 394 GLU A C 1
ATOM 3087 O O . GLU A 1 394 ? -0.586 23.828 23.060 1.00 79.94 394 GLU A O 1
ATOM 3092 N N . ALA A 1 395 ? -0.549 24.970 21.130 1.00 83.31 395 ALA A N 1
ATOM 3093 C CA . ALA A 1 395 ? 0.122 26.148 21.670 1.00 83.31 395 ALA A CA 1
ATOM 3094 C C . ALA A 1 395 ? -0.813 27.357 21.816 1.00 83.31 395 ALA A C 1
ATOM 3096 O O . ALA A 1 395 ? -0.357 28.409 22.243 1.00 83.31 395 ALA A O 1
ATOM 3097 N N . GLY A 1 396 ? -2.097 27.249 21.446 1.00 82.62 396 GLY A N 1
ATOM 3098 C CA . GLY A 1 396 ? -3.055 28.353 21.587 1.00 82.62 396 GLY A CA 1
ATOM 3099 C C . GLY A 1 396 ? -2.667 29.601 20.786 1.00 82.62 396 GLY A C 1
ATOM 3100 O O . GLY A 1 396 ? -3.062 30.709 21.140 1.00 82.62 396 GLY A O 1
ATOM 3101 N N . ALA A 1 397 ? -1.849 29.441 19.740 1.00 88.00 397 ALA A N 1
ATOM 3102 C CA . ALA A 1 397 ? -1.269 30.547 18.987 1.00 88.00 397 ALA A CA 1
ATOM 3103 C C . ALA A 1 397 ? -1.832 30.619 17.561 1.00 88.00 397 ALA A C 1
ATOM 3105 O O . ALA A 1 397 ? -1.982 29.614 16.860 1.00 88.00 397 ALA A O 1
ATOM 3106 N N . SER A 1 398 ? -2.114 31.837 17.100 1.00 86.75 398 SER A N 1
ATOM 3107 C CA . SER A 1 398 ? -2.524 32.089 15.716 1.00 86.75 398 SER A CA 1
ATOM 3108 C C . SER A 1 398 ? -1.331 32.569 14.888 1.00 86.75 398 SER A C 1
ATOM 3110 O O . SER A 1 398 ? -0.720 33.604 15.177 1.00 86.75 398 SER A O 1
ATOM 3112 N N . VAL A 1 399 ? -0.982 31.797 13.859 1.00 86.19 399 VAL A N 1
ATOM 3113 C CA . VAL A 1 399 ? 0.157 32.060 12.968 1.00 86.19 399 VAL A CA 1
ATOM 3114 C C . VAL A 1 399 ? -0.303 31.922 11.519 1.00 86.19 399 VAL A C 1
ATOM 3116 O O . VAL A 1 399 ? -1.062 31.012 11.174 1.00 86.19 399 VAL A O 1
ATOM 3119 N N . GLN A 1 400 ? 0.127 32.833 10.651 1.00 85.19 400 GLN A N 1
ATOM 3120 C CA . GLN A 1 400 ? -0.198 32.769 9.229 1.00 85.19 400 GLN A CA 1
ATOM 3121 C C . GLN A 1 400 ? 0.682 31.738 8.510 1.00 85.19 400 GLN A C 1
ATOM 3123 O O . GLN A 1 400 ? 1.831 31.507 8.876 1.00 85.19 400 GLN A O 1
ATOM 3128 N N . ILE A 1 401 ? 0.173 31.144 7.425 1.00 81.00 401 ILE A N 1
ATOM 3129 C CA . ILE A 1 401 ? 0.927 30.153 6.632 1.00 81.00 401 ILE A CA 1
ATOM 3130 C C . ILE A 1 401 ? 2.238 30.756 6.103 1.00 81.00 401 ILE A C 1
ATOM 3132 O O . ILE A 1 401 ? 3.284 30.119 6.189 1.00 81.00 401 ILE A O 1
ATOM 3136 N N . LEU A 1 402 ? 2.193 32.004 5.620 1.00 77.00 402 LEU A N 1
ATOM 3137 C CA . LEU A 1 402 ? 3.378 32.716 5.135 1.00 77.00 402 LEU A CA 1
ATOM 3138 C C . LEU A 1 402 ? 4.407 32.968 6.245 1.00 77.00 402 LEU A C 1
ATOM 3140 O O . LEU A 1 402 ? 5.599 32.951 5.969 1.00 77.00 402 LEU A O 1
ATOM 3144 N N . GLU A 1 403 ? 3.974 33.161 7.493 1.00 81.44 403 GLU A N 1
ATOM 3145 C CA . GLU A 1 403 ? 4.884 33.321 8.635 1.00 81.44 403 GLU A CA 1
ATOM 3146 C C . GLU A 1 403 ? 5.583 32.000 8.975 1.00 81.44 403 GLU A C 1
ATOM 3148 O O . GLU A 1 403 ? 6.778 31.996 9.261 1.00 81.44 403 GLU A O 1
ATOM 3153 N N . ILE A 1 404 ? 4.872 30.871 8.879 1.00 82.19 404 ILE A N 1
ATOM 3154 C CA . ILE A 1 404 ? 5.465 29.534 9.040 1.00 82.19 404 ILE A CA 1
ATOM 3155 C C . ILE A 1 404 ? 6.503 29.296 7.938 1.00 82.19 404 ILE A C 1
ATOM 3157 O O . ILE A 1 404 ? 7.632 28.913 8.229 1.00 82.19 404 ILE A O 1
ATOM 3161 N N . GLN A 1 405 ? 6.150 29.569 6.680 1.00 76.94 405 GLN A N 1
ATOM 3162 C CA . GLN A 1 405 ? 7.026 29.322 5.532 1.00 76.94 405 GLN A CA 1
ATOM 3163 C C . GLN A 1 405 ? 8.257 30.236 5.512 1.00 76.94 405 GLN A C 1
ATOM 3165 O O . GLN A 1 405 ? 9.358 29.758 5.259 1.00 76.94 405 GLN A O 1
ATOM 3170 N N . ASN A 1 406 ? 8.091 31.524 5.825 1.00 78.12 406 ASN A N 1
ATOM 3171 C CA . ASN A 1 406 ? 9.166 32.521 5.775 1.00 78.12 406 ASN A CA 1
ATOM 3172 C C . ASN A 1 406 ? 9.948 32.645 7.091 1.00 78.12 406 ASN A C 1
ATOM 3174 O O . ASN A 1 406 ? 10.770 33.551 7.233 1.00 78.12 406 ASN A O 1
ATOM 3178 N N . SER A 1 407 ? 9.701 31.765 8.065 1.00 80.06 407 SER A N 1
ATOM 3179 C CA . SER A 1 407 ? 10.443 31.784 9.321 1.00 80.06 407 SER A CA 1
ATOM 3180 C C . SER A 1 407 ? 11.925 31.465 9.082 1.00 80.06 407 SER A C 1
ATOM 3182 O O . SER A 1 407 ? 12.240 30.423 8.496 1.00 80.06 407 SER A O 1
ATOM 3184 N N . PRO A 1 408 ? 12.853 32.316 9.564 1.00 76.81 408 PRO A N 1
ATOM 3185 C CA . PRO A 1 408 ? 14.280 32.173 9.282 1.00 76.81 408 PRO A CA 1
ATOM 3186 C C . PRO A 1 408 ? 14.892 30.927 9.934 1.00 76.81 408 PRO A C 1
ATOM 3188 O O . PRO A 1 408 ? 15.898 30.422 9.453 1.00 76.81 408 PRO A O 1
ATOM 3191 N N . SER A 1 409 ? 14.291 30.419 11.014 1.00 82.62 409 SER A N 1
ATOM 3192 C CA . SER A 1 409 ? 14.652 29.150 11.651 1.00 82.62 409 SER A CA 1
ATOM 3193 C C . SER A 1 409 ? 13.476 28.584 12.449 1.00 82.62 409 SER A C 1
ATOM 3195 O O . SER A 1 409 ? 12.547 29.314 12.809 1.00 82.62 409 SER A O 1
ATOM 3197 N N . LEU A 1 410 ? 13.534 27.291 12.785 1.00 83.38 410 LEU A N 1
ATOM 3198 C CA . LEU A 1 410 ? 12.549 26.650 13.666 1.00 83.38 410 LEU A CA 1
ATOM 3199 C C . LEU A 1 410 ? 12.518 27.279 15.063 1.00 83.38 410 LEU A C 1
ATOM 3201 O O . LEU A 1 410 ? 11.447 27.435 15.642 1.00 83.38 410 LEU A O 1
ATOM 3205 N N . LYS A 1 411 ? 13.672 27.723 15.576 1.00 86.88 411 LYS A N 1
ATOM 3206 C CA . LYS A 1 411 ? 13.755 28.426 16.863 1.00 86.88 411 LYS A CA 1
ATOM 3207 C C . LYS A 1 411 ? 13.106 29.813 16.798 1.00 86.88 411 LYS A C 1
ATOM 3209 O O . LYS A 1 411 ? 12.444 30.228 17.745 1.00 86.88 411 LYS A O 1
ATOM 3214 N N . SER A 1 412 ? 13.218 30.508 15.661 1.00 86.56 412 SER A N 1
ATOM 3215 C CA . SER A 1 412 ? 12.493 31.766 15.433 1.00 86.56 412 SER A CA 1
ATOM 3216 C C . SER A 1 412 ? 10.983 31.544 15.380 1.00 86.56 412 SER A C 1
ATOM 3218 O O . SER A 1 412 ? 10.241 32.315 15.982 1.00 86.56 412 SER A O 1
ATOM 3220 N N . LEU A 1 413 ? 10.532 30.485 14.701 1.00 87.31 413 LEU A N 1
ATOM 3221 C CA . LEU A 1 413 ? 9.115 30.132 14.643 1.00 87.31 413 LEU A CA 1
ATOM 3222 C C . LEU A 1 413 ? 8.576 29.774 16.036 1.00 87.31 413 LEU A C 1
ATOM 3224 O O . LEU A 1 413 ? 7.526 30.277 16.424 1.00 87.31 413 LEU A O 1
ATOM 3228 N N . ALA A 1 414 ? 9.321 28.992 16.823 1.00 89.81 414 ALA A N 1
ATOM 3229 C CA . ALA A 1 414 ? 8.976 28.680 18.211 1.00 89.81 414 ALA A CA 1
ATOM 3230 C C . ALA A 1 414 ? 8.826 29.947 19.070 1.00 89.81 414 ALA A C 1
ATOM 3232 O O . ALA A 1 414 ? 7.859 30.072 19.819 1.00 89.81 414 ALA A O 1
ATOM 3233 N N . LYS A 1 415 ? 9.711 30.939 18.895 1.00 89.69 415 LYS A N 1
ATOM 3234 C CA . LYS A 1 415 ? 9.606 32.238 19.577 1.00 89.69 415 LYS A CA 1
ATOM 3235 C C . LYS A 1 415 ? 8.352 33.015 19.166 1.00 89.69 415 LYS A C 1
ATOM 3237 O O . LYS A 1 415 ? 7.695 33.607 20.019 1.00 89.69 415 LYS A O 1
ATOM 3242 N N . THR A 1 416 ? 7.995 33.001 17.880 1.00 88.06 416 THR A N 1
ATOM 3243 C CA . THR A 1 416 ? 6.755 33.620 17.382 1.00 88.06 416 THR A CA 1
ATOM 3244 C C . THR A 1 416 ? 5.509 32.930 17.937 1.00 88.06 416 THR A C 1
ATOM 3246 O O . THR A 1 416 ? 4.561 33.614 18.316 1.00 88.06 416 THR A O 1
ATOM 3249 N N . ILE A 1 417 ? 5.517 31.596 18.012 1.00 89.62 417 ILE A N 1
ATOM 3250 C CA . ILE A 1 417 ? 4.433 30.798 18.600 1.00 89.62 417 ILE A CA 1
ATOM 3251 C C . ILE A 1 417 ? 4.275 31.140 20.081 1.00 89.62 417 ILE A C 1
ATOM 3253 O O . ILE A 1 417 ? 3.174 31.475 20.506 1.00 89.62 417 ILE A O 1
ATOM 3257 N N . LEU A 1 418 ? 5.371 31.120 20.846 1.00 89.31 418 LEU A N 1
ATOM 3258 C CA . LEU A 1 418 ? 5.358 31.424 22.275 1.00 89.31 418 LEU A CA 1
ATOM 3259 C C . LEU A 1 418 ? 4.826 32.837 22.546 1.00 89.31 418 LEU A C 1
ATOM 3261 O O . LEU A 1 418 ? 3.933 33.003 23.368 1.00 89.31 418 LEU A O 1
ATOM 3265 N N . GLY A 1 419 ? 5.295 33.844 21.800 1.00 85.75 419 GLY A N 1
ATOM 3266 C CA . GLY A 1 419 ? 4.843 35.231 21.967 1.00 85.75 419 GLY A CA 1
ATOM 3267 C C . GLY A 1 419 ? 3.368 35.475 21.617 1.00 85.75 419 GLY A C 1
ATOM 3268 O O . GLY A 1 419 ? 2.826 36.521 21.965 1.00 85.75 419 GLY A O 1
ATOM 3269 N N . ARG A 1 420 ? 2.714 34.536 20.924 1.00 88.25 420 ARG A N 1
ATOM 3270 C CA . ARG A 1 420 ? 1.287 34.598 20.562 1.00 88.25 420 ARG A CA 1
ATOM 3271 C C . ARG A 1 420 ? 0.448 33.513 21.239 1.00 88.25 420 ARG A C 1
ATOM 3273 O O . ARG A 1 420 ? -0.724 33.369 20.900 1.00 88.25 420 ARG A O 1
ATOM 3280 N N . SER A 1 421 ? 1.040 32.743 22.147 1.00 87.12 421 SER A N 1
ATOM 3281 C CA . SER A 1 421 ? 0.364 31.666 22.859 1.00 87.12 421 SER A CA 1
ATOM 3282 C C . SER A 1 421 ? -0.582 32.238 23.906 1.00 87.12 421 SER A C 1
ATOM 3284 O O . SER A 1 421 ? -0.161 32.970 24.802 1.00 87.12 421 SER A O 1
ATOM 3286 N N . SER A 1 422 ? -1.860 31.861 23.843 1.00 81.31 422 S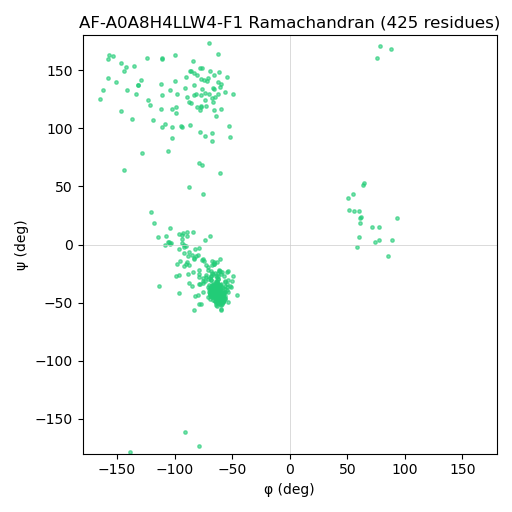ER A N 1
ATOM 3287 C CA . SER A 1 422 ? -2.809 32.155 24.921 1.00 81.31 422 SER A CA 1
ATOM 3288 C C . SER A 1 422 ? -2.492 31.395 26.213 1.00 81.31 422 SER A C 1
ATOM 3290 O O . SER A 1 422 ? -2.978 31.776 27.267 1.00 81.31 422 SER A O 1
ATOM 3292 N N . PHE A 1 423 ? -1.687 30.331 26.152 1.00 77.75 423 PHE A N 1
ATOM 3293 C CA . PHE A 1 423 ? -1.366 29.483 27.305 1.00 77.75 423 PHE A CA 1
ATOM 3294 C C . PHE A 1 423 ? -0.163 29.969 28.117 1.00 77.75 423 PHE A C 1
ATOM 3296 O O . PHE A 1 423 ? -0.016 29.555 29.260 1.00 77.75 423 PHE A O 1
ATOM 3303 N N . ALA A 1 424 ? 0.674 30.840 27.545 1.00 67.38 424 ALA A N 1
ATOM 3304 C CA . ALA A 1 424 ? 1.816 31.447 28.232 1.00 67.38 424 ALA A CA 1
ATOM 3305 C C . ALA A 1 424 ? 1.467 32.778 28.933 1.00 67.38 424 ALA A C 1
ATOM 3307 O O . ALA A 1 424 ? 2.217 33.227 29.790 1.00 67.38 424 ALA A O 1
ATOM 3308 N N . ASN A 1 425 ? 0.335 33.400 28.576 1.00 55.59 425 ASN A N 1
ATOM 3309 C CA . ASN A 1 425 ? -0.107 34.706 29.091 1.00 55.59 425 ASN A CA 1
ATOM 3310 C C . ASN A 1 425 ? -1.098 34.610 30.273 1.00 55.59 425 ASN A C 1
ATOM 3312 O O . ASN A 1 425 ? -1.699 35.615 30.641 1.00 55.59 425 ASN A O 1
ATOM 3316 N N . GLU A 1 426 ? -1.324 33.415 30.828 1.00 48.16 426 GLU A N 1
ATOM 3317 C CA . GLU A 1 426 ? -2.257 33.194 31.949 1.00 48.16 426 GLU A CA 1
ATOM 3318 C C . GLU A 1 426 ? -1.587 33.255 33.344 1.00 48.16 426 GLU A C 1
ATOM 3320 O O . GLU A 1 426 ? -2.256 32.956 34.331 1.00 48.16 426 GLU A O 1
ATOM 3325 N N . ASN A 1 427 ? -0.318 33.684 33.439 1.00 40.03 427 ASN A N 1
ATOM 3326 C CA . ASN A 1 427 ? 0.391 33.946 34.705 1.00 40.03 427 ASN A CA 1
ATOM 3327 C C . ASN A 1 427 ? 0.734 35.426 34.889 1.00 40.03 427 ASN A C 1
ATOM 3329 O O . ASN A 1 427 ? 1.291 36.023 33.938 1.00 40.03 427 ASN A O 1
#

pLDDT: mean 76.31, std 16.24, range [26.92, 97.25]

Solvent-accessible surface area (backbone atoms only — not comparable to full-atom values): 24177 Å² total; per-residue (Å²): 143,81,79,98,66,71,57,91,72,51,68,66,77,75,29,49,44,72,56,84,86,54,67,68,61,53,23,52,50,42,43,40,48,52,48,39,46,56,54,33,51,70,67,41,72,85,56,69,59,64,45,75,68,48,52,54,51,53,53,48,48,52,50,51,54,50,36,44,74,73,62,72,47,84,66,27,75,65,52,75,61,64,75,68,49,51,74,69,57,40,54,52,50,47,52,52,47,39,65,56,37,54,78,41,88,59,10,38,47,45,52,50,54,49,49,52,39,76,43,37,57,38,46,40,50,59,78,42,57,70,64,66,60,34,51,53,90,51,34,49,62,48,39,60,51,49,76,40,64,48,43,63,60,39,52,52,51,50,41,69,72,36,77,84,67,70,82,82,84,84,74,90,66,86,68,58,70,64,70,78,67,65,62,85,61,90,54,88,50,40,79,44,83,38,31,34,36,37,79,67,50,53,93,95,35,64,73,59,18,54,52,23,44,47,46,42,52,47,14,38,50,31,44,77,72,78,36,62,31,28,16,40,17,43,38,64,57,48,91,46,74,90,54,68,83,41,72,67,60,39,54,49,50,42,58,47,70,29,35,62,64,38,43,62,67,57,53,52,50,51,50,51,30,50,60,71,50,66,43,64,80,77,40,85,31,47,45,79,39,39,78,48,58,50,88,84,41,67,80,17,75,51,59,73,36,79,91,38,42,70,60,49,55,49,32,45,63,69,65,60,77,72,86,68,87,70,90,68,78,62,52,60,43,54,46,36,60,67,42,92,42,75,65,58,33,38,51,53,45,30,53,50,48,37,50,50,51,11,67,75,69,75,44,51,52,67,62,49,70,69,35,71,26,42,52,75,66,66,58,46,80,66,54,39,50,55,51,41,56,46,39,38,67,42,43,44,14,84,69,54,62,66,56,57,50,68,23,76,26,65,64,55,42,22,49,56,41,55,77,45,16,60,42,58,69,76,118

InterPro domains:
  IPR006162 Phosphopantetheine attachment site [PS00012] (376-391)
  IPR009081 Phosphopantetheine binding ACP domain [PF23297] (342-421)
  IPR009081 Phosphopantetheine binding ACP domain [PS50075] (344-421)
  IPR013968 Polyketide synthase-like, ketoreductase domain [PF08659] (186-238)
  IPR020806 Polyketide synthase-like, phosphopantetheine-binding domain [SM00823] (350-421)
  IPR036291 NAD(P)-binding domain superfamily [SSF51735] (180-278)
  IPR036736 ACP-like superfamily [G3DSA:1.10.1200.10] (331-426)
  IPR036736 ACP-like superfamily [SSF47336] (347-419)
  IPR050091 Polyketide and Nonribosomal Peptide Biosynthesis Enzymes [PTHR43775] (173-418)

Radius of gyration: 26.63 Å; Cα contacts (8 Å, |Δi|>4): 496; chains: 1; bounding box: 59×82×64 Å